Protein AF-A0A0Q9QYP2-F1 (afdb_monomer)

Structure (mmCIF, N/CA/C/O backbone):
data_AF-A0A0Q9QYP2-F1
#
_entry.id   AF-A0A0Q9QYP2-F1
#
loop_
_atom_site.group_PDB
_atom_site.id
_atom_site.type_symbol
_atom_site.label_atom_id
_atom_site.label_alt_id
_atom_site.label_comp_id
_atom_site.label_asym_id
_atom_site.label_entity_id
_atom_site.label_seq_id
_atom_site.pdbx_PDB_ins_code
_atom_site.Cartn_x
_atom_site.Cartn_y
_atom_site.Cartn_z
_atom_site.occupancy
_atom_site.B_iso_or_equiv
_atom_site.auth_seq_id
_atom_site.auth_comp_id
_atom_site.auth_asym_id
_atom_site.auth_atom_id
_atom_site.pdbx_PDB_model_num
ATOM 1 N N . MET A 1 1 ? -13.093 15.717 -3.864 1.00 36.16 1 MET A N 1
ATOM 2 C CA . MET A 1 1 ? -12.517 16.972 -4.392 1.00 36.16 1 MET A CA 1
ATOM 3 C C . MET A 1 1 ? -11.291 16.570 -5.200 1.00 36.16 1 MET A C 1
ATOM 5 O O . MET A 1 1 ? -10.307 16.132 -4.627 1.00 36.16 1 MET A O 1
ATOM 9 N N . SER A 1 2 ? -11.445 16.503 -6.523 1.00 30.03 2 SER A N 1
ATOM 10 C CA . SER A 1 2 ? -10.530 15.835 -7.457 1.00 30.03 2 SER A CA 1
ATOM 11 C C . SER A 1 2 ? -9.342 16.723 -7.829 1.00 30.03 2 SER A C 1
ATOM 13 O O . SER A 1 2 ? -9.551 17.777 -8.431 1.00 30.03 2 SER A O 1
ATOM 15 N N . VAL A 1 3 ? -8.111 16.292 -7.538 1.00 34.91 3 VAL A N 1
ATOM 16 C CA . VAL A 1 3 ? -6.897 16.997 -8.005 1.00 34.91 3 VAL A CA 1
ATOM 17 C C . VAL A 1 3 ? -5.955 16.117 -8.846 1.00 34.91 3 VAL A C 1
ATOM 19 O O . VAL A 1 3 ? -5.099 16.656 -9.537 1.00 34.91 3 VAL A O 1
ATOM 22 N N . PHE A 1 4 ? -6.184 14.805 -8.972 1.00 36.25 4 PHE A N 1
ATOM 23 C CA . PHE A 1 4 ? -5.368 13.922 -9.833 1.00 36.25 4 PHE A CA 1
ATOM 24 C C . PHE A 1 4 ? -6.081 13.464 -11.115 1.00 36.25 4 PHE A C 1
ATOM 26 O O . PHE A 1 4 ? -5.994 12.321 -11.539 1.00 36.25 4 PHE A O 1
ATOM 33 N N . GLY A 1 5 ? -6.793 14.392 -11.759 1.00 32.28 5 GLY A N 1
ATOM 34 C CA . GLY A 1 5 ? -7.418 14.201 -13.075 1.00 32.28 5 GLY A CA 1
ATOM 35 C C . GLY A 1 5 ? -6.655 14.861 -14.226 1.00 32.28 5 GLY A C 1
ATOM 36 O O . GLY A 1 5 ? -7.263 15.199 -15.238 1.00 32.28 5 GLY A O 1
ATOM 37 N N . LYS A 1 6 ? -5.351 15.125 -14.081 1.00 35.88 6 LYS A N 1
ATOM 38 C CA . LYS A 1 6 ? -4.541 15.645 -15.188 1.00 35.88 6 LYS A CA 1
ATOM 39 C C . LYS A 1 6 ? -3.859 14.482 -15.886 1.00 35.88 6 LYS A C 1
ATOM 41 O O . LYS A 1 6 ? -2.796 14.027 -15.482 1.00 35.88 6 LYS A O 1
ATOM 46 N N . THR A 1 7 ? -4.509 14.032 -16.955 1.00 35.91 7 THR A N 1
ATOM 47 C CA . THR A 1 7 ? -3.877 13.340 -18.077 1.00 35.91 7 THR A CA 1
ATOM 48 C C . THR A 1 7 ? -2.487 13.922 -18.310 1.00 35.91 7 THR A C 1
ATOM 50 O O . THR A 1 7 ? -2.358 15.136 -18.505 1.00 35.91 7 THR A O 1
ATOM 53 N N . VAL A 1 8 ? -1.469 13.061 -18.281 1.00 38.38 8 VAL A N 1
ATOM 54 C CA . VAL A 1 8 ? -0.124 13.370 -18.774 1.00 38.38 8 VAL A CA 1
ATOM 55 C C . VAL A 1 8 ? -0.296 14.152 -20.078 1.00 38.38 8 VAL A C 1
ATOM 57 O O . VAL A 1 8 ? -1.005 13.661 -20.962 1.00 38.38 8 VAL A O 1
ATOM 60 N N . PRO A 1 9 ? 0.247 15.377 -20.211 1.00 32.69 9 PRO A N 1
ATOM 61 C CA . PRO A 1 9 ? 0.155 16.079 -21.472 1.00 32.69 9 PRO A CA 1
ATOM 62 C C . PRO A 1 9 ? 0.854 15.193 -22.494 1.00 32.69 9 PRO A C 1
ATOM 64 O O . PRO A 1 9 ? 2.062 14.968 -22.411 1.00 32.69 9 PRO A O 1
ATOM 67 N N . ALA A 1 10 ? 0.078 14.652 -23.437 1.00 37.59 10 ALA A N 1
ATOM 68 C CA . ALA A 1 10 ? 0.636 14.150 -24.672 1.00 37.59 10 ALA A CA 1
ATOM 69 C C . ALA A 1 10 ? 1.571 15.255 -25.159 1.00 37.59 10 ALA A C 1
ATOM 71 O O . ALA A 1 10 ? 1.134 16.395 -25.341 1.00 37.59 10 ALA A O 1
ATOM 72 N N . LEU A 1 11 ? 2.862 14.945 -25.262 1.00 36.72 11 LEU A N 1
ATOM 73 C CA . LEU A 1 11 ? 3.850 15.812 -25.882 1.00 36.72 11 LEU A CA 1
ATOM 74 C C . LEU A 1 11 ? 3.430 15.962 -27.345 1.00 36.72 11 LEU A C 1
ATOM 76 O O . LEU A 1 11 ? 3.929 15.276 -28.233 1.00 36.72 11 LEU A O 1
ATOM 80 N N . VAL A 1 12 ? 2.461 16.842 -27.595 1.00 39.78 12 VAL A N 1
ATOM 81 C CA . VAL A 1 12 ? 2.143 17.351 -28.916 1.00 39.78 12 VAL A CA 1
ATOM 82 C C . VAL A 1 12 ? 3.315 18.249 -29.251 1.00 39.78 12 VAL A C 1
ATOM 84 O O . VAL A 1 12 ? 3.322 19.453 -28.994 1.00 39.78 12 VAL A O 1
ATOM 87 N N . VAL A 1 13 ? 4.364 17.617 -29.770 1.00 40.47 13 VAL A N 1
ATOM 88 C CA . VAL A 1 13 ? 5.432 18.297 -30.477 1.00 40.47 13 VAL A CA 1
ATOM 89 C C . VAL A 1 13 ? 4.746 18.978 -31.650 1.00 40.47 13 VAL A C 1
ATOM 91 O O . VAL A 1 13 ? 4.448 18.359 -32.670 1.00 40.47 13 VAL A O 1
ATOM 94 N N . ASN A 1 14 ? 4.430 20.259 -31.476 1.00 40.16 14 ASN A N 1
ATOM 95 C CA . ASN A 1 14 ? 3.993 21.133 -32.551 1.00 40.16 14 ASN A CA 1
ATOM 96 C C . ASN A 1 14 ? 5.185 21.320 -33.496 1.00 40.16 14 ASN A C 1
ATOM 98 O O . ASN A 1 14 ? 5.908 22.316 -33.452 1.00 40.16 14 ASN A O 1
ATOM 102 N N . ALA A 1 15 ? 5.425 20.319 -34.339 1.00 44.62 15 ALA A N 1
ATOM 103 C CA . ALA A 1 15 ? 6.359 20.413 -35.436 1.00 44.62 15 ALA A CA 1
ATOM 104 C C . ALA A 1 15 ? 5.742 21.371 -36.458 1.00 44.62 15 ALA A C 1
ATOM 106 O O . ALA A 1 15 ? 4.912 20.981 -37.282 1.00 44.62 15 ALA A O 1
ATOM 107 N N . LYS A 1 16 ? 6.118 22.656 -36.388 1.00 52.06 16 LYS A N 1
ATOM 108 C CA . LYS A 1 16 ? 5.897 23.589 -37.498 1.00 52.06 16 LYS A CA 1
ATOM 109 C C . LYS A 1 16 ? 6.372 22.883 -38.771 1.00 52.06 16 LYS A C 1
ATOM 111 O O . LYS A 1 16 ? 7.532 22.478 -38.835 1.00 52.06 16 LYS A O 1
ATOM 116 N N . LYS A 1 17 ? 5.484 22.695 -39.757 1.00 50.06 17 LYS A N 1
ATOM 117 C CA . LYS A 1 17 ? 5.857 22.148 -41.071 1.00 50.06 17 LYS A CA 1
ATOM 118 C C . LYS A 1 17 ? 6.952 23.045 -41.650 1.00 50.06 17 LYS A C 1
ATOM 120 O O . LYS A 1 17 ? 6.656 24.153 -42.090 1.00 50.06 17 LYS A O 1
ATOM 125 N N . LYS A 1 18 ? 8.204 22.581 -41.597 1.00 54.62 18 LYS A N 1
ATOM 126 C CA . LYS A 1 18 ? 9.358 23.275 -42.179 1.00 54.62 18 LYS A CA 1
ATOM 127 C C . LYS A 1 18 ? 9.096 23.527 -43.660 1.00 54.62 18 LYS A C 1
ATOM 129 O O . LYS A 1 18 ? 8.570 22.643 -44.343 1.00 54.62 18 LYS A O 1
ATOM 134 N N . SER A 1 19 ? 9.457 24.713 -44.144 1.00 67.81 19 SER A N 1
ATOM 135 C CA . SER A 1 19 ? 9.348 25.066 -45.563 1.00 67.81 19 SER A CA 1
ATOM 136 C C . SER A 1 19 ? 10.137 24.064 -46.411 1.00 67.81 19 SER A C 1
ATOM 138 O O . SER A 1 19 ? 11.187 23.584 -45.988 1.00 67.81 19 SER A O 1
ATOM 140 N N . ILE A 1 20 ? 9.667 23.753 -47.623 1.00 67.50 20 ILE A N 1
ATOM 141 C CA . ILE A 1 20 ? 10.354 22.828 -48.545 1.00 67.50 20 ILE A CA 1
ATOM 142 C C . ILE A 1 20 ? 11.819 23.263 -48.759 1.00 67.50 20 ILE A C 1
ATOM 144 O O . ILE A 1 20 ? 12.720 22.434 -48.825 1.00 67.50 20 ILE A O 1
ATOM 148 N N . TRP A 1 21 ? 12.076 24.573 -48.775 1.00 61.72 21 TRP A N 1
ATOM 149 C CA . TRP A 1 21 ? 13.423 25.139 -48.885 1.00 61.72 21 TRP A CA 1
ATOM 150 C C . TRP A 1 21 ? 14.297 24.917 -47.642 1.00 61.72 21 TRP A C 1
ATOM 152 O O . TRP A 1 21 ? 15.497 24.684 -47.780 1.00 61.72 21 TRP A O 1
ATOM 162 N N . GLU A 1 22 ? 13.712 24.930 -46.441 1.00 65.56 22 GLU A N 1
ATOM 163 C CA . GLU A 1 22 ? 14.429 24.609 -45.197 1.00 65.56 22 GLU A CA 1
ATOM 164 C C . GLU A 1 22 ? 14.815 23.125 -45.159 1.00 65.56 22 GLU A C 1
ATOM 166 O O . GLU A 1 22 ? 15.937 22.797 -44.782 1.00 65.56 22 GLU A O 1
ATOM 171 N N . GLN A 1 23 ? 13.936 22.240 -45.645 1.00 62.53 23 GLN A N 1
ATOM 172 C CA . GLN A 1 23 ? 14.217 20.803 -45.768 1.00 62.53 23 GLN A CA 1
ATOM 173 C C . GLN A 1 23 ? 15.355 20.525 -46.768 1.00 62.53 23 GLN A C 1
ATOM 175 O O . GLN A 1 23 ? 16.230 19.700 -46.507 1.00 62.53 23 GLN A O 1
ATOM 180 N N . TYR A 1 24 ? 15.417 21.256 -47.888 1.00 66.06 24 TYR A N 1
ATOM 181 C CA . TYR A 1 24 ? 16.525 21.127 -48.845 1.00 66.06 24 TYR A CA 1
ATOM 182 C C . TYR A 1 24 ? 17.879 21.557 -48.259 1.00 66.06 24 TYR A C 1
ATOM 184 O O . TYR A 1 24 ? 18.903 20.930 -48.541 1.00 66.06 24 TYR A O 1
ATOM 192 N N . TRP A 1 25 ? 17.904 22.595 -47.420 1.00 64.44 25 TRP A N 1
ATOM 193 C CA . TRP A 1 25 ? 19.129 23.068 -46.767 1.00 64.44 25 TRP A CA 1
ATOM 194 C C . TRP A 1 25 ? 19.640 22.134 -45.661 1.00 64.44 25 TRP A C 1
ATOM 196 O O . TRP A 1 25 ? 20.851 22.096 -45.414 1.00 64.44 25 TRP A O 1
ATOM 206 N N . GLU A 1 26 ? 18.766 21.332 -45.046 1.00 67.88 26 GLU A N 1
ATOM 207 C CA . GLU A 1 26 ? 19.171 20.258 -44.125 1.00 67.88 26 GLU A CA 1
ATOM 208 C C . GLU A 1 26 ? 19.962 19.154 -44.846 1.00 67.88 26 GLU A C 1
ATOM 210 O O . GLU A 1 26 ? 20.915 18.605 -44.291 1.00 67.88 26 GLU A O 1
ATOM 215 N N . HIS A 1 27 ? 19.671 18.913 -46.127 1.00 68.38 27 HIS A N 1
ATOM 216 C CA . HIS A 1 27 ? 20.335 17.902 -46.955 1.00 68.38 27 HIS A CA 1
ATOM 217 C C . HIS A 1 27 ? 21.427 18.461 -47.883 1.00 68.38 27 HIS A C 1
ATOM 219 O O . HIS A 1 27 ? 21.823 17.807 -48.849 1.00 68.38 27 HIS A O 1
ATOM 225 N N . LYS A 1 28 ? 21.986 19.642 -47.583 1.00 68.19 28 LYS A N 1
ATOM 226 C CA . LYS A 1 28 ? 23.045 20.297 -48.385 1.00 68.19 28 LYS A CA 1
ATOM 227 C C . LYS A 1 28 ? 24.245 19.401 -48.720 1.00 68.19 28 LYS A C 1
ATOM 229 O O . LYS A 1 28 ? 24.869 19.566 -49.763 1.00 68.19 28 LYS A O 1
ATOM 234 N N . TYR A 1 29 ? 24.553 18.428 -47.865 1.00 68.62 29 TYR A N 1
ATOM 235 C CA . TYR A 1 29 ? 25.655 17.487 -48.069 1.00 68.62 29 TYR A CA 1
ATOM 236 C C . TYR A 1 29 ? 25.406 16.505 -49.226 1.00 68.62 29 TYR A C 1
ATOM 238 O O . TYR A 1 29 ? 26.343 16.213 -49.964 1.00 68.62 29 TYR A O 1
ATOM 246 N N . LEU A 1 30 ? 24.157 16.070 -49.448 1.00 70.00 30 LEU A N 1
ATOM 247 C CA . LEU A 1 30 ? 23.787 15.223 -50.593 1.00 70.00 30 LEU A CA 1
ATOM 248 C C . LEU A 1 30 ? 23.999 15.966 -51.918 1.00 70.00 30 LEU A C 1
ATOM 250 O O . LEU A 1 30 ? 24.561 15.413 -52.860 1.00 70.00 30 LEU A O 1
ATOM 254 N N . PHE A 1 31 ? 23.632 17.248 -51.972 1.00 71.69 31 PHE A N 1
ATOM 255 C CA . PHE A 1 31 ? 23.851 18.082 -53.157 1.00 71.69 31 PHE A CA 1
ATOM 256 C C . PHE A 1 31 ? 25.334 18.357 -53.416 1.00 71.69 31 PHE A C 1
ATOM 258 O O . PHE A 1 31 ? 25.775 18.319 -54.563 1.00 71.69 31 PHE A O 1
ATOM 265 N N . ILE A 1 32 ? 26.126 18.566 -52.359 1.00 74.62 32 ILE A N 1
ATOM 266 C CA . ILE A 1 32 ? 27.585 18.701 -52.476 1.00 74.62 32 ILE A CA 1
ATOM 267 C C . ILE A 1 32 ? 28.220 17.396 -52.982 1.00 74.62 32 ILE A C 1
ATOM 269 O O . ILE A 1 32 ? 29.169 17.456 -53.756 1.00 74.62 32 ILE A O 1
ATOM 273 N N . MET A 1 33 ? 27.690 16.227 -52.607 1.00 69.88 33 MET A N 1
ATOM 274 C CA . MET A 1 33 ? 28.159 14.927 -53.107 1.00 69.88 33 MET A CA 1
ATOM 275 C C . MET A 1 33 ? 27.766 14.668 -54.574 1.00 69.88 33 MET A C 1
ATOM 277 O O . MET A 1 33 ? 28.494 13.994 -55.298 1.00 69.88 33 MET A O 1
ATOM 281 N N . LEU A 1 34 ? 26.639 15.221 -55.030 1.00 77.62 34 LEU A N 1
ATOM 282 C CA . LEU A 1 34 ? 26.169 15.118 -56.417 1.00 77.62 34 LEU A CA 1
ATOM 283 C C . LEU A 1 34 ? 26.973 16.014 -57.380 1.00 77.62 34 LEU A C 1
ATOM 285 O O . LEU A 1 34 ? 27.167 15.681 -58.551 1.00 77.62 34 LEU A O 1
ATOM 289 N N . LEU A 1 35 ? 27.445 17.161 -56.889 1.00 79.00 35 LEU A N 1
ATOM 290 C CA . LEU A 1 35 ? 28.068 18.217 -57.688 1.00 79.00 35 LEU A CA 1
ATOM 291 C C . LEU A 1 35 ? 29.283 17.752 -58.526 1.00 79.00 35 LEU A C 1
ATOM 293 O O . LEU A 1 35 ? 29.346 18.111 -59.703 1.00 79.00 35 LEU A O 1
ATOM 297 N N . PRO A 1 36 ? 30.207 16.909 -58.027 1.00 77.69 36 PRO A N 1
ATOM 298 C CA . PRO A 1 36 ? 31.313 16.389 -58.830 1.00 77.69 36 PRO A CA 1
ATOM 299 C C . PRO A 1 36 ? 30.875 15.479 -59.978 1.00 77.69 36 PRO A C 1
ATOM 301 O O . PRO A 1 36 ? 31.478 15.508 -61.050 1.00 77.69 36 PRO A O 1
ATOM 304 N N . VAL A 1 37 ? 29.816 14.688 -59.777 1.00 78.94 37 VAL A N 1
ATOM 305 C CA . VAL A 1 37 ? 29.256 13.821 -60.824 1.00 78.94 37 VAL A CA 1
ATOM 306 C C . VAL A 1 37 ? 28.635 14.680 -61.922 1.00 78.94 37 VAL A C 1
ATOM 308 O O . VAL A 1 37 ? 28.897 14.458 -63.103 1.00 78.94 37 VAL A O 1
ATOM 311 N N . LEU A 1 38 ? 27.878 15.711 -61.541 1.00 81.50 38 LEU A N 1
ATOM 312 C CA . LEU A 1 38 ? 27.322 16.673 -62.493 1.00 81.50 38 LEU A CA 1
ATOM 313 C C . LEU A 1 38 ? 28.417 17.400 -63.281 1.00 81.50 38 LEU A C 1
ATOM 315 O O . LEU A 1 38 ? 28.305 17.519 -64.499 1.00 81.50 38 LEU A O 1
ATOM 319 N N . LEU A 1 39 ? 29.493 17.833 -62.617 1.00 81.06 39 LEU A N 1
ATOM 320 C CA . LEU A 1 39 ? 30.634 18.470 -63.280 1.00 81.06 39 LEU A CA 1
ATOM 321 C C . LEU A 1 39 ? 31.337 17.525 -64.259 1.00 81.06 39 LEU A C 1
ATOM 323 O O . LEU A 1 39 ? 31.676 17.939 -65.366 1.00 81.06 39 LEU A O 1
ATOM 327 N N . TYR A 1 40 ? 31.515 16.254 -63.891 1.00 80.38 40 TYR A N 1
ATOM 328 C CA . TYR A 1 40 ? 32.083 15.253 -64.790 1.00 80.38 40 TYR A CA 1
ATOM 329 C C . TYR A 1 40 ? 31.236 15.091 -66.061 1.00 80.38 40 TYR A C 1
ATOM 331 O O . TYR A 1 40 ? 31.760 15.184 -67.171 1.00 80.38 40 TYR A O 1
ATOM 339 N N . TYR A 1 41 ? 29.919 14.915 -65.927 1.00 79.31 41 TYR A N 1
ATOM 340 C CA . TYR A 1 41 ? 29.037 14.808 -67.092 1.00 79.31 41 TYR A CA 1
ATOM 341 C C . TYR A 1 41 ? 29.027 16.092 -67.927 1.00 79.31 41 TYR A C 1
ATOM 343 O O . TYR A 1 41 ? 29.122 16.025 -69.154 1.00 79.31 41 TYR A O 1
ATOM 351 N N . ALA A 1 42 ? 28.971 17.262 -67.288 1.00 80.06 42 ALA A N 1
ATOM 352 C CA . ALA A 1 42 ? 28.985 18.545 -67.982 1.00 80.06 42 ALA A CA 1
ATOM 353 C C . ALA A 1 42 ? 30.254 18.727 -68.835 1.00 80.06 42 ALA A C 1
ATOM 355 O O . ALA A 1 42 ? 30.165 19.092 -70.005 1.00 80.06 42 ALA A O 1
ATOM 356 N N . ILE A 1 43 ? 31.431 18.418 -68.283 1.00 80.56 43 ILE A N 1
ATOM 357 C CA . ILE A 1 43 ? 32.714 18.623 -68.969 1.00 80.56 43 ILE A CA 1
ATOM 358 C C . ILE A 1 43 ? 32.968 17.537 -70.021 1.00 80.56 43 ILE A C 1
ATOM 360 O O . ILE A 1 43 ? 33.345 17.858 -71.145 1.00 80.56 43 ILE A O 1
ATOM 364 N N . PHE A 1 44 ? 32.761 16.261 -69.681 1.00 74.75 44 PHE A N 1
ATOM 365 C CA . PHE A 1 44 ? 33.206 15.139 -70.516 1.00 74.75 44 PHE A CA 1
ATOM 366 C C . PHE A 1 44 ? 32.135 14.570 -71.448 1.00 74.75 44 PHE A C 1
ATOM 368 O O . PHE A 1 44 ? 32.496 13.950 -72.440 1.00 74.75 44 PHE A O 1
ATOM 375 N N . HIS A 1 45 ? 30.844 14.758 -71.166 1.00 76.69 45 HIS A N 1
ATOM 376 C CA . HIS A 1 45 ? 29.769 14.272 -72.043 1.00 76.69 45 HIS A CA 1
ATOM 377 C C . HIS A 1 45 ? 29.111 15.417 -72.812 1.00 76.69 45 HIS A C 1
ATOM 379 O O . HIS A 1 45 ? 28.937 15.313 -74.023 1.00 76.69 45 HIS A O 1
ATOM 385 N N . TYR A 1 46 ? 28.796 16.529 -72.142 1.00 77.38 46 TYR A N 1
ATOM 386 C CA . TYR A 1 46 ? 28.170 17.685 -72.795 1.00 77.38 46 TYR A CA 1
ATOM 387 C C . TYR A 1 46 ? 29.178 18.611 -73.483 1.00 77.38 46 TYR A C 1
ATOM 389 O O . TYR A 1 46 ? 28.875 19.138 -74.550 1.00 77.38 46 TYR A O 1
ATOM 397 N N . GLY A 1 47 ? 30.396 18.750 -72.951 1.00 75.31 47 GLY A N 1
ATOM 398 C CA . GLY A 1 47 ? 31.475 19.498 -73.604 1.00 75.31 47 GLY A CA 1
ATOM 399 C C . GLY A 1 47 ? 31.762 19.017 -75.037 1.00 75.31 47 GLY A C 1
ATOM 400 O O . GLY A 1 47 ? 31.682 19.822 -75.965 1.00 75.31 47 GLY A O 1
ATOM 401 N N . PRO A 1 48 ? 32.018 17.714 -75.273 1.00 74.25 48 PRO A N 1
ATOM 402 C CA . PRO A 1 48 ? 32.259 17.188 -76.618 1.00 74.25 48 PRO A CA 1
ATOM 403 C C . PRO A 1 48 ? 31.072 17.311 -77.576 1.00 74.25 48 PRO A C 1
ATOM 405 O O . PRO A 1 48 ? 31.291 17.373 -78.786 1.00 74.25 48 PRO A O 1
ATOM 408 N N . MET A 1 49 ? 29.830 17.408 -77.076 1.00 71.69 49 MET A N 1
ATOM 409 C CA . MET A 1 49 ? 28.667 17.668 -77.937 1.00 71.69 49 MET A CA 1
ATOM 410 C C . MET A 1 49 ? 28.752 19.026 -78.644 1.00 71.69 49 MET A C 1
ATOM 412 O O . MET A 1 49 ? 28.151 19.187 -79.702 1.00 71.69 49 MET A O 1
ATOM 416 N N . TYR A 1 50 ? 29.560 19.971 -78.152 1.00 67.62 50 TYR A N 1
ATOM 417 C CA . TYR A 1 50 ? 29.880 21.192 -78.894 1.00 67.62 50 TYR A CA 1
ATOM 418 C C . TYR A 1 50 ? 30.513 20.891 -80.265 1.00 67.62 50 TYR A C 1
ATOM 420 O O . TYR A 1 50 ? 30.263 21.597 -81.236 1.00 67.62 50 TYR A O 1
ATOM 428 N N . GLY A 1 51 ? 31.279 19.802 -80.388 1.00 63.97 51 GLY A N 1
ATOM 429 C CA . GLY A 1 51 ? 31.885 19.373 -81.651 1.00 63.97 51 GLY A CA 1
ATOM 430 C C . GLY A 1 51 ? 30.871 18.945 -82.718 1.00 63.97 51 GLY A C 1
ATOM 431 O O . GLY A 1 51 ? 31.176 19.026 -83.905 1.00 63.97 51 GLY A O 1
ATOM 432 N N . VAL A 1 52 ? 29.645 18.571 -82.330 1.00 69.19 52 VAL A N 1
ATOM 433 C CA . VAL A 1 52 ? 28.556 18.252 -83.275 1.00 69.19 52 VAL A CA 1
ATOM 434 C C . VAL A 1 52 ? 28.195 19.470 -84.132 1.00 69.19 52 VAL A C 1
ATOM 436 O O . VAL A 1 52 ? 27.770 19.314 -85.274 1.00 69.19 52 VAL A O 1
ATOM 439 N N . LEU A 1 53 ? 28.449 20.688 -83.640 1.00 65.94 53 LEU A N 1
ATOM 440 C CA . LEU A 1 53 ? 28.241 21.926 -84.393 1.00 65.94 53 LEU A CA 1
ATOM 441 C C . LEU A 1 53 ? 29.095 22.000 -85.673 1.00 65.94 53 LEU A C 1
ATOM 443 O O . LEU A 1 53 ? 28.683 22.656 -86.625 1.00 65.94 53 LEU A O 1
ATOM 447 N N . ILE A 1 54 ? 30.235 21.295 -85.736 1.00 65.00 54 ILE A N 1
ATOM 448 C CA . ILE A 1 54 ? 31.104 21.247 -86.927 1.00 65.00 54 ILE A CA 1
ATOM 449 C C . ILE A 1 54 ? 30.358 20.651 -88.128 1.00 65.00 54 ILE A C 1
ATOM 451 O O . ILE A 1 54 ? 30.566 21.091 -89.253 1.00 65.00 54 ILE A O 1
ATOM 455 N N . ALA A 1 55 ? 29.433 19.713 -87.902 1.00 64.06 55 ALA A N 1
ATOM 456 C CA . ALA A 1 55 ? 28.613 19.129 -88.965 1.00 64.06 55 ALA A CA 1
ATOM 457 C C . ALA A 1 55 ? 27.621 20.127 -89.599 1.00 64.06 55 ALA A C 1
ATOM 459 O O . ALA A 1 55 ? 26.957 19.796 -90.571 1.00 64.06 55 ALA A O 1
ATOM 460 N N . PHE A 1 56 ? 27.496 21.343 -89.059 1.00 65.38 56 PHE A N 1
ATOM 461 C CA . PHE A 1 56 ? 26.609 22.391 -89.571 1.00 65.38 56 PHE A CA 1
ATOM 462 C C . PHE A 1 56 ? 27.376 23.633 -90.058 1.00 65.38 56 PHE A C 1
ATOM 464 O O . PHE A 1 56 ? 26.772 24.672 -90.350 1.00 65.38 56 PHE A O 1
ATOM 471 N N . GLN A 1 57 ? 28.705 23.530 -90.155 1.00 65.12 57 GLN A N 1
ATOM 472 C CA . GLN A 1 57 ? 29.613 24.595 -90.578 1.00 65.12 57 GLN A CA 1
ATOM 473 C C . GLN A 1 57 ? 30.474 24.152 -91.767 1.00 65.12 57 GLN A C 1
ATOM 475 O O . GLN A 1 57 ? 30.836 22.982 -91.887 1.00 65.12 57 GLN A O 1
ATOM 480 N N . ASP A 1 58 ? 30.838 25.101 -92.633 1.00 66.81 58 ASP A N 1
ATOM 481 C CA . ASP A 1 58 ? 31.792 24.879 -93.723 1.00 66.81 58 ASP A CA 1
ATOM 482 C C . ASP A 1 58 ? 33.204 24.991 -93.140 1.00 66.81 58 ASP A C 1
ATOM 484 O O . ASP A 1 58 ? 33.827 26.057 -93.136 1.00 66.81 58 ASP A O 1
ATOM 488 N N . TYR A 1 59 ? 33.633 23.910 -92.484 1.00 63.12 59 TYR A N 1
ATOM 489 C CA . TYR A 1 59 ? 34.807 23.913 -91.622 1.00 63.12 59 TYR A CA 1
ATOM 490 C C . TYR A 1 59 ? 36.093 24.128 -92.422 1.00 63.12 59 TYR A C 1
ATOM 492 O O . TYR A 1 59 ? 36.592 23.229 -93.100 1.00 63.12 59 TYR A O 1
ATOM 500 N N . LYS A 1 60 ? 36.686 25.314 -92.270 1.00 62.16 60 LYS A N 1
ATOM 501 C CA . LYS A 1 60 ? 38.010 25.629 -92.809 1.00 62.16 60 LYS A CA 1
ATOM 502 C C . LYS A 1 60 ? 39.049 25.466 -91.705 1.00 62.16 60 LYS A C 1
ATOM 504 O O . LYS A 1 60 ? 39.026 26.190 -90.710 1.00 62.16 60 LYS A O 1
ATOM 509 N N . LEU A 1 61 ? 40.006 24.557 -91.916 1.00 54.88 61 LEU A N 1
ATOM 510 C CA . LEU A 1 61 ? 41.065 24.200 -90.954 1.00 54.88 61 LEU A CA 1
ATOM 511 C C . LEU A 1 61 ? 41.807 25.409 -90.353 1.00 54.88 61 LEU A C 1
ATOM 513 O O . LEU A 1 61 ? 42.170 25.381 -89.182 1.00 54.88 61 LEU A O 1
ATOM 517 N N . LEU A 1 62 ? 42.012 26.476 -91.132 1.00 53.53 62 LEU A N 1
ATOM 518 C CA . LEU A 1 62 ? 42.739 27.677 -90.700 1.00 53.53 62 LEU A CA 1
ATOM 519 C C . LEU A 1 62 ? 41.915 28.632 -89.816 1.00 53.53 62 LEU A C 1
ATOM 521 O O . LEU A 1 62 ? 42.498 29.426 -89.085 1.00 53.53 62 LEU A O 1
ATOM 525 N N . LEU A 1 63 ? 40.580 28.573 -89.880 1.00 60.03 63 LEU A N 1
ATOM 526 C CA . LEU A 1 63 ? 39.668 29.501 -89.188 1.00 60.03 63 LEU A CA 1
ATOM 527 C C . LEU A 1 63 ? 39.110 28.930 -87.871 1.00 60.03 63 LEU A C 1
ATOM 529 O O . LEU A 1 63 ? 38.591 29.677 -87.042 1.00 60.03 63 LEU A O 1
ATOM 533 N N . GLY A 1 64 ? 39.236 27.618 -87.651 1.00 63.44 64 GLY A N 1
ATOM 534 C CA . GLY A 1 64 ? 38.733 26.942 -86.454 1.00 63.44 64 GLY A CA 1
ATOM 535 C C . GLY A 1 64 ? 37.200 26.850 -86.388 1.00 63.44 64 GLY A C 1
ATOM 536 O O . GLY A 1 64 ? 36.481 27.284 -87.287 1.00 63.44 64 GLY A O 1
ATOM 537 N N . VAL A 1 65 ? 36.687 26.254 -85.304 1.00 63.03 65 VAL A N 1
ATOM 538 C CA . VAL A 1 65 ? 35.245 25.962 -85.115 1.00 63.03 65 VAL A CA 1
ATOM 539 C C . VAL A 1 65 ? 34.418 27.220 -84.800 1.00 63.03 65 VAL A C 1
ATOM 541 O O . VAL A 1 65 ? 33.223 27.261 -85.057 1.00 63.03 65 VAL A O 1
ATOM 544 N N . SER A 1 66 ? 35.022 28.263 -84.225 1.00 58.47 66 SER A N 1
ATOM 545 C CA . SER A 1 66 ? 34.320 29.517 -83.906 1.00 58.47 66 SER A CA 1
ATOM 546 C C . SER A 1 66 ? 34.348 30.549 -85.041 1.00 58.47 66 SER A C 1
ATOM 548 O O . SER A 1 66 ? 33.541 31.473 -85.023 1.00 58.47 66 SER A O 1
ATOM 550 N N . GLY A 1 67 ? 35.264 30.411 -86.009 1.00 59.59 67 GLY A N 1
ATOM 551 C CA . GLY A 1 67 ? 35.446 31.348 -87.126 1.00 59.59 67 GLY A CA 1
ATOM 552 C C . GLY A 1 67 ? 34.922 30.856 -88.479 1.00 59.59 67 GLY A C 1
ATOM 553 O O . GLY A 1 67 ? 34.953 31.612 -89.448 1.00 59.59 67 GLY A O 1
ATOM 554 N N . SER A 1 68 ? 34.461 29.604 -88.571 1.00 68.94 68 SER A N 1
ATOM 555 C CA . SER A 1 68 ? 33.938 29.032 -89.817 1.00 68.94 68 SER A CA 1
ATOM 556 C C . SER A 1 68 ? 32.473 29.442 -90.050 1.00 68.94 68 SER A C 1
ATOM 558 O O . SER A 1 68 ? 31.674 29.415 -89.111 1.00 68.94 68 SER A O 1
ATOM 560 N N . PRO A 1 69 ? 32.088 29.834 -91.280 1.00 65.88 69 PRO A N 1
ATOM 561 C CA . PRO A 1 69 ? 30.732 30.280 -91.571 1.00 65.88 69 PRO A CA 1
ATOM 562 C C . PRO A 1 69 ? 29.717 29.141 -91.406 1.00 65.88 69 PRO A C 1
ATOM 564 O O . PRO A 1 69 ? 29.918 28.008 -91.851 1.00 65.88 69 PRO A O 1
ATOM 567 N N . TRP A 1 70 ? 28.604 29.465 -90.749 1.00 68.69 70 TRP A N 1
ATOM 568 C CA . TRP A 1 70 ? 27.519 28.530 -90.470 1.00 68.69 70 TRP A CA 1
ATOM 569 C C . TRP A 1 70 ? 26.672 28.283 -91.723 1.00 68.69 70 TRP A C 1
ATOM 571 O O . TRP A 1 70 ? 26.123 29.224 -92.293 1.00 68.69 70 TRP A O 1
ATOM 581 N N . VAL A 1 71 ? 26.525 27.021 -92.133 1.00 67.31 71 VAL A N 1
ATOM 582 C CA . VAL A 1 71 ? 25.791 26.626 -93.358 1.00 67.31 71 VAL A CA 1
ATOM 583 C C . VAL A 1 71 ? 24.449 25.944 -93.063 1.00 67.31 71 VAL A C 1
ATOM 585 O O . VAL A 1 71 ? 23.630 25.762 -93.968 1.00 67.31 71 VAL A O 1
ATOM 588 N N . GLY A 1 72 ? 24.162 25.635 -91.793 1.00 64.62 72 GLY A N 1
ATOM 589 C CA . GLY A 1 72 ? 22.888 25.061 -91.348 1.00 64.62 72 GLY A CA 1
ATOM 590 C C . GLY A 1 72 ? 22.620 23.655 -91.901 1.00 64.62 72 GLY A C 1
ATOM 591 O O . GLY A 1 72 ? 23.530 22.940 -92.301 1.00 64.62 72 GLY A O 1
ATOM 592 N N . LEU A 1 73 ? 21.347 23.245 -91.950 1.00 58.94 73 LEU A N 1
ATOM 593 C CA . LEU A 1 73 ? 20.903 21.921 -92.433 1.00 58.94 73 LEU A CA 1
ATOM 594 C C . LEU A 1 73 ? 21.006 21.731 -93.966 1.00 58.94 73 LEU A C 1
ATOM 596 O O . LEU A 1 73 ? 20.519 20.736 -94.495 1.00 58.94 73 LEU A O 1
ATOM 600 N N . ARG A 1 74 ? 21.621 22.666 -94.707 1.00 52.75 74 ARG A N 1
ATOM 601 C CA . ARG A 1 74 ? 21.779 22.590 -96.176 1.00 52.75 74 ARG A CA 1
ATOM 602 C C . ARG A 1 74 ? 22.955 21.720 -96.627 1.00 52.75 74 ARG A C 1
ATOM 604 O O . ARG A 1 74 ? 23.322 21.760 -97.800 1.00 52.75 74 ARG A O 1
ATOM 611 N N . GLN A 1 75 ? 23.542 20.921 -95.740 1.00 49.19 75 GLN A N 1
ATOM 612 C CA . GLN A 1 75 ? 24.574 19.975 -96.135 1.00 49.19 75 GLN A CA 1
ATOM 613 C C . GLN A 1 75 ? 23.914 18.737 -96.755 1.00 49.19 75 GLN A C 1
ATOM 615 O O . GLN A 1 75 ? 23.449 17.823 -96.077 1.00 49.19 75 GLN A O 1
ATOM 620 N N . LYS A 1 76 ? 23.844 18.740 -98.090 1.00 46.62 76 LYS A N 1
ATOM 621 C CA . LYS A 1 76 ? 23.610 17.547 -98.907 1.00 46.62 76 LYS A CA 1
ATOM 622 C C . LYS A 1 76 ? 24.609 16.482 -98.435 1.00 46.62 76 LYS A C 1
ATOM 624 O O . LYS A 1 76 ? 25.814 16.700 -98.532 1.00 46.62 76 LYS A O 1
ATOM 629 N N . LEU A 1 77 ? 24.106 15.378 -97.882 1.00 45.28 77 LEU A N 1
ATOM 630 C CA . LEU A 1 77 ? 24.905 14.222 -97.472 1.00 45.28 77 LEU A CA 1
ATOM 631 C C . LEU A 1 77 ? 25.875 13.858 -98.607 1.00 45.28 77 LEU A C 1
ATOM 633 O O . LEU A 1 77 ? 25.448 13.554 -99.720 1.00 45.28 77 LEU A O 1
ATOM 637 N N . LEU A 1 78 ? 27.175 13.972 -98.324 1.00 47.03 78 LEU A N 1
ATOM 638 C CA . LEU A 1 78 ? 28.285 13.793 -99.259 1.00 47.03 78 LEU A CA 1
ATOM 639 C C . LEU A 1 78 ? 28.300 12.373 -99.842 1.00 47.03 78 LEU A C 1
ATOM 641 O O . LEU A 1 78 ? 28.897 11.456 -99.281 1.00 47.03 78 LEU A O 1
ATOM 645 N N . GLY A 1 79 ? 27.683 12.225 -101.009 1.00 45.22 79 GLY A N 1
ATOM 646 C CA . GLY A 1 79 ? 27.911 11.147 -101.958 1.00 45.22 79 GLY A CA 1
ATOM 647 C C . GLY A 1 79 ? 28.237 11.746 -103.326 1.00 45.22 79 GLY A C 1
ATOM 648 O O . GLY A 1 79 ? 27.471 12.565 -103.822 1.00 45.22 79 GLY A O 1
ATOM 649 N N . ALA A 1 80 ? 29.356 11.296 -103.903 1.00 42.72 80 ALA A N 1
ATOM 650 C CA . ALA A 1 80 ? 29.807 11.502 -105.286 1.00 42.72 80 ALA A CA 1
ATOM 651 C C . ALA A 1 80 ? 30.290 12.917 -105.678 1.00 42.72 80 ALA A C 1
ATOM 653 O O . ALA A 1 80 ? 29.570 13.678 -106.311 1.00 42.72 80 ALA A O 1
ATOM 654 N N . ASP A 1 81 ? 31.528 13.241 -105.283 1.00 50.06 81 ASP A N 1
ATOM 655 C CA . ASP A 1 81 ? 32.684 13.558 -106.160 1.00 50.06 81 ASP A CA 1
ATOM 656 C C . ASP A 1 81 ? 33.685 14.417 -105.354 1.00 50.06 81 ASP A C 1
ATOM 658 O O . ASP A 1 81 ? 33.561 15.636 -105.242 1.00 50.06 81 ASP A O 1
ATOM 662 N N . LYS A 1 82 ? 34.607 13.768 -104.630 1.00 53.34 82 LYS A N 1
ATOM 663 C CA . LYS A 1 82 ? 35.466 14.451 -103.647 1.00 53.34 82 LYS A CA 1
ATOM 664 C C . LYS A 1 82 ? 36.670 15.097 -104.343 1.00 53.34 82 LYS A C 1
ATOM 666 O O . LYS A 1 82 ? 37.622 14.405 -104.689 1.00 53.34 82 LYS A O 1
ATOM 671 N N . GLN A 1 83 ? 36.643 16.424 -104.493 1.00 55.81 83 GLN A N 1
ATOM 672 C CA . GLN A 1 83 ? 37.786 17.229 -104.962 1.00 55.81 83 GLN A CA 1
ATOM 673 C C . GLN A 1 83 ? 38.895 17.399 -103.906 1.00 55.81 83 GLN A C 1
ATOM 675 O O . GLN A 1 83 ? 39.994 17.850 -104.229 1.00 55.81 83 GLN A O 1
ATOM 680 N N . GLU A 1 84 ? 38.633 16.974 -102.667 1.00 64.06 84 GLU A N 1
ATOM 681 C CA . GLU A 1 84 ? 39.596 16.949 -101.569 1.00 64.06 84 GLU A CA 1
ATOM 682 C C . GLU A 1 84 ? 39.523 15.621 -100.808 1.00 64.06 84 GLU A C 1
ATOM 684 O O . GLU A 1 84 ? 38.442 15.052 -100.617 1.00 64.06 84 GLU A O 1
ATOM 689 N N . GLY A 1 85 ? 40.665 15.114 -100.346 1.00 65.50 85 GLY A N 1
ATOM 690 C CA . GLY A 1 85 ? 40.710 13.845 -99.629 1.00 65.50 85 GLY A CA 1
ATOM 691 C C . GLY A 1 85 ? 41.937 13.667 -98.747 1.00 65.50 85 GLY A C 1
ATOM 692 O O . GLY A 1 85 ? 42.975 14.295 -98.936 1.00 65.50 85 GLY A O 1
ATOM 693 N N . LEU A 1 86 ? 41.792 12.769 -97.774 1.00 69.38 86 LEU A N 1
ATOM 694 C CA . LEU A 1 86 ? 42.834 12.352 -96.843 1.00 69.38 86 LEU A CA 1
ATOM 695 C C . LEU A 1 86 ? 43.148 10.878 -97.089 1.00 69.38 86 LEU A C 1
ATOM 697 O O . LEU A 1 86 ? 42.251 10.034 -97.055 1.00 69.38 86 LEU A O 1
ATOM 701 N N . LEU A 1 87 ? 44.415 10.573 -97.346 1.00 67.69 87 LEU A N 1
ATOM 702 C CA . LEU A 1 87 ? 44.921 9.218 -97.536 1.00 67.69 87 LEU A CA 1
ATOM 703 C C . LEU A 1 87 ? 46.030 8.942 -96.527 1.00 67.69 87 LEU A C 1
ATOM 705 O O . LEU A 1 87 ? 46.864 9.800 -96.247 1.00 67.69 87 LEU A O 1
ATOM 709 N N . TYR A 1 88 ? 46.061 7.723 -96.004 1.00 71.56 88 TYR A N 1
ATOM 710 C CA . TYR A 1 88 ? 47.166 7.247 -95.183 1.00 71.56 88 TYR A CA 1
ATOM 711 C C . TYR A 1 88 ? 48.156 6.523 -96.087 1.00 71.56 88 TYR A C 1
ATOM 713 O O . TYR A 1 88 ? 47.775 5.585 -96.786 1.00 71.56 88 TYR A O 1
ATOM 721 N N . ALA A 1 89 ? 49.419 6.939 -96.079 1.00 72.31 89 ALA A N 1
ATOM 722 C CA . ALA A 1 89 ? 50.471 6.207 -96.768 1.00 72.31 89 ALA A CA 1
ATOM 723 C C . ALA A 1 89 ? 51.787 6.268 -96.003 1.00 72.31 89 ALA A C 1
ATOM 725 O O . ALA A 1 89 ? 52.050 7.168 -95.206 1.00 72.31 89 ALA A O 1
ATOM 726 N N . THR A 1 90 ? 52.649 5.302 -96.277 1.00 74.50 90 THR A N 1
ATOM 727 C CA . THR A 1 90 ? 53.998 5.274 -95.726 1.00 74.50 90 THR A CA 1
ATOM 728 C C . THR A 1 90 ? 54.924 6.000 -96.690 1.00 74.50 90 THR A C 1
ATOM 730 O O . THR A 1 90 ? 55.223 5.499 -97.770 1.00 74.50 90 THR A O 1
ATOM 733 N N . VAL A 1 91 ? 55.379 7.191 -96.303 1.00 71.50 91 VAL A N 1
ATOM 734 C CA . VAL A 1 91 ? 56.335 7.987 -97.083 1.00 71.50 91 VAL A CA 1
ATOM 735 C C . VAL A 1 91 ? 57.661 7.970 -96.324 1.00 71.50 91 VAL A C 1
ATOM 737 O O . VAL A 1 91 ? 57.709 8.341 -95.154 1.00 71.50 91 VAL A O 1
ATOM 740 N N . ASN A 1 92 ? 58.733 7.482 -96.958 1.00 71.12 92 ASN A N 1
ATOM 741 C CA . ASN A 1 92 ? 60.073 7.354 -96.359 1.00 71.12 92 ASN A CA 1
ATOM 742 C C . ASN A 1 92 ? 60.101 6.582 -95.021 1.00 71.12 92 ASN A C 1
ATOM 744 O O . ASN A 1 92 ? 60.747 6.998 -94.061 1.00 71.12 92 ASN A O 1
ATOM 748 N N . GLY A 1 93 ? 59.357 5.473 -94.938 1.00 73.81 93 GLY A N 1
ATOM 749 C CA . GLY A 1 93 ? 59.310 4.611 -93.748 1.00 73.81 93 GLY A CA 1
ATOM 750 C C . GLY A 1 93 ? 58.508 5.168 -92.564 1.00 73.81 93 GLY A C 1
ATOM 751 O O . GLY A 1 93 ? 58.396 4.488 -91.549 1.00 73.81 93 GLY A O 1
ATOM 752 N N . LYS A 1 94 ? 57.918 6.368 -92.680 1.00 75.94 94 LYS A N 1
ATOM 753 C CA . LYS A 1 94 ? 57.056 6.966 -91.650 1.00 75.94 94 LYS A CA 1
ATOM 754 C C . LYS A 1 94 ? 55.606 7.016 -92.119 1.00 75.94 94 LYS A C 1
ATOM 756 O O . LYS A 1 94 ? 55.309 7.517 -93.208 1.00 75.94 94 LYS A O 1
ATOM 761 N N . SER A 1 95 ? 54.699 6.518 -91.281 1.00 77.94 95 SER A N 1
ATOM 762 C CA . SER A 1 95 ? 53.256 6.651 -91.489 1.00 77.94 95 SER A CA 1
ATOM 763 C C . SER A 1 95 ? 52.904 8.134 -91.580 1.00 77.94 95 SER A C 1
ATOM 765 O O . SER A 1 95 ? 53.143 8.900 -90.645 1.00 77.94 95 SER A O 1
ATOM 767 N N . SER A 1 96 ? 52.385 8.547 -92.731 1.00 79.25 96 SER A N 1
ATOM 768 C CA . SER A 1 96 ? 52.128 9.942 -93.071 1.00 79.25 96 SER A CA 1
ATOM 769 C C . SER A 1 96 ? 50.730 10.089 -93.659 1.00 79.25 96 SER A C 1
ATOM 771 O O . SER A 1 96 ? 50.186 9.184 -94.294 1.00 79.25 96 SER A O 1
ATOM 773 N N . ILE A 1 97 ? 50.136 11.245 -93.417 1.00 78.81 97 ILE A N 1
ATOM 774 C CA . ILE A 1 97 ? 48.830 11.624 -93.926 1.00 78.81 97 ILE A CA 1
ATOM 775 C C . ILE A 1 97 ? 49.055 12.511 -95.144 1.00 78.81 97 ILE A C 1
ATOM 777 O O . ILE A 1 97 ? 49.742 13.531 -95.074 1.00 78.81 97 ILE A O 1
ATOM 781 N N . LEU A 1 98 ? 48.484 12.090 -96.264 1.00 73.94 98 LEU A N 1
ATOM 782 C CA . LEU A 1 98 ? 48.459 12.808 -97.527 1.00 73.94 98 LEU A CA 1
ATOM 783 C C . LEU A 1 98 ? 47.114 13.516 -97.633 1.00 73.94 98 LEU A C 1
ATOM 785 O O . LEU A 1 98 ? 46.085 12.860 -97.793 1.00 73.94 98 LEU A O 1
ATOM 789 N N . SER A 1 99 ? 47.122 14.841 -97.543 1.00 74.00 99 SER A N 1
ATOM 790 C CA . SER A 1 99 ? 45.963 15.658 -97.896 1.00 74.00 99 SER A CA 1
ATOM 791 C C . SER A 1 99 ? 46.128 16.124 -99.333 1.00 74.00 99 SER A C 1
ATOM 793 O O . SER A 1 99 ? 47.172 16.687 -99.669 1.00 74.00 99 SER A O 1
ATOM 795 N N . TYR A 1 100 ? 45.135 15.878 -100.183 1.00 75.19 100 TYR A N 1
ATOM 796 C CA . TYR A 1 100 ? 45.113 16.420 -101.535 1.00 75.19 100 TYR A CA 1
ATOM 797 C C . TYR A 1 100 ? 43.889 17.305 -101.738 1.00 75.19 100 TYR A C 1
ATOM 799 O O . TYR A 1 100 ? 42.796 16.953 -101.304 1.00 75.19 100 TYR A O 1
ATOM 807 N N . SER A 1 101 ? 44.081 18.435 -102.413 1.00 69.06 101 SER A N 1
ATOM 808 C CA . SER A 1 101 ? 43.010 19.341 -102.836 1.00 69.06 101 SER A CA 1
ATOM 809 C C . SER A 1 101 ? 43.259 19.783 -104.278 1.00 69.06 101 SER A C 1
ATOM 811 O O . SER A 1 101 ? 44.401 20.057 -104.669 1.00 69.06 101 SER A O 1
ATOM 813 N N . LEU A 1 102 ? 42.206 19.769 -105.096 1.00 67.62 102 LEU A N 1
ATOM 814 C CA . LEU A 1 102 ? 42.237 20.240 -106.477 1.00 67.62 102 LEU A CA 1
ATOM 815 C C . LEU A 1 102 ? 41.886 21.732 -106.511 1.00 67.62 102 LEU A C 1
ATOM 817 O O . LEU A 1 102 ? 40.809 22.129 -106.084 1.00 67.62 102 LEU A O 1
ATOM 821 N N . SER A 1 103 ? 42.768 22.562 -107.061 1.00 66.56 103 SER A N 1
ATOM 822 C CA . SER A 1 103 ? 42.489 23.992 -107.214 1.00 66.56 103 SER A CA 1
ATOM 823 C C . SER A 1 103 ? 41.477 24.247 -108.332 1.00 66.56 103 SER A C 1
ATOM 825 O O . SER A 1 103 ? 41.696 23.861 -109.483 1.00 66.56 103 SER A O 1
ATOM 827 N N . GLU A 1 104 ? 40.390 24.944 -108.001 1.00 61.78 104 GLU A N 1
ATOM 828 C CA . GLU A 1 104 ? 39.297 25.267 -108.928 1.00 61.78 104 GLU A CA 1
ATOM 829 C C . GLU A 1 104 ? 39.731 26.181 -110.087 1.00 61.78 104 GLU A C 1
ATOM 831 O O . GLU A 1 104 ? 39.134 26.135 -111.158 1.00 61.78 104 GLU A O 1
ATOM 836 N N . MET A 1 105 ? 40.783 26.992 -109.907 1.00 59.72 105 MET A N 1
ATOM 837 C CA . MET A 1 105 ? 41.190 27.998 -110.901 1.00 59.72 105 MET A CA 1
ATOM 838 C C . MET A 1 105 ? 42.174 27.485 -111.958 1.00 59.72 105 MET A C 1
ATOM 840 O O . MET A 1 105 ? 42.225 28.023 -113.060 1.00 59.72 105 MET A O 1
ATOM 844 N N . ASN A 1 106 ? 42.998 26.489 -111.625 1.00 73.19 106 ASN A N 1
ATOM 845 C CA . ASN A 1 106 ? 44.071 26.009 -112.507 1.00 73.19 106 ASN A CA 1
ATOM 846 C C . ASN A 1 106 ? 44.168 24.478 -112.598 1.00 73.19 106 ASN A C 1
ATOM 848 O O . ASN A 1 106 ? 45.074 23.969 -113.253 1.00 73.19 106 ASN A O 1
ATOM 852 N N . HIS A 1 107 ? 43.260 23.743 -111.948 1.00 65.81 107 HIS A N 1
ATOM 853 C CA . HIS A 1 107 ? 43.202 22.277 -111.921 1.00 65.81 107 HIS A CA 1
ATOM 854 C C . HIS A 1 107 ? 44.455 21.575 -111.365 1.00 65.81 107 HIS A C 1
ATOM 856 O O . HIS A 1 107 ? 44.627 20.368 -111.554 1.00 65.81 107 HIS A O 1
ATOM 862 N N . TRP A 1 108 ? 45.341 22.287 -110.660 1.00 74.62 108 TRP A N 1
ATOM 863 C CA . TRP A 1 108 ? 46.500 21.670 -110.010 1.00 74.62 108 TRP A CA 1
ATOM 864 C C . TRP A 1 108 ? 46.072 20.915 -108.747 1.00 74.62 108 TRP A C 1
ATOM 866 O O . TRP A 1 108 ? 45.278 21.419 -107.953 1.00 74.62 108 TRP A O 1
ATOM 876 N N . ARG A 1 109 ? 46.617 19.706 -108.545 1.00 70.19 109 ARG A N 1
ATOM 877 C CA . ARG A 1 109 ? 46.460 18.940 -107.297 1.00 70.19 109 ARG A CA 1
ATOM 878 C C . ARG A 1 109 ? 47.568 19.323 -106.331 1.00 70.19 109 ARG A C 1
ATOM 880 O O . ARG A 1 109 ? 48.723 18.954 -106.536 1.00 70.19 109 ARG A O 1
ATOM 887 N N . TYR A 1 110 ? 47.211 20.025 -105.267 1.00 75.81 110 TYR A N 1
ATOM 888 C CA . TYR A 1 110 ? 48.123 20.291 -104.166 1.00 75.81 110 TYR A CA 1
ATOM 889 C C . TYR A 1 110 ? 48.105 19.094 -103.227 1.00 75.81 110 TYR A C 1
ATOM 891 O O . TYR A 1 110 ? 47.052 18.746 -102.703 1.00 75.81 110 TYR A O 1
ATOM 899 N N . VAL A 1 111 ? 49.261 18.457 -103.040 1.00 73.88 111 VAL A N 1
ATOM 900 C CA . VAL A 1 111 ? 49.433 17.330 -102.119 1.00 73.88 111 VAL A CA 1
ATOM 901 C C . VAL A 1 111 ? 50.319 17.786 -100.970 1.00 73.88 111 VAL A C 1
ATOM 903 O O . VAL A 1 111 ? 51.478 18.139 -101.176 1.00 73.88 111 VAL A O 1
ATOM 906 N N . SER A 1 112 ? 49.773 17.778 -99.760 1.00 75.00 112 SER A N 1
ATOM 907 C CA . SER A 1 112 ? 50.510 18.051 -98.531 1.00 75.00 112 SER A CA 1
ATOM 908 C C . SER A 1 112 ? 50.746 16.744 -97.786 1.00 75.00 112 SER A C 1
ATOM 910 O O . SER A 1 112 ? 49.807 15.980 -97.551 1.00 75.00 112 SER A O 1
ATOM 912 N N . VAL A 1 113 ? 52.005 16.477 -97.440 1.00 76.56 113 VAL A N 1
ATOM 913 C CA . VAL A 1 113 ? 52.418 15.276 -96.705 1.00 76.56 113 VAL A CA 1
ATOM 914 C C . VAL A 1 113 ? 52.796 15.684 -95.296 1.00 76.56 113 VAL A C 1
ATOM 916 O O . VAL A 1 113 ? 53.725 16.467 -95.102 1.00 76.56 113 VAL A O 1
ATOM 919 N N . MET A 1 114 ? 52.105 15.129 -94.309 1.00 75.81 114 MET A N 1
ATOM 920 C CA . MET A 1 114 ? 52.373 15.414 -92.907 1.00 75.81 114 MET A CA 1
ATOM 921 C C . MET A 1 114 ? 52.529 14.103 -92.129 1.00 75.81 114 MET A C 1
ATOM 923 O O . MET A 1 114 ? 51.661 13.237 -92.237 1.00 75.81 114 MET A O 1
ATOM 927 N N . PRO A 1 115 ? 53.604 13.909 -91.344 1.00 79.75 115 PRO A N 1
ATOM 928 C CA . PRO A 1 115 ? 53.746 12.721 -90.505 1.00 79.75 115 PRO A CA 1
ATOM 929 C C . PRO A 1 115 ? 52.563 12.575 -89.539 1.00 79.75 115 PRO A C 1
ATOM 931 O O . PRO A 1 115 ? 52.114 13.569 -88.965 1.00 79.75 115 PRO A O 1
ATOM 934 N N . VAL A 1 116 ? 52.092 11.342 -89.320 1.00 74.12 116 VAL A N 1
ATOM 935 C CA . VAL A 1 116 ? 50.965 11.044 -88.411 1.00 74.12 116 VAL A CA 1
ATOM 936 C C . VAL A 1 116 ? 51.230 11.599 -87.006 1.00 74.12 116 VAL A C 1
ATOM 938 O O . VAL A 1 116 ? 50.341 12.203 -86.411 1.00 74.12 116 VAL A O 1
ATOM 941 N N . ASP A 1 117 ? 52.464 11.500 -86.511 1.00 72.69 117 ASP A N 1
ATOM 942 C CA . ASP A 1 117 ? 52.843 12.000 -85.182 1.00 72.69 117 ASP A CA 1
ATOM 943 C C . ASP A 1 117 ? 52.806 13.531 -85.090 1.00 72.69 117 ASP A C 1
ATOM 945 O O . ASP A 1 117 ? 52.443 14.085 -84.057 1.00 72.69 117 ASP A O 1
ATOM 949 N N . ALA A 1 118 ? 53.138 14.235 -86.178 1.00 73.00 118 ALA A N 1
ATOM 950 C CA . ALA A 1 118 ? 53.020 15.691 -86.236 1.00 73.00 118 ALA A CA 1
ATOM 951 C C . ALA A 1 118 ? 51.548 16.121 -86.321 1.00 73.00 118 ALA A C 1
ATOM 953 O O . ALA A 1 118 ? 51.175 17.163 -85.785 1.00 73.00 118 ALA A O 1
ATOM 954 N N . PHE A 1 119 ? 50.711 15.319 -86.987 1.00 71.56 119 PHE A N 1
ATOM 955 C CA . PHE A 1 119 ? 49.283 15.588 -87.150 1.00 71.56 119 PHE A CA 1
ATOM 956 C C . PHE A 1 119 ? 48.504 15.350 -85.848 1.00 71.56 119 PHE A C 1
ATOM 958 O O . PHE A 1 119 ? 47.691 16.183 -85.456 1.00 71.56 119 PHE A O 1
ATOM 965 N N . PHE A 1 120 ? 48.798 14.258 -85.133 1.00 71.12 120 PHE A N 1
ATOM 966 C CA . PHE A 1 120 ? 48.139 13.888 -83.873 1.00 71.12 120 PHE A CA 1
ATOM 967 C C . PHE A 1 120 ? 48.920 14.265 -82.605 1.00 71.12 120 PHE A C 1
ATOM 969 O O . PHE A 1 120 ? 48.432 14.025 -81.500 1.00 71.12 120 PHE A O 1
ATOM 976 N N . GLY A 1 121 ? 50.100 14.881 -82.711 1.00 68.81 121 GLY A N 1
ATOM 977 C CA . GLY A 1 121 ? 50.916 15.264 -81.550 1.00 68.81 121 GLY A CA 1
ATOM 978 C C . GLY A 1 121 ? 50.153 16.144 -80.554 1.00 68.81 121 GLY A C 1
ATOM 979 O O . GLY A 1 121 ? 50.173 15.888 -79.351 1.00 68.81 121 GLY A O 1
ATOM 980 N N . LYS A 1 122 ? 49.348 17.092 -81.058 1.00 66.31 122 LYS A N 1
ATOM 981 C CA . LYS A 1 122 ? 48.452 17.917 -80.227 1.00 66.31 122 LYS A CA 1
ATOM 982 C C . LYS A 1 122 ? 47.303 17.128 -79.585 1.00 66.31 122 LYS A C 1
ATOM 984 O O . LYS A 1 122 ? 46.814 17.507 -78.526 1.00 66.31 122 LYS A O 1
ATOM 989 N N . THR A 1 123 ? 46.876 16.013 -80.177 1.00 74.50 123 THR A N 1
ATOM 990 C CA . THR A 1 123 ? 45.834 15.139 -79.611 1.00 74.50 123 THR A CA 1
ATOM 991 C C . THR A 1 123 ? 46.337 14.395 -78.373 1.00 74.50 123 THR A C 1
ATOM 993 O O . THR A 1 123 ? 45.579 14.192 -77.424 1.00 74.50 123 THR A O 1
ATOM 996 N N . ILE A 1 124 ? 47.623 14.030 -78.341 1.00 71.38 124 ILE A N 1
ATOM 997 C CA . ILE A 1 124 ? 48.242 13.369 -77.183 1.00 71.38 124 ILE A CA 1
ATOM 998 C C . ILE A 1 124 ? 48.331 14.329 -75.989 1.00 71.38 124 ILE A C 1
ATOM 1000 O O . ILE A 1 124 ? 48.029 13.925 -74.865 1.00 71.38 124 ILE A O 1
ATOM 1004 N N . GLU A 1 125 ? 48.673 15.599 -76.223 1.00 74.06 125 GLU A N 1
ATOM 1005 C CA . GLU A 1 125 ? 48.677 16.628 -75.173 1.00 74.06 125 GLU A CA 1
ATOM 1006 C C . GLU A 1 125 ? 47.282 16.812 -74.561 1.00 74.06 125 GLU A C 1
ATOM 1008 O O . GLU A 1 125 ? 47.142 16.779 -73.338 1.00 74.06 125 GLU A O 1
ATOM 1013 N N . ILE A 1 126 ? 46.236 16.907 -75.392 1.00 77.56 126 ILE A N 1
ATOM 1014 C CA . ILE A 1 126 ? 44.842 17.007 -74.926 1.00 77.56 126 ILE A CA 1
ATOM 1015 C C . ILE A 1 126 ? 44.459 15.784 -74.083 1.00 77.56 126 ILE A C 1
ATOM 1017 O O . ILE A 1 126 ? 43.881 15.935 -73.008 1.00 77.56 126 ILE A O 1
ATOM 1021 N N . ARG A 1 127 ? 44.815 14.569 -74.524 1.00 79.19 127 ARG A N 1
ATOM 1022 C CA . ARG A 1 127 ? 44.553 13.337 -73.761 1.00 79.19 127 ARG A CA 1
ATOM 1023 C C . ARG A 1 127 ? 45.208 13.376 -72.379 1.00 79.19 127 ARG A C 1
ATOM 1025 O O . ARG A 1 127 ? 44.561 13.026 -71.396 1.00 79.19 127 ARG A O 1
ATOM 1032 N N . ASN A 1 128 ? 46.467 13.798 -72.291 1.00 77.81 128 ASN A N 1
ATOM 1033 C CA . ASN A 1 128 ? 47.184 13.855 -71.016 1.00 77.81 128 ASN A CA 1
ATOM 1034 C C . ASN A 1 128 ? 46.578 14.907 -70.071 1.00 77.81 128 ASN A C 1
ATOM 1036 O O . ASN A 1 128 ? 46.416 14.627 -68.884 1.00 77.81 128 ASN A O 1
ATOM 1040 N N . TRP A 1 129 ? 46.159 16.066 -70.593 1.00 83.62 129 TRP A N 1
ATOM 1041 C CA . TRP A 1 129 ? 45.415 17.065 -69.818 1.00 83.62 129 TRP A CA 1
ATOM 1042 C C . TRP A 1 129 ? 44.066 16.533 -69.318 1.00 83.62 129 TRP A C 1
ATOM 1044 O O . TRP A 1 129 ? 43.725 16.748 -68.157 1.00 83.62 129 TRP A O 1
ATOM 1054 N N . LEU A 1 130 ? 43.324 15.780 -70.137 1.00 80.25 130 LEU A N 1
ATOM 1055 C CA . LEU A 1 130 ? 42.060 15.155 -69.722 1.00 80.25 130 LEU A CA 1
ATOM 1056 C C . LEU A 1 130 ? 42.264 14.139 -68.590 1.00 80.25 130 LEU A C 1
ATOM 1058 O O . LEU A 1 130 ? 41.509 14.152 -67.617 1.00 80.25 130 LEU A O 1
ATOM 1062 N N . ILE A 1 131 ? 43.297 13.294 -68.683 1.00 84.50 131 ILE A N 1
ATOM 1063 C CA . ILE A 1 131 ? 43.640 12.327 -67.628 1.00 84.50 131 ILE A CA 1
ATOM 1064 C C . ILE A 1 131 ? 44.041 13.059 -66.339 1.00 84.50 131 ILE A C 1
ATOM 1066 O O . ILE A 1 131 ? 43.590 12.680 -65.258 1.00 84.50 131 ILE A O 1
ATOM 1070 N N . ALA A 1 132 ? 44.834 14.131 -66.438 1.00 85.25 132 ALA A N 1
ATOM 1071 C CA . ALA A 1 132 ? 45.240 14.930 -65.283 1.00 85.25 132 ALA A CA 1
ATOM 1072 C C . ALA A 1 132 ? 44.039 15.590 -64.582 1.00 85.25 132 ALA A C 1
ATOM 1074 O O . ALA A 1 132 ? 43.921 15.515 -63.358 1.00 85.25 132 ALA A O 1
ATOM 1075 N N . ILE A 1 133 ? 43.108 16.171 -65.348 1.00 83.81 133 ILE A N 1
ATOM 1076 C CA . ILE A 1 133 ? 41.875 16.774 -64.817 1.00 83.81 133 ILE A CA 1
ATOM 1077 C C . ILE A 1 133 ? 40.993 15.712 -64.148 1.00 83.81 133 ILE A C 1
ATOM 1079 O O . ILE A 1 133 ? 40.489 15.934 -63.047 1.00 83.81 133 ILE A O 1
ATOM 1083 N N . ALA A 1 134 ? 40.834 14.541 -64.771 1.00 80.19 134 ALA A N 1
ATOM 1084 C CA . ALA A 1 134 ? 40.068 13.440 -64.191 1.00 80.19 134 ALA A CA 1
ATOM 1085 C C . ALA A 1 134 ? 40.683 12.947 -62.867 1.00 80.19 134 ALA A C 1
ATOM 1087 O O . ALA A 1 134 ? 39.963 12.751 -61.887 1.00 80.19 134 ALA A O 1
ATOM 1088 N N . GLY A 1 135 ? 42.013 12.812 -62.807 1.00 86.56 135 GLY A N 1
ATOM 1089 C CA . GLY A 1 135 ? 42.733 12.461 -61.581 1.00 86.56 135 GLY A CA 1
ATOM 1090 C C . GLY A 1 135 ? 42.563 13.505 -60.473 1.00 86.56 135 GLY A C 1
ATOM 1091 O O . GLY A 1 135 ? 42.307 13.150 -59.322 1.00 86.56 135 GLY A O 1
ATOM 1092 N N . MET A 1 136 ? 42.625 14.794 -60.820 1.00 87.44 136 MET A N 1
ATOM 1093 C CA . MET A 1 136 ? 42.406 15.894 -59.876 1.00 87.44 136 MET A CA 1
ATOM 1094 C C . MET A 1 136 ? 40.984 15.880 -59.301 1.00 87.44 136 MET A C 1
ATOM 1096 O O . MET A 1 136 ? 40.810 16.012 -58.090 1.00 87.44 136 MET A O 1
ATOM 1100 N N . LEU A 1 137 ? 39.969 15.666 -60.144 1.00 83.88 137 LEU A N 1
ATOM 1101 C CA . LEU A 1 137 ? 38.574 15.550 -59.706 1.00 83.88 137 LEU A CA 1
ATOM 1102 C C . LEU A 1 137 ? 38.378 14.375 -58.741 1.00 83.88 137 LEU A C 1
ATOM 1104 O O . LEU A 1 137 ? 37.727 14.529 -57.708 1.00 83.88 137 LEU A O 1
ATOM 1108 N N . LEU A 1 138 ? 38.976 13.218 -59.036 1.00 84.75 138 LEU A N 1
ATOM 1109 C CA . LEU A 1 138 ? 38.913 12.049 -58.157 1.00 84.75 138 LEU A CA 1
ATOM 1110 C C . LEU A 1 138 ? 39.562 12.338 -56.796 1.00 84.75 138 LEU A C 1
ATOM 1112 O O . LEU A 1 138 ? 38.987 12.018 -55.755 1.00 84.75 138 LEU A O 1
ATOM 1116 N N . PHE A 1 139 ? 40.723 12.991 -56.787 1.00 88.75 139 PHE A N 1
ATOM 1117 C CA . PHE A 1 139 ? 41.414 13.355 -55.553 1.00 88.75 139 PHE A CA 1
ATOM 1118 C C . PHE A 1 139 ? 40.591 14.313 -54.677 1.00 88.75 139 PHE A C 1
ATOM 1120 O O . PHE A 1 139 ? 40.448 14.087 -53.474 1.00 88.75 139 PHE A O 1
ATOM 1127 N N . VAL A 1 140 ? 39.988 15.344 -55.280 1.00 87.25 140 VAL A N 1
ATOM 1128 C CA . VAL A 1 140 ? 39.086 16.267 -54.572 1.00 87.25 140 VAL A CA 1
ATOM 1129 C C . VAL A 1 140 ? 37.885 15.515 -53.997 1.00 87.25 140 VAL A C 1
ATOM 1131 O O . VAL A 1 140 ? 37.521 15.744 -52.843 1.00 87.25 140 VAL A O 1
ATOM 1134 N N . ASN A 1 141 ? 37.318 14.564 -54.743 1.00 81.94 141 ASN A N 1
ATOM 1135 C CA . ASN A 1 141 ? 36.209 13.740 -54.259 1.00 81.94 141 ASN A CA 1
ATOM 1136 C C . ASN A 1 141 ? 36.586 12.920 -53.024 1.00 81.94 141 ASN A C 1
ATOM 1138 O O . ASN A 1 141 ? 35.827 12.896 -52.055 1.00 81.94 141 ASN A O 1
ATOM 1142 N N . LEU A 1 142 ? 37.765 12.295 -53.020 1.00 87.25 142 LEU A N 1
ATOM 1143 C CA . LEU A 1 142 ? 38.250 11.542 -51.861 1.00 87.25 142 LEU A CA 1
ATOM 1144 C C . LEU A 1 142 ? 38.473 12.445 -50.643 1.00 87.25 142 LEU A C 1
ATOM 1146 O O . LEU A 1 142 ? 38.092 12.075 -49.532 1.00 87.25 142 LEU A O 1
ATOM 1150 N N . LEU A 1 143 ? 39.032 13.643 -50.838 1.00 88.31 143 LEU A N 1
ATOM 1151 C CA . LEU A 1 143 ? 39.217 14.612 -49.755 1.00 88.31 143 LEU A CA 1
ATOM 1152 C C . LEU A 1 143 ? 37.887 15.072 -49.154 1.00 88.31 143 LEU A C 1
ATOM 1154 O O . LEU A 1 143 ? 37.748 15.109 -47.930 1.00 88.31 143 LEU A O 1
ATOM 1158 N N . VAL A 1 144 ? 36.903 15.391 -49.997 1.00 84.25 144 VAL A N 1
ATOM 1159 C CA . VAL A 1 144 ? 35.566 15.799 -49.550 1.00 84.25 144 VAL A CA 1
ATOM 1160 C C . VAL A 1 144 ? 34.878 14.656 -48.804 1.00 84.25 144 VAL A C 1
ATOM 1162 O O . VAL A 1 144 ? 34.360 14.877 -47.708 1.00 84.25 144 VAL A O 1
ATOM 1165 N N . ALA A 1 145 ? 34.924 13.431 -49.336 1.00 81.88 145 ALA A N 1
ATOM 1166 C CA . ALA A 1 145 ? 34.344 12.253 -48.693 1.00 81.88 145 ALA A CA 1
ATOM 1167 C C . ALA A 1 145 ? 34.987 11.968 -47.326 1.00 81.88 145 ALA A C 1
ATOM 1169 O O . ALA A 1 145 ? 34.286 11.741 -46.337 1.00 81.88 145 ALA A O 1
ATOM 1170 N N . TYR A 1 146 ? 36.316 12.043 -47.240 1.00 85.31 146 TYR A N 1
ATOM 1171 C CA . TYR A 1 146 ? 37.050 11.868 -45.990 1.00 85.31 146 TYR A CA 1
ATOM 1172 C C . TYR A 1 146 ? 36.701 12.944 -44.954 1.00 85.31 146 TYR A C 1
ATOM 1174 O O . TYR A 1 146 ? 36.419 12.632 -43.792 1.00 85.31 146 TYR A O 1
ATOM 1182 N N . TRP A 1 147 ? 36.675 14.212 -45.372 1.00 83.62 147 TRP A N 1
ATOM 1183 C CA . TRP A 1 147 ? 36.306 15.329 -44.506 1.00 83.62 147 TRP A CA 1
ATOM 1184 C C . TRP A 1 147 ? 34.865 15.200 -43.993 1.00 83.62 147 TRP A C 1
ATOM 1186 O O . TRP A 1 147 ? 34.625 15.364 -42.794 1.00 83.62 147 TRP A O 1
ATOM 1196 N N . MET A 1 148 ? 33.917 14.836 -44.865 1.00 75.69 148 MET A N 1
ATOM 1197 C CA . MET A 1 148 ? 32.522 14.606 -44.479 1.00 75.69 148 MET A CA 1
ATOM 1198 C C . MET A 1 148 ? 32.374 13.426 -43.520 1.00 75.69 148 MET A C 1
ATOM 1200 O O . MET A 1 148 ? 31.712 13.573 -42.498 1.00 75.69 148 MET A O 1
ATOM 1204 N N . THR A 1 149 ? 33.029 12.295 -43.790 1.00 80.94 149 THR A N 1
ATOM 1205 C CA . THR A 1 149 ? 32.976 11.102 -42.925 1.00 80.94 149 THR A CA 1
ATOM 1206 C C . THR A 1 149 ? 33.457 11.430 -41.512 1.00 80.94 149 THR A C 1
ATOM 1208 O O . THR A 1 149 ? 32.805 11.097 -40.523 1.00 80.94 149 THR A O 1
ATOM 1211 N N . ARG A 1 150 ? 34.565 12.172 -41.395 1.00 74.69 150 ARG A N 1
ATOM 1212 C CA . ARG A 1 150 ? 35.065 12.636 -40.093 1.00 74.69 150 ARG A CA 1
ATOM 1213 C C . ARG A 1 150 ? 34.121 13.612 -39.397 1.00 74.69 150 ARG A C 1
ATOM 1215 O O . ARG A 1 150 ? 34.054 13.609 -38.172 1.00 74.69 150 ARG A O 1
ATOM 1222 N N . ARG A 1 151 ? 33.419 14.465 -40.144 1.00 73.12 151 ARG A N 1
ATOM 1223 C CA . ARG A 1 151 ? 32.463 15.423 -39.576 1.00 73.12 151 ARG A CA 1
ATOM 1224 C C . ARG A 1 151 ? 31.162 14.750 -39.129 1.00 73.12 151 ARG A C 1
ATOM 1226 O O . ARG A 1 151 ? 30.651 15.120 -38.081 1.00 73.12 151 ARG A O 1
ATOM 1233 N N . ALA A 1 152 ? 30.661 13.779 -39.890 1.00 66.88 152 ALA A N 1
ATOM 1234 C CA . ALA A 1 152 ? 29.422 13.054 -39.609 1.00 66.88 152 ALA A CA 1
ATOM 1235 C C . ALA A 1 152 ? 29.562 12.056 -38.449 1.00 66.88 152 ALA A C 1
ATOM 1237 O O . ALA A 1 152 ? 28.636 11.908 -37.661 1.00 66.88 152 ALA A O 1
ATOM 1238 N N . ASN A 1 153 ? 30.733 11.428 -38.289 1.00 65.88 153 ASN A N 1
ATOM 1239 C CA . ASN A 1 153 ? 30.955 10.451 -37.217 1.00 65.88 153 ASN A CA 1
ATOM 1240 C C . ASN A 1 153 ? 31.292 11.081 -35.853 1.00 65.88 153 ASN A C 1
ATOM 1242 O O . ASN A 1 153 ? 31.215 10.399 -34.836 1.00 65.88 153 ASN A O 1
ATOM 1246 N N . LYS A 1 154 ? 31.656 12.371 -35.799 1.00 63.03 154 LYS A N 1
ATOM 1247 C CA . LYS A 1 154 ? 31.930 13.082 -34.535 1.00 63.03 154 LYS A CA 1
ATOM 1248 C C . LYS A 1 154 ? 30.710 13.246 -33.604 1.00 63.03 154 LYS A C 1
ATOM 1250 O O . LYS A 1 154 ? 30.885 12.960 -32.425 1.00 63.03 154 LYS A O 1
ATOM 1255 N N . PRO A 1 155 ? 29.519 13.686 -34.063 1.00 62.25 155 PRO A N 1
ATOM 1256 C CA . PRO A 1 155 ? 28.369 13.894 -33.171 1.00 62.25 155 PRO A CA 1
ATOM 1257 C C . PRO A 1 155 ? 27.773 12.599 -32.594 1.00 62.25 155 PRO A C 1
ATOM 1259 O O . PRO A 1 155 ? 27.201 12.623 -31.511 1.00 62.25 155 PRO A O 1
ATOM 1262 N N . ILE A 1 156 ? 27.956 11.454 -33.260 1.00 61.62 156 ILE A N 1
ATOM 1263 C CA . ILE A 1 156 ? 27.334 10.181 -32.855 1.00 61.62 156 ILE A CA 1
ATOM 1264 C C . ILE A 1 156 ? 27.902 9.666 -31.524 1.00 61.62 156 ILE A C 1
ATOM 1266 O O . ILE A 1 156 ? 27.155 9.178 -30.682 1.00 61.62 156 ILE A O 1
ATOM 1270 N N . GLY A 1 157 ? 29.217 9.780 -31.308 1.00 63.50 157 GLY A N 1
ATOM 1271 C CA . GLY A 1 157 ? 29.838 9.314 -30.063 1.00 63.50 157 GLY A CA 1
ATOM 1272 C C . GLY A 1 157 ? 29.347 10.094 -28.843 1.00 63.50 157 GLY A C 1
ATOM 1273 O O . GLY A 1 157 ? 28.946 9.501 -27.848 1.00 63.50 157 GLY A O 1
ATOM 1274 N N . THR A 1 158 ? 29.296 11.423 -28.958 1.00 68.50 158 THR A N 1
ATOM 1275 C CA . THR A 1 158 ? 28.851 12.305 -27.872 1.00 68.50 158 THR A CA 1
ATOM 1276 C C . THR A 1 158 ? 27.369 12.141 -27.554 1.00 68.50 158 THR A C 1
ATOM 1278 O O . THR A 1 158 ? 27.011 12.122 -26.383 1.00 68.50 158 THR A O 1
ATOM 1281 N N . GLU A 1 159 ? 26.514 11.962 -28.566 1.00 69.50 159 GLU A N 1
ATOM 1282 C CA . GLU A 1 159 ? 25.081 11.716 -28.356 1.00 69.50 159 GLU A CA 1
ATOM 1283 C C . GLU A 1 159 ? 24.824 10.353 -27.698 1.00 69.50 159 GLU A C 1
ATOM 1285 O O . GLU A 1 159 ? 23.967 10.245 -26.825 1.00 69.50 159 GLU A O 1
ATOM 1290 N N . ILE A 1 160 ? 25.582 9.310 -28.058 1.00 72.44 160 ILE A N 1
ATOM 1291 C CA . ILE A 1 160 ? 25.477 7.992 -27.410 1.00 72.44 160 ILE A CA 1
ATOM 1292 C C . ILE A 1 160 ? 25.901 8.071 -25.943 1.00 72.44 160 ILE A C 1
ATOM 1294 O O . ILE A 1 160 ? 25.247 7.472 -25.088 1.00 72.44 160 ILE A O 1
ATOM 1298 N N . ASP A 1 161 ? 26.979 8.788 -25.639 1.00 75.06 161 ASP A N 1
ATOM 1299 C CA . ASP A 1 161 ? 27.452 8.941 -24.264 1.00 75.06 161 ASP A CA 1
ATOM 1300 C C . ASP A 1 161 ? 26.489 9.797 -23.429 1.00 75.06 161 ASP A C 1
ATOM 1302 O O . ASP A 1 161 ? 26.204 9.457 -22.281 1.00 75.06 161 ASP A O 1
ATOM 1306 N N . GLU A 1 162 ? 25.899 10.840 -24.015 1.00 77.62 162 GLU A N 1
ATOM 1307 C CA . GLU A 1 162 ? 24.851 11.642 -23.379 1.00 77.62 162 GLU A CA 1
ATOM 1308 C C . GLU A 1 162 ? 23.565 10.833 -23.147 1.00 77.62 162 GLU A C 1
ATOM 1310 O O . GLU A 1 162 ? 22.972 10.902 -22.070 1.00 77.62 162 GLU A O 1
ATOM 1315 N N . LEU A 1 163 ? 23.147 10.0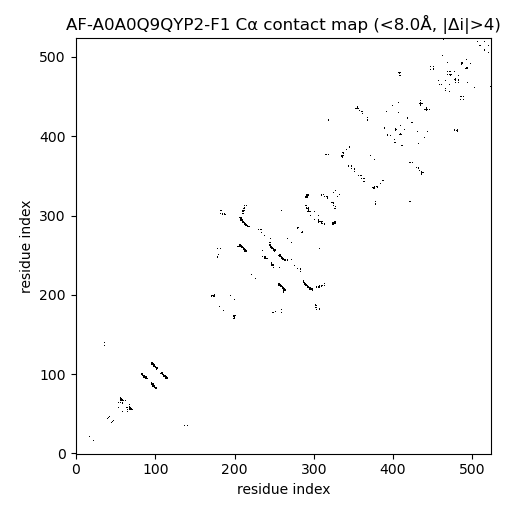08 -24.112 1.00 75.25 163 LEU A N 1
ATOM 1316 C CA . LEU A 1 163 ? 22.017 9.090 -23.954 1.00 75.25 163 LEU A CA 1
ATOM 1317 C C . LEU A 1 163 ? 22.285 8.055 -22.863 1.00 75.25 163 LEU A C 1
ATOM 1319 O O . LEU A 1 163 ? 21.407 7.822 -22.037 1.00 75.25 163 LEU A O 1
ATOM 1323 N N . LYS A 1 164 ? 23.488 7.472 -22.812 1.00 75.00 164 LYS A N 1
ATOM 1324 C CA . LYS A 1 164 ? 23.889 6.564 -21.729 1.00 75.00 164 LYS A CA 1
ATOM 1325 C C . LYS A 1 164 ? 23.842 7.269 -20.381 1.00 75.00 164 LYS A C 1
ATOM 1327 O O . LYS A 1 164 ? 23.234 6.737 -19.464 1.00 75.00 164 LYS A O 1
ATOM 1332 N N . LEU A 1 165 ? 24.408 8.469 -20.265 1.00 76.12 165 LEU A N 1
ATOM 1333 C CA . LEU A 1 165 ? 24.377 9.262 -19.032 1.00 76.12 165 LEU A CA 1
ATOM 1334 C C . LEU A 1 165 ? 22.948 9.599 -18.595 1.00 76.12 165 LEU A C 1
ATOM 1336 O O . LEU A 1 165 ? 22.613 9.461 -17.421 1.00 76.12 165 LEU A O 1
ATOM 1340 N N . ASN A 1 166 ? 22.088 10.005 -19.529 1.00 78.06 166 ASN A N 1
ATOM 1341 C CA . ASN A 1 166 ? 20.681 10.275 -19.246 1.00 78.06 166 ASN A CA 1
ATOM 1342 C C . ASN A 1 166 ? 19.928 9.003 -18.831 1.00 78.06 166 ASN A C 1
ATOM 1344 O O . ASN A 1 166 ? 19.072 9.063 -17.950 1.00 78.06 166 ASN A O 1
ATOM 1348 N N . LEU A 1 167 ? 20.251 7.858 -19.433 1.00 72.88 167 LEU A N 1
ATOM 1349 C CA . LEU A 1 167 ? 19.658 6.568 -19.094 1.00 72.88 167 LEU A CA 1
ATOM 1350 C C . LEU A 1 167 ? 20.118 6.110 -17.705 1.00 72.88 167 LEU A C 1
ATOM 1352 O O . LEU A 1 167 ? 19.261 5.779 -16.897 1.00 72.88 167 LEU A O 1
ATOM 1356 N N . GLU A 1 168 ? 21.415 6.201 -17.388 1.00 73.12 168 GLU A N 1
ATOM 1357 C CA . GLU A 1 168 ? 21.979 5.969 -16.046 1.00 73.12 168 GLU A CA 1
ATOM 1358 C C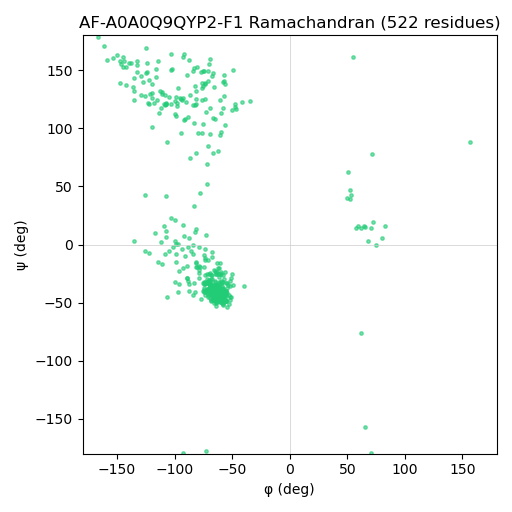 . GLU A 1 168 ? 21.318 6.862 -14.988 1.00 73.12 168 GLU A C 1
ATOM 1360 O O . GLU A 1 168 ? 20.848 6.364 -13.968 1.00 73.12 168 GLU A O 1
ATOM 1365 N N . ARG A 1 169 ? 21.196 8.171 -15.253 1.00 76.88 169 ARG A N 1
ATOM 1366 C CA . ARG A 1 169 ? 20.548 9.121 -14.332 1.00 76.88 169 ARG A CA 1
ATOM 1367 C C . ARG A 1 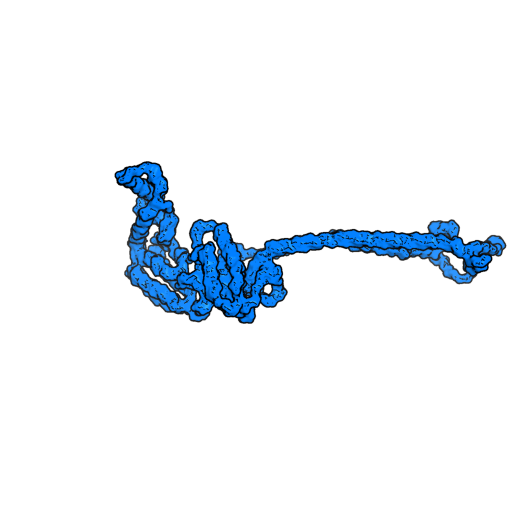169 ? 19.080 8.776 -14.077 1.00 76.88 169 ARG A C 1
ATOM 1369 O O . ARG A 1 169 ? 18.580 8.999 -12.979 1.00 76.88 169 ARG A O 1
ATOM 1376 N N . ASN A 1 170 ? 18.395 8.228 -15.077 1.00 80.38 170 ASN A N 1
ATOM 1377 C CA . ASN A 1 170 ? 16.980 7.878 -14.990 1.00 80.38 170 ASN A CA 1
ATOM 1378 C C . ASN A 1 170 ? 16.733 6.420 -14.567 1.00 80.38 170 ASN A C 1
ATOM 1380 O O . ASN A 1 170 ? 15.574 6.055 -14.371 1.00 80.38 170 ASN A O 1
ATOM 1384 N N . LYS A 1 171 ? 17.772 5.589 -14.387 1.00 78.62 171 LYS A N 1
ATOM 1385 C CA . LYS A 1 171 ? 17.619 4.186 -13.965 1.00 78.62 171 LYS A CA 1
ATOM 1386 C C . LYS A 1 171 ? 16.750 4.012 -12.716 1.00 78.62 171 LYS A C 1
ATOM 1388 O O . LYS A 1 171 ? 15.865 3.163 -12.779 1.00 78.62 171 LYS A O 1
ATOM 1393 N N . PRO A 1 172 ? 16.902 4.801 -11.630 1.00 79.88 172 PRO A N 1
ATOM 1394 C CA . PRO A 1 172 ? 16.059 4.644 -10.442 1.00 79.88 172 PRO A CA 1
ATOM 1395 C C . PRO A 1 172 ? 14.573 4.861 -10.744 1.00 79.88 172 PRO A C 1
ATOM 1397 O O . PRO A 1 172 ? 13.727 4.108 -10.277 1.00 79.88 172 PRO A O 1
ATOM 1400 N N . ILE A 1 173 ? 14.256 5.839 -11.597 1.00 81.44 173 ILE A N 1
ATOM 1401 C CA . ILE A 1 173 ? 12.880 6.146 -12.011 1.00 81.44 173 ILE A CA 1
ATOM 1402 C C . ILE A 1 173 ? 12.324 5.022 -12.890 1.00 81.44 173 ILE A C 1
ATOM 1404 O O . ILE A 1 173 ? 11.166 4.631 -12.745 1.00 81.44 173 ILE A O 1
ATOM 1408 N N . ILE A 1 174 ? 13.138 4.490 -13.804 1.00 82.50 174 ILE A N 1
ATOM 1409 C CA . ILE A 1 174 ? 12.745 3.378 -14.677 1.00 82.50 174 ILE A CA 1
ATOM 1410 C C . ILE A 1 174 ? 12.502 2.115 -13.841 1.00 82.50 174 ILE A C 1
ATOM 1412 O O . ILE A 1 174 ? 11.474 1.468 -14.017 1.00 82.50 174 ILE A O 1
ATOM 1416 N N . ARG A 1 175 ? 13.400 1.806 -12.897 1.00 84.38 175 ARG A N 1
ATOM 1417 C CA . ARG A 1 175 ? 13.278 0.699 -11.937 1.00 84.38 175 ARG A CA 1
ATOM 1418 C C . ARG A 1 175 ? 12.015 0.830 -11.093 1.00 84.38 175 ARG A C 1
ATOM 1420 O O . ARG A 1 175 ? 11.230 -0.109 -11.032 1.00 84.38 175 ARG A O 1
ATOM 1427 N N . HIS A 1 176 ? 11.792 2.000 -10.505 1.00 86.81 176 HIS A N 1
ATOM 1428 C CA . HIS A 1 176 ? 10.618 2.277 -9.687 1.00 86.81 176 HIS A CA 1
ATOM 1429 C C . HIS A 1 176 ? 9.313 2.052 -10.468 1.00 86.81 176 HIS A C 1
ATOM 1431 O O . HIS A 1 176 ? 8.454 1.279 -10.047 1.00 86.81 176 HIS A O 1
ATOM 1437 N N . ASN A 1 177 ? 9.196 2.647 -11.661 1.00 86.31 177 ASN A N 1
ATOM 1438 C CA . ASN A 1 177 ? 8.025 2.459 -12.521 1.00 86.31 177 ASN A CA 1
ATOM 1439 C C . ASN A 1 177 ? 7.855 1.006 -12.975 1.00 86.31 177 ASN A C 1
ATOM 1441 O O . ASN A 1 177 ? 6.730 0.542 -13.138 1.00 86.31 177 ASN A O 1
ATOM 1445 N N . TYR A 1 178 ? 8.955 0.291 -13.206 1.00 87.00 178 TYR A N 1
ATOM 1446 C CA . TYR A 1 178 ? 8.919 -1.113 -13.590 1.00 87.00 178 TYR A CA 1
ATOM 1447 C C . TYR A 1 178 ? 8.325 -1.985 -12.477 1.00 87.00 178 TYR A C 1
ATOM 1449 O O . TYR A 1 178 ? 7.368 -2.713 -12.732 1.00 87.00 178 TYR A O 1
ATOM 1457 N N . ILE A 1 179 ? 8.811 -1.843 -11.239 1.00 89.25 179 ILE A N 1
ATOM 1458 C CA . ILE A 1 179 ? 8.297 -2.590 -10.080 1.00 89.25 179 ILE A CA 1
ATOM 1459 C C . ILE A 1 179 ? 6.821 -2.250 -9.836 1.00 89.25 179 ILE A C 1
ATOM 1461 O O . ILE A 1 179 ? 6.006 -3.158 -9.711 1.00 89.25 179 ILE A O 1
ATOM 1465 N N . LEU A 1 180 ? 6.437 -0.967 -9.863 1.00 89.31 180 LEU A N 1
ATOM 1466 C CA . LEU A 1 180 ? 5.029 -0.577 -9.715 1.00 89.31 180 LEU A CA 1
ATOM 1467 C C . LEU A 1 180 ? 4.136 -1.166 -10.813 1.00 89.31 180 LEU A C 1
ATOM 1469 O O . LEU A 1 180 ? 3.003 -1.562 -10.548 1.00 89.31 180 LEU A O 1
ATOM 1473 N N . ARG A 1 181 ? 4.615 -1.241 -12.059 1.00 88.75 181 ARG A N 1
ATOM 1474 C CA . ARG A 1 181 ? 3.853 -1.848 -13.160 1.00 88.75 181 ARG A CA 1
ATOM 1475 C C . ARG A 1 181 ? 3.701 -3.362 -13.010 1.00 88.75 181 ARG A C 1
ATOM 1477 O O . ARG A 1 181 ? 2.642 -3.858 -13.382 1.00 88.75 181 ARG A O 1
ATOM 1484 N N . LEU A 1 182 ? 4.703 -4.051 -12.456 1.00 88.94 182 LEU A N 1
ATOM 1485 C CA . LEU A 1 182 ? 4.607 -5.471 -12.094 1.00 88.94 182 LEU A CA 1
ATOM 1486 C C . LEU A 1 182 ? 3.595 -5.684 -10.962 1.00 88.94 182 LEU A C 1
ATOM 1488 O O . LEU A 1 182 ? 2.675 -6.481 -11.109 1.00 88.94 182 LEU A O 1
ATOM 1492 N N . LEU A 1 183 ? 3.708 -4.913 -9.874 1.00 90.88 183 LEU A N 1
ATOM 1493 C CA . LEU A 1 183 ? 2.788 -4.983 -8.732 1.00 90.88 183 LEU A CA 1
ATOM 1494 C C . LEU A 1 183 ? 1.340 -4.670 -9.140 1.00 90.88 183 LEU A C 1
ATOM 1496 O O . LEU A 1 183 ? 0.408 -5.323 -8.692 1.00 90.88 183 LEU A O 1
ATOM 1500 N N . THR A 1 184 ? 1.125 -3.699 -10.030 1.00 89.62 184 THR A N 1
ATOM 1501 C CA . THR A 1 184 ? -0.226 -3.315 -10.484 1.00 89.62 184 THR A CA 1
ATOM 1502 C C . THR A 1 184 ? -0.777 -4.173 -11.626 1.00 89.62 184 THR A C 1
ATOM 1504 O O . THR A 1 184 ? -1.886 -3.910 -12.088 1.00 89.62 184 THR A O 1
ATOM 1507 N N . GLY A 1 185 ? -0.025 -5.163 -12.120 1.00 86.56 185 GLY A N 1
ATOM 1508 C CA . GLY A 1 185 ? -0.469 -6.055 -13.201 1.00 86.56 185 GLY A CA 1
ATOM 1509 C C . GLY A 1 185 ? -0.568 -5.380 -14.571 1.00 86.56 185 GLY A C 1
ATOM 1510 O O . GLY A 1 185 ? -1.143 -5.925 -15.507 1.00 86.56 185 GLY A O 1
ATOM 1511 N N . LYS A 1 186 ? 0.006 -4.179 -14.729 1.00 85.50 186 LYS A N 1
ATOM 1512 C CA . LYS A 1 186 ? 0.096 -3.482 -16.028 1.00 85.50 186 LYS A CA 1
ATOM 1513 C C . LYS A 1 186 ? 1.130 -4.124 -16.957 1.00 85.50 186 LYS A C 1
ATOM 1515 O O . LYS A 1 186 ? 1.246 -3.714 -18.112 1.00 85.50 186 LYS A O 1
ATOM 1520 N N . VAL A 1 187 ? 1.946 -5.024 -16.412 1.00 82.75 187 VAL A N 1
ATOM 1521 C CA . VAL A 1 187 ? 3.053 -5.729 -17.052 1.00 82.75 187 VAL A CA 1
ATOM 1522 C C . VAL A 1 187 ? 3.157 -7.119 -16.434 1.00 82.75 187 VAL A C 1
ATOM 1524 O O . VAL A 1 187 ? 3.087 -7.243 -15.214 1.00 82.75 187 VAL A O 1
ATOM 1527 N N . GLN A 1 188 ? 3.411 -8.127 -17.265 1.00 80.75 188 GLN A N 1
ATOM 1528 C CA . GLN A 1 188 ? 3.759 -9.479 -16.826 1.00 80.75 188 GLN A CA 1
ATOM 1529 C C . GLN A 1 188 ? 5.268 -9.715 -16.952 1.00 80.75 188 GLN A C 1
ATOM 1531 O O . GLN A 1 188 ? 5.911 -9.152 -17.836 1.00 80.75 188 GLN A O 1
ATOM 1536 N N . LEU A 1 189 ? 5.827 -10.584 -16.105 1.00 75.12 189 LEU A N 1
ATOM 1537 C CA . LEU A 1 189 ? 7.257 -10.941 -16.098 1.00 75.12 189 LEU A CA 1
ATOM 1538 C C . LEU A 1 189 ? 7.794 -11.368 -17.476 1.00 75.12 189 LEU A C 1
ATOM 1540 O O . LEU A 1 189 ? 8.929 -11.050 -17.820 1.00 75.12 189 LEU A O 1
ATOM 1544 N N . ASN A 1 190 ? 6.967 -12.051 -18.272 1.00 70.75 190 ASN A N 1
ATOM 1545 C CA . ASN A 1 190 ? 7.354 -12.624 -19.565 1.00 70.75 190 ASN A CA 1
ATOM 1546 C C . ASN A 1 190 ? 7.110 -11.691 -20.770 1.00 70.75 190 ASN A C 1
ATOM 1548 O O . ASN A 1 190 ? 7.249 -12.116 -21.919 1.00 70.75 190 ASN A O 1
ATOM 1552 N N . ASP A 1 191 ? 6.726 -10.432 -20.544 1.00 70.75 191 ASP A N 1
ATOM 1553 C CA . ASP A 1 191 ? 6.431 -9.491 -21.624 1.00 70.75 191 ASP A CA 1
ATOM 1554 C C . ASP A 1 191 ? 7.721 -9.020 -22.330 1.00 70.75 191 ASP A C 1
ATOM 1556 O O . ASP A 1 191 ? 8.564 -8.316 -21.775 1.00 70.75 191 ASP A O 1
ATOM 1560 N N . GLN A 1 192 ? 7.868 -9.389 -23.606 1.00 64.19 192 GLN A N 1
ATOM 1561 C CA . GLN A 1 192 ? 9.032 -9.048 -24.436 1.00 64.19 192 GLN A CA 1
ATOM 1562 C C . GLN A 1 192 ? 9.147 -7.548 -24.755 1.00 64.19 192 GLN A C 1
ATOM 1564 O O . GLN A 1 192 ? 10.172 -7.111 -25.278 1.00 64.19 192 GLN A O 1
ATOM 1569 N N . SER A 1 193 ? 8.115 -6.749 -24.469 1.00 60.38 193 SER A N 1
ATOM 1570 C CA . SER A 1 193 ? 8.136 -5.297 -24.681 1.00 60.38 193 SER A CA 1
ATOM 1571 C C . SER A 1 193 ? 8.900 -4.523 -23.596 1.00 60.38 193 SER A C 1
ATOM 1573 O O . SER A 1 193 ? 9.020 -3.295 -23.674 1.00 60.38 193 SER A O 1
ATOM 1575 N N . LEU A 1 194 ? 9.419 -5.219 -22.581 1.00 60.47 194 LEU A N 1
ATOM 1576 C CA . LEU A 1 194 ? 9.991 -4.602 -21.394 1.00 60.47 194 LEU A CA 1
ATOM 1577 C C . LEU A 1 194 ? 11.447 -4.158 -21.553 1.00 60.47 194 LEU A C 1
ATOM 1579 O O . LEU A 1 194 ? 12.218 -4.747 -22.315 1.00 60.47 194 LEU A O 1
ATOM 1583 N N . PRO A 1 195 ? 11.866 -3.122 -20.800 1.00 61.44 195 PRO A N 1
ATOM 1584 C CA . PRO A 1 195 ? 13.274 -2.789 -20.695 1.00 61.44 195 PRO A CA 1
ATOM 1585 C C . PRO A 1 195 ? 14.011 -3.990 -20.101 1.00 61.44 195 PRO A C 1
ATOM 1587 O O . PRO A 1 195 ? 13.669 -4.443 -19.010 1.00 61.44 195 PRO A O 1
ATOM 1590 N N . ASN A 1 196 ? 15.027 -4.483 -20.813 1.00 62.84 196 ASN A N 1
ATOM 1591 C CA . ASN A 1 196 ? 15.867 -5.577 -20.335 1.00 62.84 196 ASN A CA 1
ATOM 1592 C C . ASN A 1 196 ? 16.351 -5.314 -18.904 1.00 62.84 196 ASN A C 1
ATOM 1594 O O . ASN A 1 196 ? 16.646 -4.179 -18.534 1.00 62.84 196 ASN A O 1
ATOM 1598 N N . GLU A 1 197 ? 16.563 -6.392 -18.161 1.00 64.75 197 GLU A N 1
ATOM 1599 C CA . GLU A 1 197 ? 17.208 -6.446 -16.846 1.00 64.75 197 GLU A CA 1
ATOM 1600 C C . GLU A 1 197 ? 18.434 -5.519 -16.702 1.00 64.75 197 GLU A C 1
ATOM 1602 O O . GLU A 1 197 ? 18.637 -4.880 -15.674 1.00 64.75 197 GLU A O 1
ATOM 1607 N N . ARG A 1 198 ? 19.215 -5.349 -17.779 1.00 62.75 198 ARG A N 1
ATOM 1608 C CA . ARG A 1 198 ? 20.365 -4.424 -17.851 1.00 62.75 198 ARG A CA 1
ATOM 1609 C C . ARG A 1 198 ? 20.013 -2.947 -17.609 1.00 62.75 198 ARG A C 1
ATOM 1611 O O . ARG A 1 198 ? 20.896 -2.161 -17.274 1.00 62.75 198 ARG A O 1
ATOM 1618 N N . VAL A 1 199 ? 18.759 -2.558 -17.829 1.00 67.75 199 VAL A N 1
ATOM 1619 C CA . VAL A 1 199 ? 18.243 -1.191 -17.675 1.00 67.75 199 VAL A CA 1
ATOM 1620 C C . VAL A 1 199 ? 17.577 -1.002 -16.312 1.00 67.75 199 VAL A C 1
ATOM 1622 O O . VAL A 1 199 ? 17.778 0.037 -15.690 1.00 67.75 199 VAL A O 1
ATOM 1625 N N . THR A 1 200 ? 16.806 -1.985 -15.839 1.00 71.31 200 THR A N 1
ATOM 1626 C CA . THR A 1 200 ? 16.034 -1.890 -14.585 1.00 71.31 200 THR A CA 1
ATOM 1627 C C . THR A 1 200 ? 16.821 -2.352 -13.355 1.00 71.31 200 THR A C 1
ATOM 1629 O O . THR A 1 200 ? 16.570 -1.876 -12.248 1.00 71.31 200 THR A O 1
ATOM 1632 N N . GLY A 1 201 ? 17.767 -3.281 -13.525 1.00 73.00 201 GLY A N 1
ATOM 1633 C CA . GLY A 1 201 ? 18.468 -3.950 -12.426 1.00 73.00 201 GLY A CA 1
ATOM 1634 C C . GLY A 1 201 ? 17.557 -4.820 -11.550 1.00 73.00 201 GLY A C 1
ATOM 1635 O O . GLY A 1 201 ? 17.932 -5.134 -10.423 1.00 73.00 201 GLY A O 1
ATOM 1636 N N . VAL A 1 202 ? 16.349 -5.149 -12.021 1.00 80.81 202 VAL A N 1
ATOM 1637 C CA . VAL A 1 202 ? 15.379 -5.995 -11.312 1.00 80.81 202 VAL A CA 1
ATOM 1638 C C . VAL A 1 202 ? 15.465 -7.393 -11.899 1.00 80.81 202 VAL A C 1
ATOM 1640 O O . VAL A 1 202 ? 15.113 -7.593 -13.060 1.00 80.81 202 VAL A O 1
ATOM 1643 N N . GLN A 1 203 ? 15.955 -8.331 -11.095 1.00 80.75 203 GLN A N 1
ATOM 1644 C CA . GLN A 1 203 ? 16.210 -9.711 -11.492 1.00 80.75 203 GLN A CA 1
ATOM 1645 C C . GLN A 1 203 ? 15.357 -10.650 -10.623 1.00 80.75 203 GLN A C 1
ATOM 1647 O O . GLN A 1 203 ? 15.702 -10.892 -9.464 1.00 80.75 203 GLN A O 1
ATOM 1652 N N . ILE A 1 204 ? 14.245 -11.148 -11.166 1.00 83.31 204 ILE A N 1
ATOM 1653 C CA . ILE A 1 204 ? 13.334 -12.094 -10.499 1.00 83.31 204 ILE A CA 1
ATOM 1654 C C . ILE A 1 204 ? 13.544 -13.462 -11.166 1.00 83.31 204 ILE A C 1
ATOM 1656 O O . ILE A 1 204 ? 12.922 -13.753 -12.183 1.00 83.31 204 ILE A O 1
ATOM 1660 N N . ASP A 1 205 ? 14.499 -14.243 -10.660 1.00 84.00 205 ASP A N 1
ATOM 1661 C CA . ASP A 1 205 ? 14.973 -15.508 -11.252 1.00 84.00 205 ASP A CA 1
ATOM 1662 C C . ASP A 1 205 ? 14.930 -16.706 -10.283 1.00 84.00 205 ASP A C 1
ATOM 1664 O O . ASP A 1 205 ? 15.192 -17.835 -10.700 1.00 84.00 205 ASP A O 1
ATOM 1668 N N . LEU A 1 206 ? 14.591 -16.484 -9.009 1.00 86.75 206 LEU A N 1
ATOM 1669 C CA . LEU A 1 206 ? 14.434 -17.538 -8.002 1.00 86.75 206 LEU A CA 1
ATOM 1670 C C . LEU A 1 206 ? 13.028 -18.153 -8.082 1.00 86.75 206 LEU A C 1
ATOM 1672 O O . LEU A 1 206 ? 12.089 -17.444 -8.428 1.00 86.75 206 LEU A O 1
ATOM 1676 N N . PRO A 1 207 ? 12.834 -19.441 -7.761 1.00 88.38 207 PRO A N 1
ATOM 1677 C CA . PRO A 1 207 ? 11.602 -20.168 -8.081 1.00 88.38 207 PRO A CA 1
ATOM 1678 C C . PRO A 1 207 ? 10.329 -19.570 -7.468 1.00 88.38 207 PRO A C 1
ATOM 1680 O O . PRO A 1 207 ? 9.282 -19.613 -8.121 1.00 88.38 207 PRO A O 1
ATOM 1683 N N . TYR A 1 208 ? 10.418 -18.987 -6.268 1.00 91.19 208 TYR A N 1
ATOM 1684 C CA . TYR A 1 208 ? 9.269 -18.472 -5.526 1.00 91.19 208 TYR A CA 1
ATOM 1685 C C . TYR A 1 208 ? 9.326 -16.963 -5.325 1.00 91.19 208 TYR A C 1
ATOM 1687 O O . TYR A 1 208 ? 10.394 -16.348 -5.226 1.00 91.19 208 TYR A O 1
ATOM 1695 N N . TYR A 1 209 ? 8.153 -16.353 -5.225 1.00 92.38 209 TYR A N 1
ATOM 1696 C CA . TYR A 1 209 ? 8.017 -14.966 -4.828 1.00 92.38 209 TYR A CA 1
ATOM 1697 C C . TYR A 1 209 ? 6.823 -14.760 -3.895 1.00 92.38 209 TYR A C 1
ATOM 1699 O O . TYR A 1 209 ? 5.858 -15.522 -3.902 1.00 92.38 209 TYR A O 1
ATOM 1707 N N . CYS A 1 210 ? 6.884 -13.690 -3.110 1.00 93.38 210 CYS A N 1
ATOM 1708 C CA . CYS A 1 210 ? 5.735 -13.127 -2.414 1.00 93.38 210 CYS A CA 1
ATOM 1709 C C . CYS A 1 210 ? 5.783 -11.599 -2.506 1.00 93.38 210 CYS A C 1
ATOM 1711 O O . CYS A 1 210 ? 6.845 -10.995 -2.702 1.00 93.38 210 CYS A O 1
ATOM 1713 N N . CYS A 1 211 ? 4.628 -10.957 -2.381 1.00 95.06 211 CYS A N 1
ATOM 1714 C CA . CYS A 1 211 ? 4.549 -9.504 -2.310 1.00 95.06 211 CYS A CA 1
ATOM 1715 C C . CYS A 1 211 ? 4.305 -9.059 -0.878 1.00 95.06 211 CYS A C 1
ATOM 1717 O O . CYS A 1 211 ? 3.647 -9.751 -0.100 1.00 95.06 211 CYS A O 1
ATOM 1719 N N . PHE A 1 212 ? 4.800 -7.873 -0.549 1.00 95.06 212 PHE A N 1
ATOM 1720 C CA . PHE A 1 212 ? 4.581 -7.266 0.751 1.00 95.06 212 PHE A CA 1
ATOM 1721 C C . PHE A 1 212 ? 4.153 -5.810 0.617 1.00 95.06 212 PHE A C 1
ATOM 1723 O O . PHE A 1 212 ? 4.479 -5.139 -0.365 1.00 95.06 212 PHE A O 1
ATOM 1730 N N . VAL A 1 213 ? 3.442 -5.328 1.631 1.00 95.12 213 VAL A N 1
ATOM 1731 C CA . VAL A 1 213 ? 3.042 -3.930 1.787 1.00 95.12 213 VAL A CA 1
ATOM 1732 C C . VAL A 1 213 ? 3.292 -3.521 3.231 1.00 95.12 213 VAL A C 1
ATOM 1734 O O . VAL A 1 213 ? 2.784 -4.151 4.162 1.00 95.12 213 VAL A O 1
ATOM 1737 N N . VAL A 1 214 ? 4.074 -2.463 3.416 1.00 92.19 214 VAL A N 1
ATOM 1738 C CA . VAL A 1 214 ? 4.351 -1.838 4.708 1.00 92.19 214 VAL A CA 1
ATOM 1739 C C . VAL A 1 214 ? 3.622 -0.507 4.778 1.00 92.19 214 VAL A C 1
ATOM 1741 O O . VAL A 1 214 ? 3.869 0.402 3.983 1.00 92.19 214 VAL A O 1
ATOM 1744 N N . HIS A 1 215 ? 2.751 -0.381 5.770 1.00 90.56 215 HIS A N 1
ATOM 1745 C CA . HIS A 1 215 ? 2.123 0.875 6.138 1.00 90.56 215 HIS A CA 1
ATOM 1746 C C . HIS A 1 215 ? 2.869 1.496 7.312 1.00 90.56 215 HIS A C 1
ATOM 1748 O O . HIS A 1 215 ? 2.986 0.881 8.373 1.00 90.56 215 HIS A O 1
ATOM 1754 N N . LEU A 1 216 ? 3.366 2.716 7.124 1.00 86.62 216 LEU A N 1
ATOM 1755 C CA . LEU A 1 216 ? 3.983 3.491 8.193 1.00 86.62 216 LEU A CA 1
ATOM 1756 C C . LEU A 1 216 ? 2.887 4.163 9.017 1.00 86.62 216 LEU A C 1
ATOM 1758 O O . LEU A 1 216 ? 2.046 4.885 8.483 1.00 86.62 216 LEU A O 1
ATOM 1762 N N . LEU A 1 217 ? 2.894 3.925 10.326 1.00 79.81 217 LEU A N 1
ATOM 1763 C CA . LEU A 1 217 ? 1.952 4.562 11.232 1.00 79.81 217 LEU A CA 1
ATOM 1764 C C . LEU A 1 217 ? 2.347 6.034 11.424 1.00 79.81 217 LEU A C 1
ATOM 1766 O O . LEU A 1 217 ? 3.532 6.319 11.621 1.00 79.81 217 LEU A O 1
ATOM 1770 N N . PRO A 1 218 ? 1.375 6.967 11.431 1.00 71.00 218 PRO A N 1
ATOM 1771 C CA . PRO A 1 218 ? 1.654 8.377 11.665 1.00 71.00 218 PRO A CA 1
ATOM 1772 C C . PRO A 1 218 ? 2.367 8.569 13.007 1.00 71.00 218 PRO A C 1
ATOM 1774 O O . PRO A 1 218 ? 1.889 8.080 14.041 1.00 71.00 218 PRO A O 1
ATOM 1777 N N . GLN A 1 219 ? 3.494 9.281 12.970 1.00 69.50 219 GLN A N 1
ATOM 1778 C CA . GLN A 1 219 ? 4.236 9.723 14.147 1.00 69.50 219 GLN A CA 1
ATOM 1779 C C . GLN A 1 219 ? 4.042 11.232 14.299 1.00 69.50 219 GLN A C 1
ATOM 1781 O O . GLN A 1 219 ? 4.360 12.003 13.390 1.00 69.50 219 GLN A O 1
ATOM 1786 N N . ASP A 1 220 ? 3.491 11.648 15.436 1.00 63.06 220 ASP A N 1
ATOM 1787 C CA . ASP A 1 220 ? 3.251 13.058 15.719 1.00 63.06 220 ASP A CA 1
ATOM 1788 C C . ASP A 1 220 ? 4.586 13.813 15.876 1.00 63.06 220 ASP A C 1
ATOM 1790 O O . ASP A 1 220 ? 5.571 13.276 16.385 1.00 63.06 220 ASP A O 1
ATOM 1794 N N . ASN A 1 221 ? 4.627 15.072 15.425 1.00 65.81 221 ASN A N 1
ATOM 1795 C CA . ASN A 1 221 ? 5.790 15.974 15.495 1.00 65.81 221 ASN A CA 1
ATOM 1796 C C . ASN A 1 221 ? 7.047 15.599 14.682 1.00 65.81 221 ASN A C 1
ATOM 1798 O O . ASN A 1 221 ? 8.095 16.217 14.885 1.00 65.81 221 ASN A O 1
ATOM 1802 N N . ILE A 1 222 ? 6.974 14.673 13.721 1.00 72.88 222 ILE A N 1
ATOM 1803 C CA . ILE A 1 222 ? 8.110 14.413 12.822 1.00 72.88 222 ILE A CA 1
ATOM 1804 C C . ILE A 1 222 ? 7.994 15.257 11.542 1.00 72.88 222 ILE A C 1
ATOM 1806 O O . ILE A 1 222 ? 6.971 15.186 10.859 1.00 72.88 222 ILE A O 1
ATOM 1810 N N . PRO A 1 223 ? 9.026 16.048 11.178 1.00 81.19 223 PRO A N 1
ATOM 1811 C CA . PRO A 1 223 ? 9.059 16.757 9.903 1.00 81.19 223 PRO A CA 1
ATOM 1812 C C . PRO A 1 223 ? 8.945 15.792 8.721 1.00 81.19 223 PRO A C 1
ATOM 1814 O O . PRO A 1 223 ? 9.580 14.735 8.709 1.00 81.19 223 PRO A O 1
ATOM 1817 N N . TYR A 1 224 ? 8.188 16.185 7.697 1.00 78.50 224 TYR A N 1
ATOM 1818 C CA . TYR A 1 224 ? 7.969 15.377 6.495 1.00 78.50 224 TYR A CA 1
ATOM 1819 C C . TYR A 1 224 ? 9.288 14.945 5.834 1.00 78.50 224 TYR A C 1
ATOM 1821 O O . TYR A 1 224 ? 9.421 13.809 5.383 1.00 78.50 224 TYR A O 1
ATOM 1829 N N . GLU A 1 225 ? 10.302 15.813 5.834 1.00 82.44 225 GLU A N 1
ATOM 1830 C CA . GLU A 1 225 ? 11.620 15.516 5.270 1.00 82.44 225 GLU A CA 1
ATOM 1831 C C . GLU A 1 225 ? 12.306 14.339 5.975 1.00 82.44 225 GLU A C 1
ATOM 1833 O O . GLU A 1 225 ? 12.977 13.532 5.330 1.00 82.44 225 GLU A O 1
ATOM 1838 N N . LEU A 1 226 ? 12.125 14.216 7.292 1.00 81.12 226 LEU A N 1
ATOM 1839 C CA . LEU A 1 226 ? 12.729 13.146 8.080 1.00 81.12 226 LEU A CA 1
ATOM 1840 C C . LEU A 1 226 ? 12.017 11.813 7.827 1.00 81.12 226 LEU A C 1
ATOM 1842 O O . LEU A 1 226 ? 12.689 10.793 7.678 1.00 81.12 226 LEU A O 1
ATOM 1846 N N . VAL A 1 227 ? 10.690 11.840 7.665 1.00 80.19 227 VAL A N 1
ATOM 1847 C CA . VAL A 1 227 ? 9.899 10.672 7.240 1.00 80.19 227 VAL A CA 1
ATOM 1848 C C . VAL A 1 227 ? 10.350 10.192 5.858 1.00 80.19 227 VAL A C 1
ATOM 1850 O O . VAL A 1 227 ? 10.607 9.005 5.669 1.00 80.19 227 VAL A O 1
ATOM 1853 N N . MET A 1 228 ? 10.536 11.104 4.898 1.00 81.62 228 MET A N 1
ATOM 1854 C CA . MET A 1 228 ? 11.026 10.747 3.560 1.00 81.62 228 MET A CA 1
ATOM 1855 C C . MET A 1 228 ? 12.432 10.133 3.593 1.00 81.62 228 MET A C 1
ATOM 1857 O O . MET A 1 228 ? 12.701 9.174 2.869 1.00 81.62 228 MET A O 1
ATOM 1861 N N . MET A 1 229 ? 13.327 10.633 4.454 1.00 82.00 229 MET A N 1
ATOM 1862 C CA . MET A 1 229 ? 14.643 10.012 4.644 1.00 82.00 229 MET A CA 1
ATOM 1863 C C . MET A 1 229 ? 14.548 8.615 5.268 1.00 82.00 229 MET A C 1
ATOM 1865 O O . MET A 1 229 ? 15.285 7.724 4.850 1.00 82.00 229 MET A O 1
ATOM 1869 N N . GLN A 1 230 ? 13.643 8.396 6.226 1.00 82.50 230 GLN A N 1
ATOM 1870 C CA . GLN A 1 230 ? 13.407 7.069 6.808 1.00 82.50 230 GLN A CA 1
ATOM 1871 C C . GLN A 1 230 ? 12.901 6.077 5.759 1.00 82.50 230 GLN A C 1
ATOM 1873 O O . GLN A 1 230 ? 13.433 4.973 5.666 1.00 82.50 230 GLN A O 1
ATOM 1878 N N . VAL A 1 231 ? 11.936 6.487 4.929 1.00 84.62 231 VAL A N 1
ATOM 1879 C CA . VAL A 1 231 ? 11.426 5.679 3.809 1.00 84.62 231 VAL A CA 1
ATOM 1880 C C . VAL A 1 231 ? 12.563 5.304 2.859 1.00 84.62 231 VAL A C 1
ATOM 1882 O O . VAL A 1 231 ? 12.739 4.129 2.542 1.00 84.62 231 VAL A O 1
ATOM 1885 N N . TYR A 1 232 ? 13.370 6.284 2.442 1.00 84.75 232 TYR A N 1
ATOM 1886 C CA . TYR A 1 232 ? 14.495 6.055 1.536 1.00 84.75 232 TYR A CA 1
ATOM 1887 C C . TYR A 1 232 ? 15.528 5.082 2.125 1.00 84.75 232 TYR A C 1
ATOM 1889 O O . TYR A 1 232 ? 15.917 4.114 1.468 1.00 84.75 232 TYR A O 1
ATOM 1897 N N . ASN A 1 233 ? 15.935 5.301 3.378 1.00 85.25 233 ASN A N 1
ATOM 1898 C CA . ASN A 1 233 ? 16.902 4.447 4.066 1.00 85.25 233 ASN A CA 1
ATOM 1899 C C . ASN A 1 233 ? 16.373 3.026 4.250 1.00 85.25 233 ASN A C 1
ATOM 1901 O O . ASN A 1 233 ? 17.131 2.072 4.097 1.00 85.25 233 ASN A O 1
ATOM 1905 N N . LEU A 1 234 ? 15.081 2.876 4.551 1.00 86.50 234 LEU A N 1
ATOM 1906 C CA . LEU A 1 234 ? 14.460 1.570 4.703 1.00 86.50 234 LEU A CA 1
ATOM 1907 C C . LEU A 1 234 ? 14.419 0.808 3.379 1.00 86.50 234 LEU A C 1
ATOM 1909 O O . LEU A 1 234 ? 14.820 -0.351 3.348 1.00 86.50 234 LEU A O 1
ATOM 1913 N N . VAL A 1 235 ? 13.984 1.450 2.290 1.00 86.81 235 VAL A N 1
ATOM 1914 C CA . VAL A 1 235 ? 14.000 0.843 0.950 1.00 86.81 235 VAL A CA 1
ATOM 1915 C C . VAL A 1 235 ? 15.414 0.370 0.616 1.00 86.81 235 VAL A C 1
ATOM 1917 O O . VAL A 1 235 ? 15.606 -0.788 0.261 1.00 86.81 235 VAL A O 1
ATOM 1920 N N . GLN A 1 236 ? 16.421 1.220 0.828 1.00 85.75 236 GLN A N 1
ATOM 1921 C CA . GLN A 1 236 ? 17.812 0.859 0.568 1.00 85.75 236 GLN A CA 1
ATOM 1922 C C . GLN A 1 236 ? 18.313 -0.283 1.473 1.00 85.75 236 GLN A C 1
ATOM 1924 O O . GLN A 1 236 ? 19.044 -1.157 1.011 1.00 85.75 236 GLN A O 1
ATOM 1929 N N . ALA A 1 237 ? 17.941 -0.295 2.755 1.00 85.31 237 ALA A N 1
ATOM 1930 C CA . ALA A 1 237 ? 18.337 -1.341 3.696 1.00 85.31 237 ALA A CA 1
ATOM 1931 C C . ALA A 1 237 ? 17.705 -2.696 3.354 1.00 85.31 237 ALA A C 1
ATOM 1933 O O . ALA A 1 237 ? 18.397 -3.711 3.391 1.00 85.31 237 ALA A O 1
ATOM 1934 N N . LEU A 1 238 ? 16.422 -2.702 2.978 1.00 84.25 238 LEU A N 1
ATOM 1935 C CA . LEU A 1 238 ? 15.711 -3.906 2.555 1.00 84.25 238 LEU A CA 1
ATOM 1936 C C . LEU A 1 238 ? 16.284 -4.471 1.249 1.00 84.25 238 LEU A C 1
ATOM 1938 O O . LEU A 1 238 ? 16.468 -5.677 1.148 1.00 84.25 238 LEU A O 1
ATOM 1942 N N . GLU A 1 239 ? 16.613 -3.624 0.267 1.00 84.12 239 GLU A N 1
ATOM 1943 C CA . GLU A 1 239 ? 17.202 -4.078 -1.004 1.00 84.12 239 GLU A CA 1
ATOM 1944 C C . GLU A 1 239 ? 18.651 -4.584 -0.859 1.00 84.12 239 GLU A C 1
ATOM 1946 O O . GLU A 1 239 ? 19.104 -5.400 -1.663 1.00 84.12 239 GLU A O 1
ATOM 1951 N N . ASN A 1 240 ? 19.391 -4.120 0.155 1.00 84.38 240 ASN A N 1
ATOM 1952 C CA . ASN A 1 240 ? 20.759 -4.576 0.416 1.00 84.38 240 ASN A CA 1
ATOM 1953 C C . ASN A 1 240 ? 20.820 -5.956 1.103 1.00 84.38 240 ASN A C 1
ATOM 1955 O O . ASN A 1 240 ? 21.870 -6.606 1.043 1.00 84.38 240 ASN A O 1
ATOM 1959 N N . ASP A 1 241 ? 19.736 -6.419 1.739 1.00 77.06 241 ASP A N 1
ATOM 1960 C CA . ASP A 1 241 ? 19.671 -7.766 2.321 1.00 77.06 241 ASP A CA 1
ATOM 1961 C C . ASP A 1 241 ? 19.462 -8.816 1.219 1.00 77.06 241 ASP A C 1
ATOM 1963 O O . ASP A 1 241 ? 18.352 -9.079 0.756 1.00 77.06 241 ASP A O 1
ATOM 1967 N N . THR A 1 242 ? 20.572 -9.403 0.772 1.00 69.44 242 THR A N 1
ATOM 1968 C CA . THR A 1 242 ? 20.620 -10.338 -0.367 1.00 69.44 242 THR A CA 1
ATOM 1969 C C . THR A 1 242 ? 20.849 -11.792 0.050 1.00 69.44 242 THR A C 1
ATOM 1971 O O . THR A 1 242 ? 21.131 -12.652 -0.787 1.00 69.44 242 THR A O 1
ATOM 1974 N N . ILE A 1 243 ? 20.752 -12.105 1.347 1.00 71.56 243 ILE A N 1
ATOM 1975 C CA . ILE A 1 243 ? 21.023 -13.459 1.842 1.00 71.56 243 ILE A CA 1
ATOM 1976 C C . ILE A 1 243 ? 19.839 -14.376 1.500 1.00 71.56 243 ILE A C 1
ATOM 1978 O O . ILE A 1 243 ? 18.800 -14.345 2.158 1.00 71.56 243 ILE A O 1
ATOM 1982 N N . ASN A 1 244 ? 20.021 -15.214 0.474 1.00 76.00 244 ASN A N 1
ATOM 1983 C CA . ASN A 1 244 ? 19.062 -16.207 -0.042 1.00 76.00 244 ASN A CA 1
ATOM 1984 C C . ASN A 1 244 ? 17.698 -15.646 -0.499 1.00 76.00 244 ASN A C 1
ATOM 1986 O O . ASN A 1 244 ? 16.750 -16.398 -0.727 1.00 76.00 244 ASN A O 1
ATOM 1990 N N . CYS A 1 245 ? 17.599 -14.331 -0.668 1.00 86.06 245 CYS A N 1
ATOM 1991 C CA . CYS A 1 245 ? 16.454 -13.659 -1.261 1.00 86.06 245 CYS A CA 1
ATOM 1992 C C . CYS A 1 245 ? 16.906 -12.406 -2.014 1.00 86.06 245 CYS A C 1
ATOM 1994 O O . CYS A 1 245 ? 17.967 -11.845 -1.743 1.00 86.06 245 CYS A O 1
ATOM 1996 N N . ARG A 1 246 ? 16.081 -11.953 -2.953 1.00 88.44 246 ARG A N 1
ATOM 1997 C CA . ARG A 1 246 ? 16.183 -10.650 -3.607 1.00 88.44 246 ARG A CA 1
ATOM 1998 C C . ARG A 1 246 ? 14.931 -9.862 -3.279 1.00 88.44 246 ARG A C 1
ATOM 2000 O O . ARG A 1 246 ? 13.825 -10.314 -3.572 1.00 88.44 246 ARG A O 1
ATOM 2007 N N . LEU A 1 247 ? 15.114 -8.703 -2.667 1.00 89.50 247 LEU A N 1
ATOM 2008 C CA . LEU A 1 247 ? 14.023 -7.837 -2.258 1.00 89.50 247 LEU A CA 1
ATOM 2009 C C . LEU A 1 247 ? 14.028 -6.581 -3.125 1.00 89.50 247 LEU A C 1
ATOM 2011 O O . LEU A 1 247 ? 15.065 -5.955 -3.335 1.00 89.50 247 LEU A O 1
ATOM 2015 N N . PHE A 1 248 ? 12.858 -6.239 -3.650 1.00 90.25 248 PHE A N 1
ATOM 2016 C CA . PHE A 1 248 ? 12.627 -5.044 -4.450 1.00 90.25 248 PHE A CA 1
ATOM 2017 C C . PHE A 1 248 ? 11.524 -4.235 -3.786 1.00 90.25 248 PHE A C 1
ATOM 2019 O O . PHE A 1 248 ? 10.426 -4.757 -3.607 1.00 90.25 248 PHE A O 1
ATOM 2026 N N . ALA A 1 249 ? 11.796 -2.982 -3.426 1.00 90.69 249 ALA A N 1
ATOM 2027 C CA . ALA A 1 249 ? 10.849 -2.143 -2.697 1.00 90.69 249 ALA A CA 1
ATOM 2028 C C . ALA A 1 249 ? 10.643 -0.800 -3.403 1.00 90.69 249 ALA A C 1
ATOM 2030 O O . ALA A 1 249 ? 11.580 -0.184 -3.909 1.00 90.69 249 ALA A O 1
ATOM 2031 N N . VAL A 1 250 ? 9.400 -0.336 -3.431 1.00 90.75 250 VAL A N 1
ATOM 2032 C CA . VAL A 1 250 ? 8.994 0.950 -3.997 1.00 90.75 250 VAL A CA 1
ATOM 2033 C C . VAL A 1 250 ? 7.901 1.571 -3.146 1.00 90.75 250 VAL A C 1
ATOM 2035 O O . VAL A 1 250 ? 7.125 0.871 -2.508 1.00 90.75 250 VAL A O 1
ATOM 2038 N N . GLN A 1 251 ? 7.814 2.895 -3.152 1.00 89.75 251 GLN A N 1
ATOM 2039 C CA . GLN A 1 251 ? 6.661 3.574 -2.575 1.00 89.75 251 GLN A CA 1
ATOM 2040 C C . GLN A 1 251 ? 5.501 3.573 -3.580 1.00 89.75 251 GLN A C 1
ATOM 2042 O O . GLN A 1 251 ? 5.719 3.885 -4.752 1.00 89.75 251 GLN A O 1
ATOM 2047 N N . ASP A 1 252 ? 4.298 3.199 -3.150 1.00 86.38 252 ASP A N 1
ATOM 2048 C CA . ASP A 1 252 ? 3.099 3.229 -3.990 1.00 86.38 252 ASP A CA 1
ATOM 2049 C C . ASP A 1 252 ? 2.304 4.542 -3.864 1.00 86.38 252 ASP A C 1
ATOM 2051 O O . ASP A 1 252 ? 2.706 5.478 -3.172 1.00 86.38 252 ASP A O 1
ATOM 2055 N N . GLU A 1 253 ? 1.190 4.637 -4.599 1.00 84.12 253 GLU A N 1
ATOM 2056 C CA . GLU A 1 253 ? 0.337 5.835 -4.642 1.00 84.12 253 GLU A CA 1
ATOM 2057 C C . GLU A 1 253 ? -0.340 6.151 -3.294 1.00 84.12 253 GLU A C 1
ATOM 2059 O O . GLU A 1 253 ? -0.698 7.304 -3.063 1.00 84.12 253 GLU A O 1
ATOM 2064 N N . ASP A 1 254 ? -0.490 5.158 -2.408 1.00 84.75 254 ASP A N 1
ATOM 2065 C CA . ASP A 1 254 ? -1.094 5.301 -1.077 1.00 84.75 254 ASP A CA 1
ATOM 2066 C C . ASP A 1 254 ? -0.030 5.583 0.009 1.00 84.75 254 ASP A C 1
ATOM 2068 O O . ASP A 1 254 ? -0.290 5.419 1.201 1.00 84.75 254 ASP A O 1
ATOM 2072 N N . GLU A 1 255 ? 1.178 5.989 -0.401 1.00 85.62 255 GLU A N 1
ATOM 2073 C CA . GLU A 1 255 ? 2.353 6.226 0.450 1.00 85.62 255 GLU A CA 1
ATOM 2074 C C . GLU A 1 255 ? 2.864 4.978 1.199 1.00 85.62 255 GLU A C 1
ATOM 2076 O O . GLU A 1 255 ? 3.716 5.097 2.084 1.00 85.62 255 GLU A O 1
ATOM 2081 N N . HIS A 1 256 ? 2.423 3.773 0.823 1.00 91.19 256 HIS A N 1
ATOM 2082 C CA . HIS A 1 256 ? 2.937 2.528 1.394 1.00 91.19 256 HIS A CA 1
ATOM 2083 C C . HIS A 1 256 ? 4.258 2.116 0.750 1.00 91.19 256 HIS A C 1
ATOM 2085 O O . HIS A 1 256 ? 4.511 2.399 -0.421 1.00 91.19 256 HIS A O 1
ATOM 2091 N N . ILE A 1 257 ? 5.089 1.386 1.496 1.00 92.06 257 ILE A N 1
ATOM 2092 C CA . ILE A 1 257 ? 6.282 0.739 0.943 1.00 92.06 257 ILE A CA 1
ATOM 2093 C C . ILE A 1 257 ? 5.887 -0.669 0.519 1.00 92.06 257 ILE A C 1
ATOM 2095 O O . ILE A 1 257 ? 5.669 -1.551 1.346 1.00 92.06 257 ILE A O 1
ATOM 2099 N N . SER A 1 258 ? 5.801 -0.862 -0.784 1.00 94.31 258 SER A N 1
ATOM 2100 C CA . SER A 1 258 ? 5.301 -2.067 -1.424 1.00 94.31 258 SER A CA 1
ATOM 2101 C C . SER A 1 258 ? 6.410 -2.726 -2.229 1.00 94.31 258 SER A C 1
ATOM 2103 O O . SER A 1 258 ? 7.254 -2.053 -2.824 1.00 94.31 258 SER A O 1
ATOM 2105 N N . GLY A 1 259 ? 6.441 -4.051 -2.263 1.00 93.31 259 GLY A N 1
ATOM 2106 C CA . GLY A 1 259 ? 7.566 -4.731 -2.880 1.00 93.31 259 GLY A CA 1
ATOM 2107 C C . GLY A 1 259 ? 7.367 -6.206 -3.149 1.00 93.31 259 GLY A C 1
ATOM 2108 O O . GLY A 1 259 ? 6.325 -6.791 -2.860 1.00 93.31 259 GLY A O 1
ATOM 2109 N N . ILE A 1 260 ? 8.404 -6.786 -3.740 1.00 92.88 260 ILE A N 1
ATOM 2110 C CA . ILE A 1 260 ? 8.483 -8.191 -4.121 1.00 92.88 260 ILE A CA 1
ATOM 2111 C C . ILE A 1 260 ? 9.680 -8.789 -3.395 1.00 92.88 260 ILE A C 1
ATOM 2113 O O . ILE A 1 260 ? 10.786 -8.249 -3.469 1.00 92.88 260 ILE A O 1
ATOM 2117 N N . VAL A 1 261 ? 9.463 -9.914 -2.729 1.00 92.69 261 VAL A N 1
ATOM 2118 C CA . VAL A 1 261 ? 10.527 -10.792 -2.258 1.00 92.69 261 VAL A CA 1
ATOM 2119 C C . VAL A 1 261 ? 10.581 -11.980 -3.202 1.00 9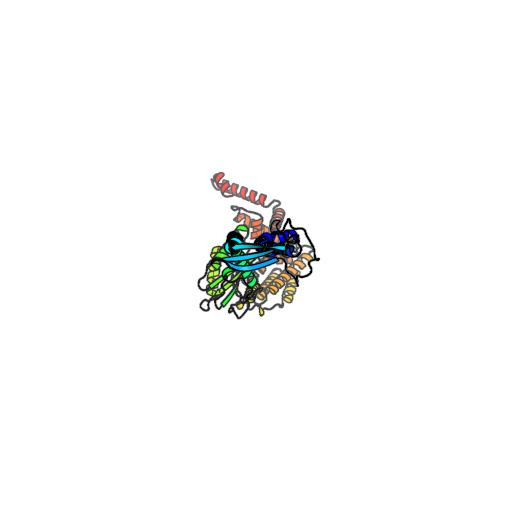2.69 261 VAL A C 1
ATOM 2121 O O . VAL A 1 261 ? 9.600 -12.699 -3.346 1.00 92.69 261 VAL A O 1
ATOM 2124 N N . ASN A 1 262 ? 11.723 -12.200 -3.836 1.00 91.62 262 ASN A N 1
ATOM 2125 C CA . ASN A 1 262 ? 12.001 -13.382 -4.639 1.00 91.62 262 ASN A CA 1
ATOM 2126 C C . ASN A 1 262 ? 13.008 -14.253 -3.882 1.00 91.62 262 ASN A C 1
ATOM 2128 O O . ASN A 1 262 ? 14.017 -13.736 -3.405 1.00 91.62 262 ASN A O 1
ATOM 2132 N N . PHE A 1 263 ? 12.732 -15.542 -3.703 1.00 91.31 263 PHE A N 1
ATOM 2133 C CA . PHE A 1 263 ? 13.526 -16.418 -2.838 1.00 91.31 263 PHE A CA 1
ATOM 2134 C C . PHE A 1 263 ? 13.525 -17.873 -3.323 1.00 91.31 263 PHE A C 1
ATOM 2136 O O . PHE A 1 263 ? 12.731 -18.274 -4.175 1.00 91.31 263 PHE A O 1
ATOM 2143 N N . ASP A 1 264 ? 14.480 -18.645 -2.807 1.00 87.75 264 ASP A N 1
ATOM 2144 C CA . ASP A 1 264 ? 14.693 -20.052 -3.154 1.00 87.75 264 ASP A CA 1
ATOM 2145 C C . ASP A 1 264 ? 13.949 -21.013 -2.206 1.00 87.75 264 ASP A C 1
ATOM 2147 O O . ASP A 1 264 ? 13.616 -20.640 -1.080 1.00 87.75 264 ASP A O 1
ATOM 2151 N N . GLU A 1 265 ? 13.740 -22.270 -2.619 1.00 79.31 265 GLU A N 1
ATOM 2152 C CA . GLU A 1 265 ? 12.981 -23.281 -1.853 1.00 79.31 265 GLU A CA 1
ATOM 2153 C C . GLU A 1 265 ? 13.583 -23.566 -0.466 1.00 79.31 265 GLU A C 1
ATOM 2155 O O . GLU A 1 265 ? 12.902 -24.000 0.462 1.00 79.31 265 GLU A O 1
ATOM 2160 N N . THR A 1 266 ? 14.888 -23.336 -0.324 1.00 71.81 266 THR A N 1
ATOM 2161 C CA . THR A 1 266 ? 15.649 -23.578 0.906 1.00 71.81 266 THR A CA 1
ATOM 2162 C C . THR A 1 266 ? 15.374 -22.554 2.010 1.00 71.81 266 THR A C 1
ATOM 2164 O O . THR A 1 266 ? 15.752 -22.778 3.162 1.00 71.81 266 THR A O 1
ATOM 2167 N N . THR A 1 267 ? 14.725 -21.432 1.684 1.00 76.44 267 THR A N 1
ATOM 2168 C CA . THR A 1 267 ? 14.495 -20.321 2.613 1.00 76.44 267 THR A CA 1
ATOM 2169 C C . THR A 1 267 ? 13.031 -20.262 3.024 1.00 76.44 267 THR A C 1
ATOM 2171 O O . THR A 1 267 ? 12.150 -20.092 2.189 1.00 76.44 267 THR A O 1
ATOM 2174 N N . SER A 1 268 ? 12.755 -20.357 4.328 1.00 82.75 268 SER A N 1
ATOM 2175 C CA . SER A 1 268 ? 11.392 -20.179 4.830 1.00 82.75 268 SER A CA 1
ATOM 2176 C C . SER A 1 268 ? 10.979 -18.708 4.788 1.00 82.7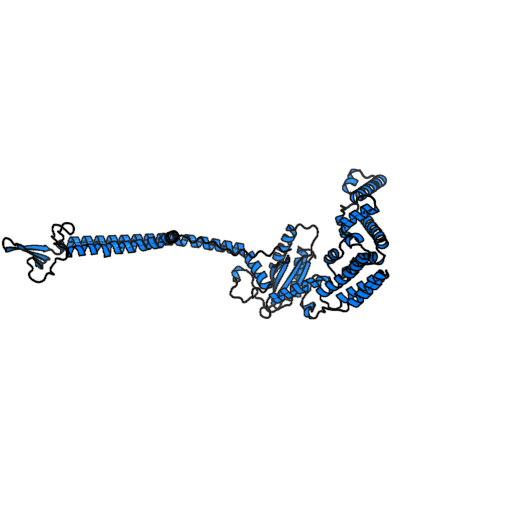5 268 SER A C 1
ATOM 2178 O O . SER A 1 268 ? 11.752 -17.822 5.168 1.00 82.75 268 SER A O 1
ATOM 2180 N N . LEU A 1 269 ? 9.730 -18.451 4.388 1.00 84.56 269 LEU A N 1
ATOM 2181 C CA . LEU A 1 269 ? 9.141 -17.111 4.404 1.00 84.56 269 LEU A CA 1
ATOM 2182 C C . LEU A 1 269 ? 9.278 -16.463 5.791 1.00 84.56 269 LEU A C 1
ATOM 2184 O O . LEU A 1 269 ? 9.707 -15.320 5.895 1.00 84.56 269 LEU A O 1
ATOM 2188 N N . ASP A 1 270 ? 9.027 -17.217 6.863 1.00 86.62 270 ASP A N 1
ATOM 2189 C CA . ASP A 1 270 ? 9.149 -16.723 8.241 1.00 86.62 270 ASP A CA 1
ATOM 2190 C C . ASP A 1 270 ? 10.560 -16.223 8.583 1.00 86.62 270 ASP A C 1
ATOM 2192 O O . ASP A 1 270 ? 10.707 -15.230 9.297 1.00 86.62 270 ASP A O 1
ATOM 2196 N N . ALA A 1 271 ? 11.610 -16.859 8.049 1.00 86.81 271 ALA A N 1
ATOM 2197 C CA . ALA A 1 271 ? 12.982 -16.406 8.262 1.00 86.81 271 ALA A CA 1
ATOM 2198 C C . ALA A 1 271 ? 13.274 -15.090 7.528 1.00 86.81 271 ALA A C 1
ATOM 2200 O O . ALA A 1 271 ? 14.046 -14.274 8.030 1.00 86.81 271 ALA A O 1
ATOM 2201 N N . ILE A 1 272 ? 12.676 -14.875 6.352 1.00 87.12 272 ILE A N 1
ATOM 2202 C CA . ILE A 1 272 ? 12.771 -13.602 5.622 1.00 87.12 272 ILE A CA 1
ATOM 2203 C C . ILE A 1 272 ? 12.024 -12.517 6.396 1.00 87.12 272 ILE A C 1
ATOM 2205 O O . ILE A 1 272 ? 12.588 -11.457 6.658 1.00 87.12 272 ILE A O 1
ATOM 2209 N N . LEU A 1 273 ? 10.791 -12.798 6.826 1.00 88.62 273 LEU A N 1
ATOM 2210 C CA . LEU A 1 273 ? 9.976 -11.846 7.578 1.00 88.62 273 LEU A CA 1
ATOM 2211 C C . LEU A 1 273 ? 10.655 -11.427 8.883 1.00 88.62 273 LEU A C 1
ATOM 2213 O O . LEU A 1 273 ? 10.705 -10.236 9.166 1.00 88.62 273 LEU A O 1
ATOM 2217 N N . ALA A 1 274 ? 11.264 -12.360 9.621 1.00 88.12 274 ALA A N 1
ATOM 2218 C CA . ALA A 1 274 ? 12.019 -12.048 10.836 1.00 88.12 274 ALA A CA 1
ATOM 2219 C C . ALA A 1 274 ? 13.226 -11.120 10.583 1.00 88.12 274 ALA A C 1
ATOM 2221 O O . ALA A 1 274 ? 13.554 -10.265 11.412 1.00 88.12 274 ALA A O 1
ATOM 2222 N N . ARG A 1 275 ? 13.900 -11.254 9.431 1.00 86.81 275 ARG A N 1
ATOM 2223 C CA . ARG A 1 275 ? 14.974 -10.325 9.040 1.00 86.81 275 ARG A CA 1
ATOM 2224 C C . ARG A 1 275 ? 14.417 -8.963 8.658 1.00 86.81 275 ARG A C 1
ATOM 2226 O O . ARG A 1 275 ? 14.923 -7.953 9.141 1.00 86.81 275 ARG A O 1
ATOM 2233 N N . MET A 1 276 ? 13.351 -8.933 7.859 1.00 88.25 276 MET A N 1
ATOM 2234 C CA . MET A 1 276 ? 12.682 -7.691 7.473 1.00 88.25 276 MET A CA 1
ATOM 2235 C C . MET A 1 276 ? 12.200 -6.914 8.700 1.00 88.25 276 MET A C 1
ATOM 2237 O O . MET A 1 276 ? 12.435 -5.711 8.773 1.00 88.25 276 MET A O 1
ATOM 2241 N N . THR A 1 277 ? 11.598 -7.581 9.691 1.00 87.75 277 THR A N 1
ATOM 2242 C CA . THR A 1 277 ? 11.204 -6.928 10.947 1.00 87.75 277 THR A CA 1
ATOM 2243 C C . THR A 1 277 ? 12.397 -6.423 11.731 1.00 87.75 277 THR A C 1
ATOM 2245 O O . THR A 1 277 ? 12.358 -5.296 12.196 1.00 87.75 277 THR A O 1
ATOM 2248 N N . THR A 1 278 ? 13.500 -7.172 11.795 1.00 87.62 278 THR A N 1
ATOM 2249 C CA . THR A 1 278 ? 14.728 -6.686 12.448 1.00 87.62 278 THR A CA 1
ATOM 2250 C C . THR A 1 278 ? 15.245 -5.399 11.789 1.00 87.62 278 THR A C 1
ATOM 2252 O O . THR A 1 278 ? 15.572 -4.434 12.479 1.00 87.62 278 THR A O 1
ATOM 2255 N N . ILE A 1 279 ? 15.279 -5.344 10.453 1.00 86.50 279 ILE A N 1
ATOM 2256 C CA . ILE A 1 279 ? 15.686 -4.144 9.705 1.00 86.50 279 ILE A CA 1
ATOM 2257 C C . ILE A 1 279 ? 14.709 -2.991 9.971 1.00 86.50 279 ILE A C 1
ATOM 2259 O O . ILE A 1 279 ? 15.142 -1.882 10.282 1.00 86.50 279 ILE A O 1
ATOM 2263 N N . MET A 1 280 ? 13.402 -3.240 9.904 1.00 85.75 280 MET A N 1
ATOM 2264 C CA . MET A 1 280 ? 12.388 -2.211 10.143 1.00 85.75 280 MET A CA 1
ATOM 2265 C C . MET A 1 280 ? 12.419 -1.688 11.579 1.00 85.75 280 MET A C 1
ATOM 2267 O O . MET A 1 280 ? 12.413 -0.476 11.773 1.00 85.75 280 MET A O 1
ATOM 2271 N N . ASP A 1 281 ? 12.538 -2.559 12.577 1.00 85.62 281 ASP A N 1
ATOM 2272 C CA . ASP A 1 281 ? 12.574 -2.176 13.989 1.00 85.62 281 ASP A CA 1
ATOM 2273 C C . ASP A 1 281 ? 13.788 -1.286 14.291 1.00 85.62 281 ASP A C 1
ATOM 2275 O O . ASP A 1 281 ? 13.665 -0.303 15.021 1.00 85.62 281 ASP A O 1
ATOM 2279 N N . THR A 1 282 ? 14.944 -1.564 13.671 1.00 83.62 282 THR A N 1
ATOM 2280 C CA . THR A 1 282 ? 16.146 -0.722 13.827 1.00 83.62 282 THR A CA 1
ATOM 2281 C C . THR A 1 282 ? 16.023 0.663 13.189 1.00 83.62 282 THR A C 1
ATOM 2283 O O . THR A 1 282 ? 16.655 1.602 13.671 1.00 83.62 282 THR A O 1
ATOM 2286 N N . GLN A 1 283 ? 15.235 0.806 12.119 1.00 79.19 283 GLN A N 1
ATOM 2287 C CA . GLN A 1 283 ? 15.151 2.044 11.331 1.00 79.19 283 GLN A CA 1
ATOM 2288 C C . GLN A 1 283 ? 13.929 2.906 11.675 1.00 79.19 283 GLN A C 1
ATOM 2290 O O . GLN A 1 283 ? 13.995 4.132 11.582 1.00 79.19 283 GLN A O 1
ATOM 2295 N N . LEU A 1 284 ? 12.808 2.286 12.050 1.00 72.50 284 LEU A N 1
ATOM 2296 C CA . LEU A 1 284 ? 11.511 2.955 12.163 1.00 72.50 284 LEU A CA 1
ATOM 2297 C C . LEU A 1 284 ? 11.001 3.103 13.601 1.00 72.50 284 LEU A C 1
ATOM 2299 O O . LEU A 1 284 ? 10.074 3.892 13.814 1.00 72.50 284 LEU A O 1
ATOM 2303 N N . ASN A 1 285 ? 11.554 2.353 14.573 1.00 68.00 285 ASN A N 1
ATOM 2304 C CA . ASN A 1 285 ? 10.826 1.967 15.795 1.00 68.00 285 ASN A CA 1
ATOM 2305 C C . ASN A 1 285 ? 9.490 1.256 15.425 1.00 68.00 285 ASN A C 1
ATOM 2307 O O . ASN A 1 285 ? 9.041 1.353 14.285 1.00 68.00 285 ASN A O 1
ATOM 2311 N N . PRO A 1 286 ? 8.829 0.488 16.309 1.00 63.06 286 PRO A N 1
ATOM 2312 C CA . PRO A 1 286 ? 7.637 -0.305 15.958 1.00 63.06 286 PRO A CA 1
ATOM 2313 C C . PRO A 1 286 ? 6.386 0.568 15.710 1.00 63.06 286 PRO A C 1
ATOM 2315 O O . PRO A 1 286 ? 5.423 0.571 16.471 1.00 63.06 286 PRO A O 1
ATOM 2318 N N . SER A 1 287 ? 6.415 1.317 14.611 1.00 80.06 287 SER A N 1
ATOM 2319 C CA . SER A 1 287 ? 5.401 2.243 14.115 1.00 80.06 287 SER A CA 1
ATOM 2320 C C . SER A 1 287 ? 5.046 1.876 12.674 1.00 80.06 287 SER A C 1
ATOM 2322 O O . SER A 1 287 ? 4.958 2.738 11.803 1.00 80.06 287 SER A O 1
ATOM 2324 N N . TYR A 1 288 ? 4.898 0.585 12.394 1.00 87.56 288 TYR A N 1
ATOM 2325 C CA . TYR A 1 288 ? 4.524 0.094 11.075 1.00 87.56 288 TYR A CA 1
ATOM 2326 C C . TYR A 1 288 ? 3.625 -1.137 11.173 1.00 87.56 288 TYR A C 1
ATOM 2328 O O . TYR A 1 288 ? 3.572 -1.826 12.192 1.00 87.56 288 TYR A O 1
ATOM 2336 N N . THR A 1 289 ? 2.933 -1.413 10.077 1.00 90.19 289 THR A N 1
ATOM 2337 C CA . THR A 1 289 ? 2.217 -2.661 9.838 1.00 90.19 289 THR A CA 1
ATOM 2338 C C . THR A 1 289 ? 2.757 -3.268 8.555 1.00 90.19 289 THR A C 1
ATOM 2340 O O . THR A 1 289 ? 2.694 -2.636 7.503 1.00 90.19 289 THR A O 1
ATOM 2343 N N . LEU A 1 290 ? 3.287 -4.483 8.637 1.00 93.00 290 LEU A N 1
ATOM 2344 C CA . LEU A 1 290 ? 3.718 -5.279 7.496 1.00 93.00 290 LEU A CA 1
ATOM 2345 C C . LEU A 1 290 ? 2.601 -6.252 7.122 1.00 93.00 290 LEU A C 1
ATOM 2347 O O . LEU A 1 290 ? 2.036 -6.934 7.969 1.00 93.00 290 LEU A O 1
ATOM 2351 N N . SER A 1 291 ? 2.308 -6.355 5.837 1.00 94.62 291 SER A N 1
ATOM 2352 C CA . SER A 1 291 ? 1.383 -7.341 5.291 1.00 94.62 291 SER A CA 1
ATOM 2353 C C . SER A 1 291 ? 2.027 -8.073 4.126 1.00 94.62 291 SER A C 1
ATOM 2355 O O . SER A 1 291 ? 2.833 -7.491 3.402 1.00 94.62 291 SER A O 1
ATOM 2357 N N . VAL A 1 292 ? 1.713 -9.357 3.981 1.00 95.06 292 VAL A N 1
ATOM 2358 C CA . VAL A 1 292 ? 2.359 -10.264 3.028 1.00 95.06 292 VAL A CA 1
ATOM 2359 C C . VAL A 1 292 ? 1.286 -11.092 2.331 1.00 95.06 292 VAL A C 1
ATOM 2361 O O . VAL A 1 292 ? 0.391 -11.623 2.994 1.00 95.06 292 VAL A O 1
ATOM 2364 N N . GLY A 1 293 ? 1.370 -11.169 1.004 1.00 93.62 293 GLY A N 1
ATOM 2365 C CA . GLY A 1 293 ? 0.520 -12.026 0.175 1.00 93.62 293 GLY A CA 1
ATOM 2366 C C . GLY A 1 293 ? 0.888 -13.506 0.301 1.00 93.62 293 GLY A C 1
ATOM 2367 O O . GLY A 1 293 ? 1.786 -13.869 1.065 1.00 93.62 293 GLY A O 1
ATOM 2368 N N . GLU A 1 294 ? 0.200 -14.364 -0.446 1.00 92.19 294 GLU A N 1
ATOM 2369 C CA . GLU A 1 294 ? 0.564 -15.777 -0.536 1.00 92.19 294 GLU A CA 1
ATOM 2370 C C . GLU A 1 294 ? 1.885 -15.965 -1.304 1.00 92.19 294 GLU A C 1
ATOM 2372 O O . GLU A 1 294 ? 2.352 -15.084 -2.036 1.00 92.19 294 GLU A O 1
ATOM 2377 N N . THR A 1 295 ? 2.527 -17.113 -1.090 1.00 91.88 295 THR A N 1
ATOM 2378 C CA . THR A 1 295 ? 3.729 -17.490 -1.839 1.00 91.88 295 THR A CA 1
ATOM 2379 C C . THR A 1 295 ? 3.349 -18.193 -3.135 1.00 91.88 295 THR A C 1
ATOM 2381 O O . THR A 1 295 ? 2.619 -19.180 -3.119 1.00 91.88 295 THR A O 1
ATOM 2384 N N . TYR A 1 296 ? 3.912 -17.726 -4.246 1.00 91.50 296 TYR A N 1
ATOM 2385 C CA . TYR A 1 296 ? 3.666 -18.265 -5.581 1.00 91.50 296 TYR A CA 1
ATOM 2386 C C . TYR A 1 296 ? 4.969 -18.672 -6.261 1.00 91.50 296 TYR A C 1
ATOM 2388 O O . TYR A 1 296 ? 6.001 -18.021 -6.077 1.00 91.50 296 TYR A O 1
ATOM 2396 N N . ALA A 1 297 ? 4.934 -19.708 -7.102 1.00 89.62 297 ALA A N 1
ATOM 2397 C CA . ALA A 1 297 ? 6.015 -19.918 -8.059 1.00 89.62 297 ALA A CA 1
ATOM 2398 C C . ALA A 1 297 ? 5.925 -18.892 -9.210 1.00 89.62 297 ALA A C 1
ATOM 2400 O O . ALA A 1 297 ? 4.830 -18.486 -9.602 1.00 89.62 297 ALA A O 1
ATOM 2401 N N . ILE A 1 298 ? 7.063 -18.503 -9.806 1.00 82.50 298 ILE A N 1
ATOM 2402 C CA . ILE A 1 298 ? 7.164 -17.452 -10.854 1.00 82.50 298 ILE A CA 1
ATOM 2403 C C . ILE A 1 298 ? 6.168 -17.610 -12.028 1.00 82.50 298 ILE A C 1
ATOM 2405 O O . ILE A 1 298 ? 5.819 -16.618 -12.663 1.00 82.50 298 ILE A O 1
ATOM 2409 N N . ASN A 1 299 ? 5.701 -18.828 -12.321 1.00 80.94 299 ASN A N 1
ATOM 2410 C CA . ASN A 1 299 ? 4.798 -19.118 -13.444 1.00 80.94 299 ASN A CA 1
ATOM 2411 C C . ASN A 1 299 ? 3.378 -19.542 -13.030 1.00 80.94 299 ASN A C 1
ATOM 2413 O O . ASN A 1 299 ? 2.581 -19.892 -13.898 1.00 80.94 299 ASN A O 1
ATOM 2417 N N . GLU A 1 300 ? 3.067 -19.571 -11.734 1.00 80.94 300 GLU A N 1
ATOM 2418 C CA . GLU A 1 300 ? 1.758 -20.027 -11.246 1.00 80.94 300 GLU A CA 1
ATOM 2419 C C . GLU A 1 300 ? 0.719 -18.908 -11.189 1.00 80.94 300 GLU A C 1
ATOM 2421 O O . GLU A 1 300 ? -0.456 -19.157 -11.452 1.00 80.94 300 GLU A O 1
ATOM 2426 N N . SER A 1 301 ? 1.145 -17.683 -10.879 1.00 82.38 301 SER A N 1
ATOM 2427 C CA . SER A 1 301 ? 0.268 -16.517 -10.753 1.00 82.38 301 SER A CA 1
ATOM 2428 C C . SER A 1 301 ? 0.983 -15.246 -11.195 1.00 82.38 301 SER A C 1
ATOM 2430 O O . SER A 1 301 ? 2.214 -15.164 -11.116 1.00 82.38 301 SER A O 1
ATOM 2432 N N . ASP A 1 302 ? 0.220 -14.236 -11.613 1.00 86.81 302 ASP A N 1
ATOM 2433 C CA . ASP A 1 302 ? 0.765 -12.905 -11.867 1.00 86.81 302 ASP A CA 1
ATOM 2434 C C . ASP A 1 302 ? 1.144 -12.231 -10.536 1.00 86.81 302 ASP A C 1
ATOM 2436 O O . ASP A 1 302 ? 0.401 -12.301 -9.557 1.00 86.81 302 ASP A O 1
ATOM 2440 N N . ILE A 1 303 ? 2.273 -11.507 -10.511 1.00 90.00 303 ILE A N 1
ATOM 2441 C CA . ILE A 1 303 ? 2.756 -10.768 -9.321 1.00 90.00 303 ILE A CA 1
ATOM 2442 C C . ILE A 1 303 ? 1.664 -9.861 -8.732 1.00 90.00 303 ILE A C 1
ATOM 2444 O O . ILE A 1 303 ? 1.601 -9.641 -7.522 1.00 90.00 303 ILE A O 1
ATOM 2448 N N . SER A 1 304 ? 0.781 -9.341 -9.584 1.00 92.69 304 SER A N 1
ATOM 2449 C CA . SER A 1 304 ? -0.329 -8.496 -9.162 1.00 92.69 304 SER A CA 1
ATOM 2450 C C . SER A 1 304 ? -1.322 -9.174 -8.232 1.00 92.69 304 SER A C 1
ATOM 2452 O O . SER A 1 304 ? -1.945 -8.482 -7.428 1.00 92.69 304 SER A O 1
ATOM 2454 N N . ASP A 1 305 ? -1.481 -10.496 -8.317 1.00 92.19 305 ASP A N 1
ATOM 2455 C CA . ASP A 1 305 ? -2.343 -11.235 -7.399 1.00 92.19 305 ASP A CA 1
ATOM 2456 C C . ASP A 1 305 ? -1.739 -11.237 -5.993 1.00 92.19 305 ASP A C 1
ATOM 2458 O O . ASP A 1 305 ? -2.407 -10.809 -5.053 1.00 92.19 305 ASP A O 1
ATOM 2462 N N . GLY A 1 306 ? -0.445 -11.554 -5.863 1.00 92.62 306 GLY A N 1
ATOM 2463 C CA . GLY A 1 306 ? 0.266 -11.463 -4.584 1.00 92.62 306 GLY A CA 1
ATOM 2464 C C . GLY A 1 306 ? 0.258 -10.043 -3.999 1.00 92.62 306 GLY A C 1
ATOM 2465 O O . GLY A 1 306 ? 0.089 -9.863 -2.791 1.00 92.62 306 GLY A O 1
ATOM 2466 N N . TYR A 1 307 ? 0.394 -9.007 -4.837 1.00 94.62 307 TYR A N 1
ATOM 2467 C CA . TYR A 1 307 ? 0.296 -7.613 -4.382 1.00 94.62 307 TYR A CA 1
ATOM 2468 C C . TYR A 1 307 ? -1.116 -7.253 -3.902 1.00 94.62 307 TYR A C 1
ATOM 2470 O O . TYR A 1 307 ? -1.268 -6.616 -2.856 1.00 94.62 307 TYR A O 1
ATOM 2478 N N . ARG A 1 308 ? -2.155 -7.679 -4.634 1.00 94.19 308 ARG A N 1
ATOM 2479 C CA . ARG A 1 308 ? -3.556 -7.492 -4.233 1.00 94.19 308 ARG A CA 1
ATOM 2480 C C . ARG A 1 308 ? -3.821 -8.144 -2.877 1.00 94.19 308 ARG A C 1
ATOM 2482 O O . ARG A 1 308 ? -4.389 -7.496 -2.006 1.00 94.19 308 ARG A O 1
ATOM 2489 N N . GLU A 1 309 ? -3.364 -9.374 -2.680 1.00 94.69 309 GLU A N 1
ATOM 2490 C CA . GLU A 1 309 ? -3.507 -10.119 -1.425 1.00 94.69 309 GLU A CA 1
ATOM 2491 C C . GLU A 1 309 ? -2.825 -9.429 -0.244 1.00 94.69 309 GLU A C 1
ATOM 2493 O O . GLU A 1 309 ? -3.445 -9.241 0.804 1.00 94.69 309 GLU A O 1
ATOM 2498 N N . ALA A 1 310 ? -1.576 -8.983 -0.415 1.00 94.75 310 ALA A N 1
ATOM 2499 C CA . ALA A 1 310 ? -0.874 -8.222 0.616 1.00 94.75 310 ALA A CA 1
ATOM 2500 C C . ALA A 1 310 ? -1.668 -6.959 1.004 1.00 94.75 310 ALA A C 1
ATOM 2502 O O . ALA A 1 310 ? -1.897 -6.689 2.184 1.00 94.75 310 ALA A O 1
ATOM 2503 N N . LYS A 1 311 ? -2.190 -6.231 0.008 1.00 94.06 311 LYS A N 1
ATOM 2504 C CA . LYS A 1 311 ? -3.014 -5.035 0.225 1.00 94.06 311 LYS A CA 1
ATOM 2505 C C . LYS A 1 311 ? -4.358 -5.343 0.898 1.00 94.06 311 LYS A C 1
ATOM 2507 O O . LYS A 1 311 ? -4.824 -4.548 1.710 1.00 94.06 311 LYS A O 1
ATOM 2512 N N . GLU A 1 312 ? -4.974 -6.485 0.600 1.00 93.25 312 GLU A N 1
ATOM 2513 C CA . GLU A 1 312 ? -6.202 -6.957 1.255 1.00 93.25 312 GLU A CA 1
ATOM 2514 C C . GLU A 1 312 ? -5.974 -7.395 2.708 1.00 93.25 312 GLU A C 1
ATOM 2516 O O . GLU A 1 312 ? -6.872 -7.246 3.541 1.00 93.25 312 GLU A O 1
ATOM 2521 N N . ALA A 1 313 ? -4.783 -7.907 3.031 1.00 93.75 313 ALA A N 1
ATOM 2522 C CA . ALA A 1 313 ? -4.403 -8.299 4.385 1.00 93.75 313 ALA A CA 1
ATOM 2523 C C . ALA A 1 313 ? -4.127 -7.089 5.294 1.00 93.75 313 ALA A C 1
ATOM 2525 O O . ALA A 1 313 ? -4.424 -7.138 6.488 1.00 93.75 313 ALA A O 1
ATOM 2526 N N . LEU A 1 314 ? -3.620 -5.981 4.746 1.00 92.56 314 LEU A N 1
ATOM 2527 C CA . LEU A 1 314 ? -3.210 -4.801 5.517 1.00 92.56 314 LEU A CA 1
ATOM 2528 C C . LEU A 1 314 ? -4.284 -4.257 6.493 1.00 92.56 314 LEU A C 1
ATOM 2530 O O . LEU A 1 314 ? -3.966 -4.044 7.666 1.00 92.56 314 LEU A O 1
ATOM 2534 N N . PRO A 1 315 ? -5.565 -4.066 6.105 1.00 91.94 315 PRO A N 1
ATOM 2535 C CA . PRO A 1 315 ? -6.588 -3.539 7.009 1.00 91.94 315 PRO A CA 1
ATOM 2536 C C . PRO A 1 315 ? -6.894 -4.437 8.216 1.00 91.94 315 PRO A C 1
ATOM 2538 O O . PRO A 1 315 ? -7.520 -3.966 9.169 1.00 91.94 315 PRO A O 1
ATOM 2541 N N . TYR A 1 316 ? -6.485 -5.712 8.202 1.00 91.94 316 TYR A N 1
ATOM 2542 C CA . TYR A 1 316 ? -6.725 -6.648 9.306 1.00 91.94 316 TYR A CA 1
ATOM 2543 C C . TYR A 1 316 ? -5.893 -6.344 10.555 1.00 91.94 316 TYR A C 1
ATOM 2545 O O . TYR A 1 316 ? -6.281 -6.778 11.640 1.00 91.94 316 TYR A O 1
ATOM 2553 N N . ALA A 1 317 ? -4.879 -5.481 10.457 1.00 90.12 317 ALA A N 1
ATOM 2554 C CA . ALA A 1 317 ? -4.204 -4.908 11.623 1.00 90.12 317 ALA A CA 1
ATOM 2555 C C . ALA A 1 317 ? -5.141 -4.085 12.534 1.00 90.12 317 ALA A C 1
ATOM 2557 O O . ALA A 1 317 ? -4.841 -3.827 13.695 1.00 90.12 317 ALA A O 1
ATOM 2558 N N . PHE A 1 318 ? -6.329 -3.702 12.050 1.00 89.81 318 PHE A N 1
ATOM 2559 C CA . PHE A 1 318 ? -7.365 -3.122 12.907 1.00 89.81 318 PHE A CA 1
ATOM 2560 C C . PHE A 1 318 ? -7.976 -4.145 13.886 1.00 89.81 318 PHE A C 1
ATOM 2562 O O . PHE A 1 318 ? -8.389 -3.780 14.989 1.00 89.81 318 PHE A O 1
ATOM 2569 N N . LEU A 1 319 ? -8.074 -5.417 13.482 1.00 89.25 319 LEU A N 1
ATOM 2570 C CA . LEU A 1 319 ? -8.661 -6.511 14.270 1.00 89.25 319 LEU A CA 1
ATOM 2571 C C . LEU A 1 319 ? -7.632 -7.170 15.191 1.00 89.25 319 LEU A C 1
ATOM 2573 O O . LEU A 1 319 ? -7.955 -7.512 16.335 1.00 89.25 319 LEU A O 1
ATOM 2577 N N . TYR A 1 320 ? -6.415 -7.340 14.678 1.00 86.19 320 TYR A N 1
ATOM 2578 C CA . TYR A 1 320 ? -5.326 -8.044 15.339 1.00 86.19 320 TYR A CA 1
ATOM 2579 C C . TYR A 1 320 ? -4.206 -7.061 15.691 1.00 86.19 320 TYR A C 1
ATOM 2581 O O . TYR A 1 320 ? -3.819 -6.270 14.840 1.00 86.19 320 TYR A O 1
ATOM 2589 N N . PRO A 1 321 ? -3.686 -7.087 16.929 1.00 73.00 321 PRO A N 1
ATOM 2590 C CA . PRO A 1 321 ? -2.632 -6.174 17.368 1.00 73.00 321 PRO A CA 1
ATOM 2591 C C . PRO A 1 321 ? -1.247 -6.503 16.785 1.00 73.00 321 PRO A C 1
ATOM 2593 O O . PRO A 1 321 ? -0.296 -5.779 17.072 1.00 73.00 321 PRO A O 1
ATOM 2596 N N . ASP A 1 322 ? -1.119 -7.589 16.020 1.00 78.19 322 ASP A N 1
ATOM 2597 C CA . ASP A 1 322 ? 0.154 -8.034 15.464 1.00 78.19 322 ASP A CA 1
ATOM 2598 C C . ASP A 1 322 ? 0.695 -7.035 14.432 1.00 78.19 322 ASP A C 1
ATOM 2600 O O . ASP A 1 322 ? -0.048 -6.373 13.707 1.00 78.19 322 ASP A O 1
ATOM 2604 N N . THR A 1 323 ? 2.018 -6.929 14.347 1.00 78.12 323 THR A N 1
ATOM 2605 C CA . THR A 1 323 ? 2.683 -6.060 13.366 1.00 78.12 323 THR A CA 1
ATOM 2606 C C . THR A 1 323 ? 2.731 -6.679 11.972 1.00 78.12 323 THR A C 1
ATOM 2608 O O . THR A 1 323 ? 2.929 -5.948 11.004 1.00 78.12 323 THR A O 1
ATOM 2611 N N . ILE A 1 324 ? 2.543 -7.999 11.856 1.00 89.81 324 ILE A N 1
ATOM 2612 C CA . ILE A 1 324 ? 2.650 -8.755 10.605 1.00 89.81 324 ILE A CA 1
ATOM 2613 C C . ILE A 1 324 ? 1.312 -9.426 10.282 1.00 89.81 324 ILE A C 1
ATOM 2615 O O . ILE A 1 324 ? 0.787 -10.187 11.088 1.00 89.81 324 ILE A O 1
ATOM 2619 N N . MET A 1 325 ? 0.797 -9.189 9.077 1.00 92.62 325 MET A N 1
ATOM 2620 C CA . MET A 1 325 ? -0.429 -9.792 8.552 1.00 92.62 325 MET A CA 1
ATOM 2621 C C . MET A 1 325 ? -0.093 -10.707 7.372 1.00 92.62 325 MET A C 1
ATOM 2623 O O . MET A 1 325 ? 0.310 -10.221 6.316 1.00 92.62 325 MET A O 1
ATOM 2627 N N . LYS A 1 326 ? -0.276 -12.022 7.513 1.00 93.19 326 LYS A N 1
ATOM 2628 C CA . LYS A 1 326 ? -0.090 -12.969 6.401 1.00 93.19 326 LYS A CA 1
ATOM 2629 C C . LYS A 1 326 ? -1.430 -13.331 5.776 1.00 93.19 326 LYS A C 1
ATOM 2631 O O . LYS A 1 326 ? -2.337 -13.778 6.476 1.00 93.19 326 LYS A O 1
ATOM 2636 N N . TYR A 1 327 ? -1.551 -13.174 4.461 1.00 91.88 327 TYR A N 1
ATOM 2637 C CA . TYR A 1 327 ? -2.802 -13.424 3.744 1.00 91.88 327 TYR A CA 1
ATOM 2638 C C . TYR A 1 327 ? -3.326 -14.857 3.943 1.00 91.88 327 TYR A C 1
ATOM 2640 O O . TYR A 1 327 ? -4.492 -15.034 4.311 1.00 91.88 327 TYR A O 1
ATOM 2648 N N . GLY A 1 328 ? -2.456 -15.865 3.802 1.00 86.62 328 GLY A N 1
ATOM 2649 C CA . GLY A 1 328 ? -2.817 -17.281 3.952 1.00 86.62 328 GLY A CA 1
ATOM 2650 C C . GLY A 1 328 ? -3.372 -17.648 5.336 1.00 86.62 328 GLY A C 1
ATOM 2651 O O . GLY A 1 328 ? -4.275 -18.475 5.451 1.00 86.62 328 GLY A O 1
ATOM 2652 N N . GLU A 1 329 ? -2.923 -16.971 6.398 1.00 88.69 329 GLU A N 1
ATOM 2653 C CA . GLU A 1 329 ? -3.398 -17.207 7.771 1.00 88.69 329 GLU A CA 1
ATOM 2654 C C . GLU A 1 329 ? -4.764 -16.545 8.040 1.00 88.69 329 GLU A C 1
ATOM 2656 O O . GLU A 1 329 ? -5.536 -16.997 8.888 1.00 88.69 329 GLU A O 1
ATOM 2661 N N . LEU A 1 330 ? -5.109 -15.488 7.297 1.00 87.38 330 LEU A N 1
ATOM 2662 C CA . LEU A 1 330 ? -6.323 -14.704 7.532 1.00 87.38 330 LEU A CA 1
ATOM 2663 C C . LEU A 1 330 ? -7.589 -15.329 6.931 1.00 87.38 330 LEU A C 1
ATOM 2665 O O . LEU A 1 330 ? -8.686 -14.965 7.371 1.00 87.38 330 LEU A O 1
ATOM 2669 N N . SER A 1 331 ? -7.462 -16.243 5.958 1.00 85.62 331 SER A N 1
ATOM 2670 C CA . SER A 1 331 ? -8.585 -16.908 5.266 1.00 85.62 331 SER A CA 1
ATOM 2671 C C . SER A 1 331 ? -9.655 -15.929 4.749 1.00 85.62 331 SER A C 1
ATOM 2673 O O . SER A 1 331 ? -10.856 -16.187 4.853 1.00 85.62 331 SER A O 1
ATOM 2675 N N . ILE A 1 332 ? -9.220 -14.785 4.207 1.00 85.44 332 ILE A N 1
ATOM 2676 C CA . ILE A 1 332 ? -10.077 -13.645 3.829 1.00 85.44 332 ILE A CA 1
ATOM 2677 C C . ILE A 1 332 ? -11.272 -14.036 2.938 1.00 85.44 332 ILE A C 1
ATOM 2679 O O . ILE A 1 332 ? -12.385 -13.626 3.275 1.00 85.44 332 ILE A O 1
ATOM 2683 N N . PRO A 1 333 ? -11.117 -14.866 1.885 1.00 83.69 333 PRO A N 1
ATOM 2684 C CA . PRO A 1 333 ? -12.224 -15.206 0.982 1.00 83.69 333 PRO A CA 1
ATOM 2685 C C . PRO A 1 333 ? -13.410 -15.920 1.648 1.00 83.69 333 PRO A C 1
ATOM 2687 O O . PRO A 1 333 ? -14.511 -15.923 1.108 1.00 83.69 333 PRO A O 1
ATOM 2690 N N . HIS A 1 334 ? -13.200 -16.532 2.817 1.00 85.00 334 HIS A N 1
ATOM 2691 C CA . HIS A 1 334 ? -14.220 -17.299 3.539 1.00 85.00 334 HIS A CA 1
ATOM 2692 C C . HIS A 1 334 ? -14.864 -16.508 4.687 1.00 85.00 334 HIS A C 1
ATOM 2694 O O . HIS A 1 334 ? -15.672 -17.052 5.445 1.00 85.00 334 HIS A O 1
ATOM 2700 N N . ARG A 1 335 ? -14.493 -15.233 4.856 1.00 88.19 335 ARG A N 1
ATOM 2701 C CA . ARG A 1 335 ? -14.982 -14.402 5.956 1.00 88.19 335 ARG A CA 1
ATOM 2702 C C . ARG A 1 335 ? -16.399 -13.900 5.707 1.00 88.19 335 ARG A C 1
ATOM 2704 O O . ARG A 1 335 ? -16.823 -13.655 4.583 1.00 88.19 335 ARG A O 1
ATOM 2711 N N . LYS A 1 336 ? -17.142 -13.724 6.797 1.00 88.38 336 LYS A N 1
ATOM 2712 C CA . LYS A 1 336 ? -18.538 -13.280 6.761 1.00 88.38 336 LYS A CA 1
ATOM 2713 C C . LYS A 1 336 ? -18.627 -11.780 6.482 1.00 88.38 336 LYS A C 1
ATOM 2715 O O . LYS A 1 336 ? -17.967 -10.977 7.141 1.00 88.38 336 LYS A O 1
ATOM 2720 N N . GLU A 1 337 ? -19.524 -11.409 5.577 1.00 88.38 337 GLU A N 1
ATOM 2721 C CA . GLU A 1 337 ? -19.865 -10.011 5.265 1.00 88.38 337 GLU A CA 1
ATOM 2722 C C . GLU A 1 337 ? -21.174 -9.548 5.917 1.00 88.38 337 GLU A C 1
ATOM 2724 O O . GLU A 1 337 ? -21.581 -8.399 5.775 1.00 88.38 337 GLU A O 1
ATOM 2729 N N . SER A 1 338 ? -21.861 -10.444 6.625 1.00 85.94 338 SER A N 1
ATOM 2730 C CA . SER A 1 338 ? -23.090 -10.137 7.350 1.00 85.94 338 SER A CA 1
ATOM 2731 C C . SER A 1 338 ? -23.173 -10.938 8.645 1.00 85.94 338 SER A C 1
ATOM 2733 O O . SER A 1 338 ? -22.608 -12.027 8.768 1.00 85.94 338 SER A O 1
ATOM 2735 N N . GLY A 1 339 ? -23.883 -10.388 9.627 1.00 81.56 339 GLY A N 1
ATOM 2736 C CA . GLY A 1 339 ? -24.049 -10.983 10.948 1.00 81.56 339 GLY A CA 1
ATOM 2737 C C . GLY A 1 339 ? -25.254 -10.396 11.687 1.00 81.56 339 GLY A C 1
ATOM 2738 O O . GLY A 1 339 ? -25.844 -9.414 11.226 1.00 81.56 339 GLY A O 1
ATOM 2739 N N . PRO A 1 340 ? -25.644 -10.974 12.835 1.00 77.94 340 PRO A N 1
ATOM 2740 C CA . PRO A 1 340 ? -26.852 -10.603 13.573 1.00 77.94 340 PRO A CA 1
ATOM 2741 C C . PRO A 1 340 ? -26.689 -9.303 14.384 1.00 77.94 340 PRO A C 1
ATOM 2743 O O . PRO A 1 340 ? -27.125 -9.218 15.530 1.00 77.94 340 PRO A O 1
ATOM 2746 N N . ILE A 1 341 ? -26.091 -8.266 13.793 1.00 86.56 341 ILE A N 1
ATOM 2747 C CA . ILE A 1 341 ? -25.811 -7.002 14.478 1.00 86.56 341 ILE A CA 1
ATOM 2748 C C . ILE A 1 341 ? -27.075 -6.226 14.845 1.00 86.56 341 ILE A C 1
ATOM 2750 O O . ILE A 1 341 ? -27.114 -5.552 15.869 1.00 86.56 341 ILE A O 1
ATOM 2754 N N . LEU A 1 342 ? -28.141 -6.376 14.054 1.00 83.94 342 LEU A N 1
ATOM 2755 C CA . LEU A 1 342 ? -29.387 -5.636 14.244 1.00 83.94 342 LEU A CA 1
ATOM 2756 C C . LEU A 1 342 ? -29.994 -5.857 15.636 1.00 83.94 342 LEU A C 1
ATOM 2758 O O . LEU A 1 342 ? -30.482 -4.908 16.237 1.00 83.94 342 LEU A O 1
ATOM 2762 N N . LYS A 1 343 ? -29.919 -7.084 16.172 1.00 86.50 343 LYS A N 1
ATOM 2763 C CA . LYS A 1 343 ? -30.422 -7.390 17.522 1.00 86.50 343 LYS A CA 1
ATOM 2764 C C . LYS A 1 343 ? -29.628 -6.652 18.598 1.00 86.50 343 LYS A C 1
ATOM 2766 O O . LYS A 1 343 ? -30.218 -6.112 19.525 1.00 86.50 343 LYS A O 1
ATOM 2771 N N . CYS A 1 344 ? -28.307 -6.610 18.443 1.00 88.00 344 CYS A N 1
ATOM 2772 C CA . CYS A 1 344 ? -27.413 -5.898 19.349 1.00 88.00 344 CYS A CA 1
ATOM 2773 C C . CYS A 1 344 ? -27.667 -4.381 19.297 1.00 88.00 344 CYS A C 1
ATOM 2775 O O . CYS A 1 344 ? -27.787 -3.741 20.336 1.00 88.00 344 CYS A O 1
ATOM 2777 N N . LEU A 1 345 ? -27.856 -3.820 18.097 1.00 90.12 345 LEU A N 1
ATOM 2778 C CA . LEU A 1 345 ? -28.187 -2.402 17.915 1.00 90.12 345 LEU A CA 1
ATOM 2779 C C . LEU A 1 345 ? -29.552 -2.033 18.513 1.00 90.12 345 LEU A C 1
ATOM 2781 O O . LEU A 1 345 ? -29.668 -0.997 19.154 1.00 90.12 345 LEU A O 1
ATOM 2785 N N . GLN A 1 346 ? -30.570 -2.882 18.343 1.00 89.56 346 GLN A N 1
ATOM 2786 C CA . GLN A 1 346 ? -31.896 -2.685 18.944 1.00 89.56 346 GLN A CA 1
ATOM 2787 C C . GLN A 1 346 ? -31.831 -2.717 20.473 1.00 89.56 346 GLN A C 1
ATOM 2789 O O . GLN A 1 346 ? -32.356 -1.826 21.133 1.00 89.56 346 GLN A O 1
ATOM 2794 N N . GLN A 1 347 ? -31.131 -3.708 21.030 1.00 91.19 347 GLN A N 1
ATOM 2795 C CA . GLN A 1 347 ? -30.909 -3.807 22.470 1.00 91.19 347 GLN A CA 1
ATOM 2796 C C . GLN A 1 347 ? -30.175 -2.564 22.999 1.00 91.19 347 GLN A C 1
ATOM 2798 O O . GLN A 1 347 ? -30.592 -1.984 23.997 1.00 91.19 347 GLN A O 1
ATOM 2803 N N . MET A 1 348 ? -29.137 -2.111 22.293 1.00 90.81 348 MET A N 1
ATOM 2804 C CA . MET A 1 348 ? -28.409 -0.884 22.614 1.00 90.81 348 MET A CA 1
ATOM 2805 C C . MET A 1 348 ? -29.316 0.359 22.574 1.00 90.81 348 MET A C 1
ATOM 2807 O O . MET A 1 348 ? -29.212 1.215 23.449 1.00 90.81 348 MET A O 1
ATOM 2811 N N . GLU A 1 349 ? -30.198 0.485 21.577 1.00 88.62 349 GLU A N 1
ATOM 2812 C CA . GLU A 1 349 ? -31.152 1.598 21.473 1.00 88.62 349 GLU A CA 1
ATOM 2813 C C . GLU A 1 349 ? -32.126 1.639 22.662 1.00 88.62 349 GLU A C 1
ATOM 2815 O O . GLU A 1 349 ? -32.361 2.716 23.218 1.00 88.62 349 GLU A O 1
ATOM 2820 N N . ASP A 1 350 ? -32.659 0.486 23.077 1.00 86.44 350 ASP A N 1
ATOM 2821 C CA . ASP A 1 350 ? -33.539 0.376 24.245 1.00 86.44 350 ASP A CA 1
ATOM 2822 C C . ASP A 1 350 ? -32.786 0.680 25.555 1.00 86.44 350 ASP A C 1
ATOM 2824 O O . ASP A 1 350 ? -33.247 1.492 26.359 1.00 86.44 350 ASP A O 1
ATOM 2828 N N . GLU A 1 351 ? -31.587 0.120 25.745 1.00 87.81 351 GLU A N 1
ATOM 2829 C CA . GLU A 1 351 ? -30.746 0.356 26.931 1.00 87.81 351 GLU A CA 1
ATOM 2830 C C . GLU A 1 351 ? -30.342 1.833 27.073 1.00 87.81 351 GLU A C 1
ATOM 2832 O O . GLU A 1 351 ? -30.387 2.395 28.172 1.00 87.81 351 GLU A O 1
ATOM 2837 N N . LEU A 1 352 ? -30.009 2.493 25.960 1.00 85.19 352 LEU A N 1
ATOM 2838 C CA . LEU A 1 352 ? -29.730 3.929 25.920 1.00 85.19 352 LEU A CA 1
ATOM 2839 C C . LEU A 1 352 ? -30.983 4.775 26.161 1.00 85.19 352 LEU A C 1
ATOM 2841 O O . LEU A 1 352 ? -30.884 5.853 26.754 1.00 85.19 352 LEU A O 1
ATOM 2845 N N . ARG A 1 353 ? -32.161 4.325 25.705 1.00 82.00 353 ARG A N 1
ATOM 2846 C CA . ARG A 1 353 ? -33.426 5.021 25.973 1.00 82.00 353 ARG A CA 1
ATOM 2847 C C . ARG A 1 353 ? -33.730 5.047 27.464 1.00 82.00 353 ARG A C 1
ATOM 2849 O O . ARG A 1 353 ? -34.151 6.096 27.955 1.00 82.00 353 ARG A O 1
ATOM 2856 N N . ASP A 1 354 ? -33.485 3.927 28.132 1.00 81.88 354 ASP A N 1
ATOM 2857 C CA . ASP A 1 354 ? -33.828 3.700 29.533 1.00 81.88 354 ASP A CA 1
ATOM 2858 C C . ASP A 1 354 ? -32.711 4.160 30.501 1.00 81.88 354 ASP A C 1
ATOM 2860 O O . ASP A 1 354 ? -32.885 4.136 31.719 1.00 81.88 354 ASP A O 1
ATOM 2864 N N . GLY A 1 355 ? -31.581 4.651 29.971 1.00 78.62 355 GLY A N 1
ATOM 2865 C CA . GLY A 1 355 ? -30.484 5.252 30.740 1.00 78.62 355 GLY A CA 1
ATOM 2866 C C . GLY A 1 355 ? -29.492 4.248 31.341 1.00 78.62 355 GLY A C 1
ATOM 2867 O O . GLY A 1 355 ? -28.702 4.602 32.218 1.00 78.62 355 GLY A O 1
ATOM 2868 N N . PHE A 1 356 ? -29.494 2.996 30.879 1.00 85.19 356 PHE A N 1
ATOM 2869 C CA . PHE A 1 356 ? -28.644 1.924 31.401 1.00 85.19 356 PHE A CA 1
ATOM 2870 C C . PHE A 1 356 ? -27.259 1.900 30.733 1.00 85.19 356 PHE A C 1
ATOM 2872 O O . PHE A 1 356 ? -26.938 1.019 29.932 1.00 85.19 356 PHE A O 1
ATOM 2879 N N . ALA A 1 357 ? -26.405 2.861 31.101 1.00 85.56 357 ALA A N 1
ATOM 2880 C CA . ALA A 1 357 ? -25.057 3.016 30.539 1.00 85.56 357 ALA A CA 1
ATOM 2881 C C . ALA A 1 357 ? -24.165 1.767 30.698 1.00 85.56 357 ALA A C 1
ATOM 2883 O O . ALA A 1 357 ? -23.492 1.361 29.752 1.00 85.56 357 ALA A O 1
ATOM 2884 N N . GLU A 1 358 ? -24.158 1.136 31.878 1.00 87.94 358 GLU A N 1
ATOM 2885 C CA . GLU A 1 358 ? -23.326 -0.054 32.133 1.00 87.94 358 GLU A CA 1
ATOM 2886 C C . GLU A 1 358 ? -23.771 -1.268 31.311 1.00 87.94 358 GLU A C 1
ATOM 2888 O O . GLU A 1 358 ? -22.934 -2.019 30.810 1.00 87.94 358 GLU A O 1
ATOM 2893 N N . GLN A 1 359 ? -25.085 -1.453 31.156 1.00 88.69 359 GLN A N 1
ATOM 2894 C CA . GLN A 1 359 ? -25.653 -2.524 30.339 1.00 88.69 359 GLN A CA 1
ATOM 2895 C C . GLN A 1 359 ? -25.274 -2.317 28.867 1.00 88.69 359 GLN A C 1
ATOM 2897 O O . GLN A 1 359 ? -24.724 -3.221 28.242 1.00 88.69 359 GLN A O 1
ATOM 2902 N N . THR A 1 360 ? -25.426 -1.079 28.385 1.00 90.94 360 THR A N 1
ATOM 2903 C CA . THR A 1 360 ? -25.033 -0.667 27.032 1.00 90.94 360 THR A CA 1
ATOM 2904 C C . THR A 1 360 ? -23.563 -0.977 26.752 1.00 90.94 360 THR A C 1
ATOM 2906 O O . THR A 1 360 ? -23.211 -1.493 25.692 1.00 90.94 360 THR A O 1
ATOM 2909 N N . LEU A 1 361 ? -22.681 -0.696 27.716 1.00 91.25 361 LEU A N 1
ATOM 2910 C CA . LEU A 1 361 ? -21.256 -0.979 27.577 1.00 91.25 361 LEU A CA 1
ATOM 2911 C C . LEU A 1 361 ? -20.950 -2.474 27.491 1.00 91.25 361 LEU A C 1
ATOM 2913 O O . LEU A 1 361 ? -20.123 -2.868 26.670 1.00 91.25 361 LEU A O 1
ATOM 2917 N N . LYS A 1 362 ? -21.641 -3.311 28.274 1.00 93.50 362 LYS A N 1
ATOM 2918 C CA . LYS A 1 362 ? -21.525 -4.775 28.166 1.00 93.50 362 LYS A CA 1
ATOM 2919 C C . LYS A 1 362 ? -21.996 -5.276 26.802 1.00 93.50 362 LYS A C 1
ATOM 2921 O O . LYS A 1 362 ? -21.328 -6.123 26.215 1.00 93.50 362 LYS A O 1
ATOM 2926 N N . THR A 1 363 ? -23.094 -4.729 26.283 1.00 92.56 363 THR A N 1
ATOM 2927 C CA . THR A 1 363 ? -23.623 -5.045 24.948 1.00 92.56 363 THR A CA 1
ATOM 2928 C C . THR A 1 363 ? -22.604 -4.701 23.852 1.00 92.56 363 THR A C 1
ATOM 2930 O O . THR A 1 363 ? -22.311 -5.535 22.994 1.00 92.56 363 THR A O 1
ATOM 2933 N N . ILE A 1 364 ? -21.977 -3.519 23.919 1.00 93.38 364 ILE A N 1
ATOM 2934 C CA . ILE A 1 364 ? -20.914 -3.111 22.983 1.00 93.38 364 ILE A CA 1
ATOM 2935 C C . ILE A 1 364 ? -19.673 -3.999 23.114 1.00 93.38 364 ILE A C 1
ATOM 2937 O O . ILE A 1 364 ? -19.066 -4.357 22.106 1.00 93.38 364 ILE A O 1
ATOM 2941 N N . GLN A 1 365 ? -19.275 -4.355 24.335 1.00 94.25 365 GLN A N 1
ATOM 2942 C CA . GLN A 1 365 ? -18.118 -5.218 24.554 1.00 94.25 365 GLN A CA 1
ATOM 2943 C C . GLN A 1 365 ? -18.350 -6.616 23.967 1.00 94.25 365 GLN A C 1
ATOM 2945 O O . GLN A 1 365 ? -17.501 -7.101 23.225 1.00 94.25 365 GLN A O 1
ATOM 2950 N N . GLY A 1 366 ? -19.534 -7.195 24.188 1.00 92.19 366 GLY A N 1
ATOM 2951 C CA . GLY A 1 366 ? -19.938 -8.453 23.558 1.00 92.19 366 GLY A CA 1
ATOM 2952 C C . GLY A 1 366 ? -19.941 -8.372 22.030 1.00 92.19 366 GLY A C 1
ATOM 2953 O O . GLY A 1 366 ? -19.420 -9.265 21.371 1.00 92.19 366 GLY A O 1
ATOM 2954 N N . LEU A 1 367 ? -20.427 -7.264 21.454 1.00 92.75 367 LEU A N 1
ATOM 2955 C CA . LEU A 1 367 ? -20.353 -7.032 20.008 1.00 92.75 367 LEU A CA 1
ATOM 2956 C C . LEU A 1 367 ? -18.905 -7.005 19.505 1.00 92.75 367 LEU A C 1
ATOM 2958 O O . LEU A 1 367 ? -18.602 -7.602 18.477 1.00 92.75 367 LEU A O 1
ATOM 2962 N N . VAL A 1 368 ? -18.009 -6.302 20.200 1.00 92.88 368 VAL A N 1
ATOM 2963 C CA . VAL A 1 368 ? -16.591 -6.234 19.824 1.00 92.88 368 VAL A CA 1
ATOM 2964 C C . VAL A 1 368 ? -15.937 -7.613 19.898 1.00 92.88 368 VAL A C 1
ATOM 2966 O O . VAL A 1 368 ? -15.209 -7.981 18.975 1.00 92.88 368 VAL A O 1
ATOM 2969 N N . ASP A 1 369 ? -16.223 -8.395 20.936 1.00 92.19 369 ASP A N 1
ATOM 2970 C CA . ASP A 1 369 ? -15.703 -9.756 21.078 1.00 92.19 369 ASP A CA 1
ATOM 2971 C C . ASP A 1 369 ? -16.229 -10.682 19.968 1.00 92.19 369 ASP A C 1
ATOM 2973 O O . ASP A 1 369 ? -15.452 -11.426 19.359 1.00 92.19 369 ASP A O 1
ATOM 2977 N N . ASP A 1 370 ? -17.512 -10.574 19.619 1.00 91.25 370 ASP A N 1
ATOM 2978 C CA . ASP A 1 370 ? -18.118 -11.301 18.501 1.00 91.25 370 ASP A CA 1
ATOM 2979 C C . ASP A 1 370 ? -17.502 -10.900 17.155 1.00 91.25 370 ASP A C 1
ATOM 2981 O O . ASP A 1 370 ? -17.213 -11.761 16.322 1.00 91.25 370 ASP A O 1
ATOM 2985 N N . LEU A 1 371 ? -17.263 -9.605 16.922 1.00 91.62 371 LEU A N 1
ATOM 2986 C CA . LEU A 1 371 ? -16.648 -9.111 15.686 1.00 91.62 371 LEU A CA 1
ATOM 2987 C C . LEU A 1 371 ? -15.197 -9.583 15.538 1.00 91.62 371 LEU A C 1
ATOM 2989 O O . LEU A 1 371 ? -14.768 -9.912 14.430 1.00 91.62 371 LEU A O 1
ATOM 2993 N N . ARG A 1 372 ? -14.446 -9.650 16.643 1.00 90.00 372 ARG A N 1
ATOM 2994 C CA . ARG A 1 372 ? -13.056 -10.132 16.650 1.00 90.00 372 ARG A CA 1
ATOM 2995 C C . ARG A 1 372 ? -12.964 -11.638 16.410 1.00 90.00 372 ARG A C 1
ATOM 2997 O O . ARG A 1 372 ? -12.107 -12.076 15.645 1.00 90.00 372 ARG A O 1
ATOM 3004 N N . ASN A 1 373 ? -13.854 -12.417 17.022 1.00 88.50 373 ASN A N 1
ATOM 3005 C CA . ASN A 1 373 ? -13.798 -13.882 16.985 1.00 88.50 373 ASN A CA 1
ATOM 3006 C C . ASN A 1 373 ? -14.631 -14.505 15.851 1.00 88.50 373 ASN A C 1
ATOM 3008 O O . ASN A 1 373 ? -14.392 -15.643 15.453 1.00 88.50 373 ASN A O 1
ATOM 3012 N N . GLY A 1 374 ? -15.602 -13.778 15.298 1.00 86.38 374 GLY A N 1
ATOM 3013 C CA . GLY A 1 374 ? -16.608 -14.312 14.376 1.00 86.38 374 GLY A CA 1
ATOM 3014 C C . GLY A 1 374 ? -16.189 -14.453 12.909 1.00 86.38 374 GLY A C 1
ATOM 3015 O O . GLY A 1 374 ? -17.060 -14.715 12.076 1.00 86.38 374 GLY A O 1
ATOM 3016 N N . GLN A 1 375 ? -14.894 -14.300 12.597 1.00 89.25 375 GLN A N 1
ATOM 3017 C CA . GLN A 1 375 ? -14.323 -14.372 11.240 1.00 89.25 375 GLN A CA 1
ATOM 3018 C C . GLN A 1 375 ? -15.039 -13.455 10.233 1.00 89.25 375 GLN A C 1
ATOM 3020 O O . GLN A 1 375 ? -15.384 -13.858 9.123 1.00 89.25 375 GLN A O 1
ATOM 3025 N N . TYR A 1 376 ? -15.279 -12.208 10.627 1.00 91.69 376 TYR A N 1
ATOM 3026 C CA . TYR A 1 376 ? -15.860 -11.193 9.751 1.00 91.69 376 TYR A CA 1
ATOM 3027 C C . TYR A 1 376 ? -14.789 -10.458 8.939 1.00 91.69 376 TYR A C 1
ATOM 3029 O O . TYR A 1 376 ? -13.607 -10.438 9.312 1.00 91.69 376 TYR A O 1
ATOM 3037 N N . THR A 1 377 ? -15.205 -9.842 7.831 1.00 92.94 377 THR A N 1
ATOM 3038 C CA . THR A 1 377 ? -14.351 -8.926 7.065 1.00 92.94 377 THR A CA 1
ATOM 3039 C C . THR A 1 377 ? -14.133 -7.616 7.828 1.00 92.94 377 THR A C 1
ATOM 3041 O O . THR A 1 377 ? -15.010 -7.145 8.555 1.00 92.94 377 THR A O 1
ATOM 3044 N N . VAL A 1 378 ? -12.973 -6.972 7.641 1.00 92.62 378 VAL A N 1
ATOM 3045 C CA . VAL A 1 378 ? -12.680 -5.660 8.264 1.00 92.62 378 VAL A CA 1
ATOM 3046 C C . VAL A 1 378 ? -13.717 -4.611 7.866 1.00 92.62 378 VAL A C 1
ATOM 3048 O O . VAL A 1 378 ? -14.114 -3.795 8.697 1.00 92.62 378 VAL A O 1
ATOM 3051 N N . ALA A 1 379 ? -14.168 -4.634 6.608 1.00 92.06 379 ALA A N 1
ATOM 3052 C CA . ALA A 1 379 ? -15.193 -3.726 6.105 1.00 92.06 379 ALA A CA 1
ATOM 3053 C C . ALA A 1 379 ? -16.507 -3.876 6.886 1.00 92.06 379 ALA A C 1
ATOM 3055 O O . ALA A 1 379 ? -17.058 -2.873 7.344 1.00 92.06 379 ALA A O 1
ATOM 3056 N N . PHE A 1 380 ? -16.956 -5.116 7.118 1.00 93.19 380 PHE A N 1
ATOM 3057 C CA . PHE A 1 380 ? -18.133 -5.382 7.940 1.00 93.19 380 PHE A CA 1
ATOM 3058 C C . PHE A 1 380 ? -17.928 -4.917 9.384 1.00 93.19 380 PHE A C 1
ATOM 3060 O O . PHE A 1 380 ? -18.780 -4.211 9.913 1.00 93.19 380 PHE A O 1
ATOM 3067 N N . CYS A 1 381 ? -16.784 -5.221 10.008 1.00 93.00 381 CYS A N 1
ATOM 3068 C C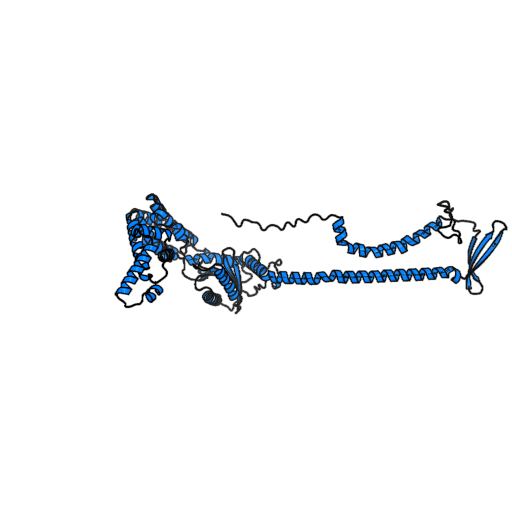A . CYS A 1 381 ? -16.493 -4.773 11.373 1.00 93.00 381 CYS A CA 1
ATOM 3069 C C . CYS A 1 381 ? -16.495 -3.242 11.496 1.00 93.00 381 CYS A C 1
ATOM 3071 O O . CYS A 1 381 ? -17.071 -2.696 12.433 1.00 93.00 381 CYS A O 1
ATOM 3073 N N . LYS A 1 382 ? -15.899 -2.520 10.540 1.00 92.94 382 LYS A N 1
ATOM 3074 C CA . LYS A 1 382 ? -15.932 -1.050 10.524 1.00 92.94 382 LYS A CA 1
ATOM 3075 C C . LYS A 1 382 ? -17.348 -0.513 10.309 1.00 92.94 382 LYS A C 1
ATOM 3077 O O . LYS A 1 382 ? -17.723 0.445 10.984 1.00 92.94 382 LYS A O 1
ATOM 3082 N N . SER A 1 383 ? -18.139 -1.127 9.426 1.00 93.00 383 SER A N 1
ATOM 3083 C CA . SER A 1 383 ? -19.552 -0.769 9.231 1.00 93.00 383 SER A CA 1
ATOM 3084 C C . SER A 1 383 ? -20.354 -0.973 10.515 1.00 93.00 383 SER A C 1
ATOM 3086 O O . SER A 1 383 ? -21.031 -0.059 10.964 1.00 93.00 383 SER A O 1
ATOM 3088 N N . ALA A 1 384 ? -20.181 -2.121 11.166 1.00 93.56 384 ALA A N 1
ATOM 3089 C CA . ALA A 1 384 ? -20.822 -2.472 12.424 1.00 93.56 384 ALA A CA 1
ATOM 3090 C C . ALA A 1 384 ? -20.570 -1.444 13.538 1.00 93.56 384 ALA A C 1
ATOM 3092 O O . ALA A 1 384 ? -21.498 -0.978 14.197 1.00 93.56 384 ALA A O 1
ATOM 3093 N N . LEU A 1 385 ? -19.313 -1.042 13.734 1.00 94.00 385 LEU A N 1
ATOM 3094 C CA . LEU A 1 385 ? -18.961 -0.006 14.711 1.00 94.00 385 LEU A CA 1
ATOM 3095 C C . LEU A 1 385 ? -19.456 1.385 14.283 1.00 94.00 385 LEU A C 1
ATOM 3097 O O . LEU A 1 385 ? -19.813 2.207 15.127 1.00 94.00 385 LEU A O 1
ATOM 3101 N N . THR A 1 386 ? -19.527 1.648 12.976 1.00 94.25 386 THR A N 1
ATOM 3102 C CA . THR A 1 386 ? -20.138 2.875 12.443 1.00 94.25 386 THR A CA 1
ATOM 3103 C C . THR A 1 386 ? -21.639 2.918 12.739 1.00 94.25 386 THR A C 1
ATOM 3105 O O . THR A 1 386 ? -22.165 3.986 13.056 1.00 94.25 386 THR A O 1
ATOM 3108 N N . ASP A 1 387 ? -22.328 1.777 12.719 1.00 93.94 387 ASP A N 1
ATOM 3109 C CA . ASP A 1 387 ? -23.738 1.684 13.098 1.00 93.94 387 ASP A CA 1
ATOM 3110 C C . ASP A 1 387 ? -23.935 1.980 14.592 1.00 93.94 387 ASP A C 1
ATOM 3112 O O . ASP A 1 387 ? -24.823 2.756 14.947 1.00 93.94 387 ASP A O 1
ATOM 3116 N N . VAL A 1 388 ? -23.050 1.479 15.465 1.00 93.75 388 VAL A N 1
ATOM 3117 C CA . VAL A 1 388 ? -23.021 1.826 16.904 1.00 93.75 388 VAL A CA 1
ATOM 3118 C C . VAL A 1 388 ? -22.876 3.341 17.102 1.00 93.75 388 VAL A C 1
ATOM 3120 O O . VAL A 1 388 ? -23.627 3.957 17.861 1.00 93.75 388 VAL A O 1
ATOM 3123 N N . ILE A 1 389 ? -21.949 3.977 16.381 1.00 93.62 389 ILE A N 1
ATOM 3124 C CA . ILE A 1 389 ? -21.771 5.439 16.419 1.00 93.62 389 ILE A CA 1
ATOM 3125 C C . ILE A 1 389 ? -23.014 6.158 15.895 1.00 93.62 389 ILE A C 1
ATOM 3127 O O . ILE A 1 389 ? -23.420 7.185 16.441 1.00 93.62 389 ILE A O 1
ATOM 3131 N N . THR A 1 390 ? -23.648 5.612 14.860 1.00 93.19 390 THR A N 1
ATOM 3132 C CA . THR A 1 390 ? -24.876 6.161 14.282 1.00 93.19 390 THR A CA 1
ATOM 3133 C C . THR A 1 390 ? -26.025 6.123 15.288 1.00 93.19 390 THR A C 1
ATOM 3135 O O . THR A 1 390 ? -26.766 7.102 15.384 1.00 93.19 390 THR A O 1
ATOM 3138 N N . VAL A 1 391 ? -26.153 5.056 16.083 1.00 91.81 391 VAL A N 1
ATOM 3139 C CA . VAL A 1 391 ? -27.126 4.962 17.185 1.00 91.81 391 VAL A CA 1
ATOM 3140 C C . VAL A 1 391 ? -26.880 6.053 18.230 1.00 91.81 391 VAL A C 1
ATOM 3142 O O . VAL A 1 391 ? -27.798 6.807 18.565 1.00 91.81 391 VAL A O 1
ATOM 3145 N N . LEU A 1 392 ? -25.634 6.210 18.690 1.00 90.19 392 LEU A N 1
ATOM 3146 C CA . LEU A 1 392 ? -25.272 7.259 19.652 1.00 90.19 392 LEU A CA 1
ATOM 3147 C C . LEU A 1 392 ? -25.587 8.652 19.105 1.00 90.19 392 LEU A C 1
ATOM 3149 O O . LEU A 1 392 ? -26.212 9.467 19.780 1.00 90.19 392 LEU A O 1
ATOM 3153 N N . ARG A 1 393 ? -25.226 8.908 17.846 1.00 89.06 393 ARG A N 1
ATOM 3154 C CA . ARG A 1 393 ? -25.503 10.173 17.170 1.00 89.06 393 ARG A CA 1
ATOM 3155 C C . ARG A 1 393 ? -27.004 10.434 17.067 1.00 89.06 393 ARG A C 1
ATOM 3157 O O . ARG A 1 393 ? -27.439 11.528 17.411 1.00 89.06 393 ARG A O 1
ATOM 3164 N N . LYS A 1 394 ? -27.812 9.454 16.649 1.00 88.25 394 LYS A N 1
ATOM 3165 C CA . LYS A 1 394 ? -29.279 9.590 16.610 1.00 88.25 394 LYS A CA 1
ATOM 3166 C C . LYS A 1 394 ? -29.842 9.977 17.976 1.00 88.25 394 LYS A C 1
ATOM 3168 O O . LYS A 1 394 ? -30.709 10.844 18.041 1.00 88.25 394 LYS A O 1
ATOM 3173 N N . ARG A 1 395 ? -29.324 9.391 19.060 1.00 85.75 395 ARG A N 1
ATOM 3174 C CA . ARG A 1 395 ? -29.747 9.736 20.422 1.00 85.75 395 ARG A CA 1
ATOM 3175 C C . ARG A 1 395 ? -29.355 11.162 20.813 1.00 85.75 395 ARG A C 1
ATOM 3177 O O . ARG A 1 395 ? -30.188 11.872 21.363 1.00 85.75 395 ARG A O 1
ATOM 3184 N N . ILE A 1 396 ? -28.143 11.601 20.479 1.00 82.88 396 ILE A N 1
ATOM 3185 C CA . ILE A 1 396 ? -27.688 12.987 20.700 1.00 82.88 396 ILE A CA 1
ATOM 3186 C C . ILE A 1 396 ? -28.597 13.980 19.953 1.00 82.88 396 ILE A C 1
ATOM 3188 O O . ILE A 1 396 ? -29.106 14.930 20.550 1.00 82.88 396 ILE A O 1
ATOM 3192 N N . HIS A 1 397 ? -28.899 13.700 18.680 1.00 83.69 397 HIS A N 1
ATOM 3193 C CA . HIS A 1 397 ? -29.804 14.521 17.862 1.00 83.69 397 HIS A CA 1
ATOM 3194 C C . HIS A 1 397 ? -31.247 14.517 18.378 1.00 83.69 397 HIS A C 1
ATOM 3196 O O . HIS A 1 397 ? -31.930 15.533 18.276 1.00 83.69 397 HIS A O 1
ATOM 3202 N N . ALA A 1 398 ? -31.718 13.422 18.983 1.00 79.69 398 ALA A N 1
ATOM 3203 C CA . ALA A 1 398 ? -33.039 13.371 19.615 1.00 79.69 398 ALA A CA 1
ATOM 3204 C C . ALA A 1 398 ? -33.170 14.339 20.810 1.00 79.69 398 ALA A C 1
ATOM 3206 O O . ALA A 1 398 ? -34.276 14.771 21.127 1.00 79.69 398 ALA A O 1
ATOM 3207 N N . HIS A 1 399 ? -32.053 14.727 21.434 1.00 71.50 399 HIS A N 1
ATOM 3208 C CA . HIS A 1 399 ? -31.998 15.783 22.451 1.00 71.50 399 HIS A CA 1
ATOM 3209 C C . HIS A 1 399 ? -31.807 17.194 21.860 1.00 71.50 399 HIS A C 1
ATOM 3211 O O . HIS A 1 399 ? -31.655 18.156 22.611 1.00 71.50 399 HIS A O 1
ATOM 3217 N N . GLY A 1 400 ? -31.827 17.335 20.530 1.00 68.88 400 GLY A N 1
ATOM 3218 C CA . GLY A 1 400 ? -31.680 18.613 19.832 1.00 68.88 400 GLY A CA 1
ATOM 3219 C C . GLY A 1 400 ? -30.264 19.192 19.869 1.00 68.88 400 GLY A C 1
ATOM 3220 O O . GLY A 1 400 ? -30.112 20.392 19.665 1.00 68.88 400 GLY A O 1
ATOM 3221 N N . GLN A 1 401 ? -29.251 18.369 20.151 1.00 71.25 401 GLN A N 1
ATOM 3222 C CA . GLN A 1 401 ? -27.841 18.767 20.190 1.00 71.25 401 GLN A CA 1
ATOM 3223 C C . GLN A 1 401 ? -27.050 18.068 19.085 1.00 71.25 401 GLN A C 1
ATOM 3225 O O . GLN A 1 401 ? -27.437 17.002 18.602 1.00 71.25 401 GLN A O 1
ATOM 3230 N N . THR A 1 402 ? -25.909 18.639 18.706 1.00 75.81 402 THR A N 1
ATOM 3231 C CA . THR A 1 402 ? -24.901 17.946 17.890 1.00 75.81 402 THR A CA 1
ATOM 3232 C C . THR A 1 402 ? -23.855 17.241 18.758 1.00 75.81 402 THR A C 1
ATOM 3234 O O . THR A 1 402 ? -23.711 17.517 19.952 1.00 75.81 402 THR A O 1
ATOM 3237 N N . SER A 1 403 ? -23.091 16.323 18.159 1.00 73.50 403 SER A N 1
ATOM 3238 C CA . SER A 1 403 ? -21.941 15.684 18.814 1.00 73.50 403 SER A CA 1
ATOM 3239 C C . SER A 1 403 ? -20.922 16.710 19.306 1.00 73.50 403 SER A C 1
ATOM 3241 O O . SER A 1 403 ? -20.447 16.610 20.433 1.00 73.50 403 SER A O 1
ATOM 3243 N N . GLU A 1 404 ? -20.637 17.739 18.511 1.00 74.00 404 GLU A N 1
ATOM 3244 C CA . GLU A 1 404 ? -19.685 18.790 18.854 1.00 74.00 404 GLU A CA 1
ATOM 3245 C C . GLU A 1 404 ? -20.183 19.673 20.002 1.00 74.00 404 GLU A C 1
ATOM 3247 O O . GLU A 1 404 ? -19.390 20.114 20.832 1.00 74.00 404 GLU A O 1
ATOM 3252 N N . GLU A 1 405 ? -21.490 19.919 20.088 1.00 66.50 405 GLU A N 1
ATOM 3253 C CA . GLU A 1 405 ? -22.095 20.687 21.181 1.00 66.50 405 GLU A CA 1
ATOM 3254 C C . GLU A 1 405 ? -22.116 19.905 22.499 1.00 66.50 405 GLU A C 1
ATOM 3256 O O . GLU A 1 405 ? -21.882 20.474 23.575 1.00 66.50 405 GLU A O 1
ATOM 3261 N N . MET A 1 406 ? -22.393 18.604 22.422 1.00 68.94 406 MET A N 1
ATOM 3262 C CA . MET A 1 406 ? -22.530 17.737 23.590 1.00 68.94 406 MET A CA 1
ATOM 3263 C C . MET A 1 406 ? -21.175 17.245 24.115 1.00 68.94 406 MET A C 1
ATOM 3265 O O . MET A 1 406 ? -20.975 17.240 25.327 1.00 68.94 406 MET A O 1
ATOM 3269 N N . LEU A 1 407 ? -20.244 16.887 23.224 1.00 70.88 407 LEU A N 1
ATOM 3270 C CA . LEU A 1 407 ? -18.968 16.230 23.549 1.00 70.88 407 LEU A CA 1
ATOM 3271 C C . LEU A 1 407 ? -17.730 17.087 23.254 1.00 70.88 407 LEU A C 1
ATOM 3273 O O . LEU A 1 407 ? -16.637 16.749 23.696 1.00 70.88 407 LEU A O 1
ATOM 3277 N N . GLY A 1 408 ? -17.865 18.169 22.478 1.00 68.31 408 GLY A N 1
ATOM 3278 C CA . GLY A 1 408 ? -16.735 19.016 22.078 1.00 68.31 408 GLY A CA 1
ATOM 3279 C C . GLY A 1 408 ? -15.892 18.493 20.912 1.00 68.31 408 GLY A C 1
ATOM 3280 O O . GLY A 1 408 ? -14.862 19.086 20.575 1.00 68.31 408 GLY A O 1
ATOM 3281 N N . PHE A 1 409 ? -16.307 17.393 20.288 1.00 74.56 409 PHE A N 1
ATOM 3282 C CA . PHE A 1 409 ? -15.683 16.818 19.099 1.00 74.56 409 PHE A CA 1
ATOM 3283 C C . PHE A 1 409 ? -16.711 16.025 18.281 1.00 74.56 409 PHE A C 1
ATOM 3285 O O . PHE A 1 409 ? -17.756 15.625 18.796 1.00 74.56 409 PHE A O 1
ATOM 3292 N N . ASP A 1 410 ? -16.407 15.786 17.006 1.00 81.94 410 ASP A N 1
ATOM 3293 C CA . ASP A 1 410 ? -17.194 14.890 16.159 1.00 81.94 410 ASP A CA 1
ATOM 3294 C C . ASP A 1 410 ? -16.789 13.430 16.437 1.00 81.94 410 ASP A C 1
ATOM 3296 O O . ASP A 1 410 ? -15.623 13.046 16.298 1.00 81.94 410 ASP A O 1
ATOM 3300 N N . ILE A 1 411 ? -17.758 12.613 16.862 1.00 85.69 411 ILE A N 1
ATOM 3301 C CA . ILE A 1 411 ? -17.538 11.208 17.253 1.00 85.69 411 ILE A CA 1
ATOM 3302 C C . ILE A 1 411 ? -17.053 10.372 16.066 1.00 85.69 411 ILE A C 1
ATOM 3304 O O . ILE A 1 411 ? -16.263 9.446 16.237 1.00 85.69 411 ILE A O 1
ATOM 3308 N N . GLN A 1 412 ? -17.528 10.678 14.861 1.00 87.12 412 GLN A N 1
ATOM 3309 C CA . GLN A 1 412 ? -17.222 9.912 13.663 1.00 87.12 412 GLN A CA 1
ATOM 3310 C C . GLN A 1 412 ? -15.803 10.206 13.170 1.00 87.12 412 GLN A C 1
ATOM 3312 O O . GLN A 1 412 ? -15.079 9.274 12.819 1.00 87.12 412 GLN A O 1
ATOM 3317 N N . GLU A 1 413 ? -15.363 11.464 13.215 1.00 83.75 413 GLU A N 1
ATOM 3318 C CA . GLU A 1 413 ? -13.968 11.835 12.950 1.00 83.75 413 GLU A CA 1
ATOM 3319 C C . GLU A 1 413 ? -13.010 11.259 13.998 1.00 83.75 413 GLU A C 1
ATOM 3321 O O . GLU A 1 413 ? -11.931 10.776 13.652 1.00 83.75 413 GLU A O 1
ATOM 3326 N N . ALA A 1 414 ? -13.407 11.240 15.272 1.00 82.38 414 ALA A N 1
ATOM 3327 C CA . ALA A 1 414 ? -12.618 10.606 16.325 1.00 82.38 414 ALA A CA 1
ATOM 3328 C C . ALA A 1 414 ? -12.512 9.079 16.132 1.00 82.38 414 ALA A C 1
ATOM 3330 O O . ALA A 1 414 ? -11.424 8.521 16.267 1.00 82.38 414 ALA A O 1
ATOM 3331 N N . PHE A 1 415 ? -13.596 8.408 15.726 1.00 87.81 415 PHE A N 1
ATOM 3332 C CA . PHE A 1 415 ? -13.581 6.973 15.422 1.00 87.81 415 PHE A CA 1
ATOM 3333 C C . PHE A 1 415 ? -12.663 6.611 14.252 1.00 87.81 415 PHE A C 1
ATOM 3335 O O . PHE A 1 415 ? -11.973 5.596 14.314 1.00 87.81 415 PHE A O 1
ATOM 3342 N N . LYS A 1 416 ? -12.597 7.440 13.200 1.00 85.62 416 LYS A N 1
ATOM 3343 C CA . LYS A 1 416 ? -11.699 7.195 12.054 1.00 85.62 416 LYS A CA 1
ATOM 3344 C C . LYS A 1 416 ? -10.226 7.090 12.456 1.00 85.62 416 LYS A C 1
ATOM 3346 O O . LYS A 1 416 ? -9.461 6.439 11.753 1.00 85.62 416 LYS A O 1
ATOM 3351 N N . LYS A 1 417 ? -9.832 7.717 13.570 1.00 82.81 417 LYS A N 1
ATOM 3352 C CA . LYS A 1 417 ? -8.460 7.686 14.101 1.00 82.81 417 LYS A CA 1
ATOM 3353 C C . LYS A 1 417 ? -8.170 6.456 14.966 1.00 82.81 417 LYS A C 1
ATOM 3355 O O . LYS A 1 417 ? -7.024 6.245 15.361 1.00 82.81 417 LYS A O 1
ATOM 3360 N N . LEU A 1 418 ? -9.184 5.650 15.287 1.00 84.31 418 LEU A N 1
ATOM 3361 C CA . LEU A 1 418 ? -9.029 4.479 16.138 1.00 84.31 418 LEU A CA 1
ATOM 3362 C C . LEU A 1 418 ? -8.213 3.402 15.407 1.00 84.31 418 LEU A C 1
ATOM 3364 O O . LEU A 1 418 ? -8.631 2.877 14.377 1.00 84.31 418 LEU A O 1
ATOM 3368 N N . ARG A 1 419 ? -7.050 3.055 15.965 1.00 81.50 419 ARG A N 1
ATOM 3369 C CA . ARG A 1 419 ? -6.105 2.115 15.337 1.00 81.50 419 ARG A CA 1
ATOM 3370 C C . ARG A 1 419 ? -6.503 0.650 15.495 1.00 81.50 419 ARG A C 1
ATOM 3372 O O . ARG A 1 419 ? -6.170 -0.162 14.645 1.00 81.50 419 ARG A O 1
ATOM 3379 N N . SER A 1 420 ? -7.217 0.313 16.568 1.00 88.62 420 SER A N 1
ATOM 3380 C CA . SER A 1 420 ? -7.581 -1.069 16.882 1.00 88.62 420 SER A CA 1
ATOM 3381 C C . SER A 1 420 ? -8.981 -1.161 17.463 1.00 88.62 420 SER A C 1
ATOM 3383 O O . SER A 1 420 ? -9.337 -0.399 18.364 1.00 88.62 420 SER A O 1
ATOM 3385 N N . ILE A 1 421 ? -9.741 -2.159 17.011 1.00 91.94 421 ILE A N 1
ATOM 3386 C CA . ILE A 1 421 ? -11.069 -2.481 17.539 1.00 91.94 421 ILE A CA 1
ATOM 3387 C C . ILE A 1 421 ? -11.052 -2.772 19.046 1.00 91.94 421 ILE A C 1
ATOM 3389 O O . ILE A 1 421 ? -12.024 -2.480 19.736 1.00 91.94 421 ILE A O 1
ATOM 3393 N N . ALA A 1 422 ? -9.944 -3.291 19.584 1.00 88.56 422 ALA A N 1
ATOM 3394 C CA . ALA A 1 422 ? -9.822 -3.603 21.008 1.00 88.56 422 ALA A CA 1
ATOM 3395 C C . ALA A 1 422 ? -9.909 -2.351 21.901 1.00 88.56 422 ALA A C 1
ATOM 3397 O O . ALA A 1 422 ? -10.312 -2.441 23.058 1.00 88.56 422 ALA A O 1
ATOM 3398 N N . LEU A 1 423 ? -9.567 -1.176 21.362 1.00 87.56 423 LEU A N 1
ATOM 3399 C CA . LEU A 1 423 ? -9.655 0.102 22.071 1.00 87.56 423 LEU A CA 1
ATOM 3400 C C . LEU A 1 423 ? -11.076 0.683 22.060 1.00 87.56 423 LEU A C 1
ATOM 3402 O O . LEU A 1 423 ? -11.379 1.570 22.858 1.00 87.56 423 LEU A O 1
ATOM 3406 N N . PHE A 1 424 ? -11.951 0.187 21.180 1.00 91.19 424 PHE A N 1
ATOM 3407 C CA . PHE A 1 424 ? -13.271 0.763 20.940 1.00 91.19 424 PHE A CA 1
ATOM 3408 C C . PHE A 1 424 ? -14.169 0.802 22.191 1.00 91.19 424 PHE A C 1
ATOM 3410 O O . PHE A 1 424 ? -14.697 1.879 22.468 1.00 91.19 424 PHE A O 1
ATOM 3417 N N . PRO A 1 425 ? -14.320 -0.276 22.996 1.00 89.38 425 PRO A N 1
ATOM 3418 C CA . PRO A 1 425 ? -15.176 -0.241 24.188 1.00 89.38 425 PRO A CA 1
ATOM 3419 C C . PRO A 1 425 ? -14.740 0.817 25.211 1.00 89.38 425 PRO A C 1
ATOM 3421 O O . PRO A 1 425 ? -15.566 1.556 25.746 1.00 89.38 425 PRO A O 1
ATOM 3424 N N . ASN A 1 426 ? -13.429 0.940 25.440 1.00 84.88 426 ASN A N 1
ATOM 3425 C CA . ASN A 1 426 ? -12.872 1.918 26.377 1.00 84.88 426 ASN A CA 1
ATOM 3426 C C . ASN A 1 426 ? -13.016 3.351 25.856 1.00 84.88 426 ASN A C 1
ATOM 3428 O O . ASN A 1 426 ? -13.293 4.266 26.629 1.00 84.88 426 ASN A O 1
ATOM 3432 N N . TRP A 1 427 ? -12.847 3.541 24.547 1.00 89.44 427 TRP A N 1
ATOM 3433 C CA . TRP A 1 427 ? -13.000 4.837 23.895 1.00 89.44 427 TRP A CA 1
ATOM 3434 C C . TRP A 1 427 ? -14.460 5.314 23.878 1.00 89.44 427 TRP A C 1
ATOM 3436 O O . TRP A 1 427 ? -14.732 6.479 24.164 1.00 89.44 427 TRP A O 1
ATOM 3446 N N . VAL A 1 428 ? -15.414 4.421 23.596 1.00 88.75 428 VAL A N 1
ATOM 3447 C CA . VAL A 1 428 ? -16.842 4.769 23.508 1.00 88.75 428 VAL A CA 1
ATOM 3448 C C . VAL A 1 428 ? -17.520 4.851 24.880 1.00 88.75 428 VAL A C 1
ATOM 3450 O O . VAL A 1 428 ? -18.557 5.496 25.014 1.00 88.75 428 VAL A O 1
ATOM 3453 N N . GLY A 1 429 ? -16.939 4.251 25.922 1.00 85.62 429 GLY A N 1
ATOM 3454 C CA . GLY A 1 429 ? -17.507 4.224 27.273 1.00 85.62 429 GLY A CA 1
ATOM 3455 C C . GLY A 1 429 ? -17.886 5.582 27.862 1.00 85.62 429 GLY A C 1
ATOM 3456 O O . GLY A 1 429 ? -19.037 5.745 28.276 1.00 85.62 429 GLY A O 1
ATOM 3457 N N . PRO A 1 430 ? -16.989 6.585 27.856 1.00 79.44 430 PRO A N 1
ATOM 3458 C CA . PRO A 1 430 ? -17.335 7.939 28.276 1.00 79.44 430 PRO A CA 1
ATOM 3459 C C . PRO A 1 430 ? -18.510 8.518 27.477 1.00 79.44 430 PRO A C 1
ATOM 3461 O O . PRO A 1 430 ? -19.399 9.130 28.060 1.00 79.44 430 PRO A O 1
ATOM 3464 N N . ILE A 1 431 ? -18.554 8.270 26.163 1.00 85.44 431 ILE A N 1
ATOM 3465 C CA . ILE A 1 431 ? -19.614 8.752 25.266 1.00 85.44 431 ILE A CA 1
ATOM 3466 C C . ILE A 1 431 ? -20.960 8.136 25.651 1.00 85.44 431 ILE A C 1
ATOM 3468 O O . ILE A 1 431 ? -21.934 8.860 25.846 1.00 85.44 431 ILE A O 1
ATOM 3472 N N . VAL A 1 432 ? -21.004 6.814 25.828 1.00 87.81 432 VAL A N 1
ATOM 3473 C CA . VAL A 1 432 ? -22.204 6.087 26.267 1.00 87.81 432 VAL A CA 1
ATOM 3474 C C . VAL A 1 432 ? -22.707 6.625 27.604 1.00 87.81 432 VAL A C 1
ATOM 3476 O O . VAL A 1 432 ? -23.904 6.858 27.748 1.00 87.81 432 VAL A O 1
ATOM 3479 N N . GLN A 1 433 ? -21.809 6.891 28.558 1.00 82.56 433 GLN A N 1
ATOM 3480 C CA . GLN A 1 433 ? -22.187 7.443 29.859 1.00 82.56 433 GLN A CA 1
ATOM 3481 C C . GLN A 1 433 ? -22.860 8.823 29.734 1.00 82.56 433 GLN A C 1
ATOM 3483 O O . GLN A 1 433 ? -23.886 9.070 30.366 1.00 82.56 433 GLN A O 1
ATOM 3488 N N . ILE A 1 434 ? -22.331 9.709 28.888 1.00 77.06 434 ILE A N 1
ATOM 3489 C CA . ILE A 1 434 ? -22.890 11.055 28.670 1.00 77.06 434 ILE A CA 1
ATOM 3490 C C . ILE A 1 434 ? -24.254 10.988 27.974 1.00 77.06 434 ILE A C 1
ATOM 3492 O O . ILE A 1 434 ? -25.175 11.726 28.328 1.00 77.06 434 ILE A O 1
ATOM 3496 N N . VAL A 1 435 ? -24.380 10.102 26.984 1.00 82.25 435 VAL A N 1
ATOM 3497 C CA . VAL A 1 435 ? -25.598 9.930 26.184 1.00 82.25 435 VAL A CA 1
ATOM 3498 C C . VAL A 1 435 ? -26.720 9.276 26.997 1.00 82.25 435 VAL A C 1
ATOM 3500 O O . VAL A 1 435 ? -27.874 9.683 26.866 1.00 82.25 435 VAL A O 1
ATOM 3503 N N . ALA A 1 436 ? -26.398 8.310 27.860 1.00 79.00 436 ALA A N 1
ATOM 3504 C CA . ALA A 1 436 ? -27.370 7.607 28.695 1.00 79.00 436 ALA A CA 1
ATOM 3505 C C . ALA A 1 436 ? -27.878 8.450 29.884 1.00 79.00 436 ALA A C 1
ATOM 3507 O O . ALA A 1 436 ? -29.046 8.351 30.250 1.00 79.00 436 ALA A O 1
ATOM 3508 N N . GLU A 1 437 ? -27.050 9.320 30.475 1.00 70.00 437 GLU A N 1
ATOM 3509 C CA . GLU A 1 437 ? -27.407 10.117 31.666 1.00 70.00 437 GLU A CA 1
ATOM 3510 C C . GLU A 1 437 ? -28.191 11.423 31.351 1.00 70.00 437 GLU A C 1
ATOM 3512 O O . GLU A 1 437 ? -28.063 12.421 32.063 1.00 70.00 437 GLU A O 1
ATOM 3517 N N . ASN A 1 438 ? -29.033 11.442 30.307 1.00 62.94 438 ASN A N 1
ATOM 3518 C CA . ASN A 1 438 ? -29.850 12.600 29.891 1.00 62.94 438 ASN A CA 1
ATOM 3519 C C . ASN A 1 438 ? -29.051 13.911 29.737 1.00 62.94 438 ASN A C 1
ATOM 3521 O O . ASN A 1 438 ? -29.327 14.902 30.417 1.00 62.94 438 ASN A O 1
ATOM 3525 N N . GLY A 1 439 ? -28.089 13.940 28.808 1.00 54.25 439 GLY A N 1
ATOM 3526 C CA . GLY A 1 439 ? -27.555 15.161 28.185 1.00 54.25 439 GLY A CA 1
ATOM 3527 C C . GLY A 1 439 ? -26.869 16.158 29.126 1.00 54.25 439 GLY A C 1
ATOM 3528 O O . GLY A 1 439 ? -25.647 16.255 29.150 1.00 54.25 439 GLY A O 1
ATOM 3529 N N . GLN A 1 440 ? -27.643 16.921 29.903 1.00 50.12 440 GLN A N 1
ATOM 3530 C CA . GLN A 1 440 ? -27.149 17.964 30.805 1.00 50.12 440 GLN A CA 1
ATOM 3531 C C . GLN A 1 440 ? -26.470 17.418 32.069 1.00 50.12 440 GLN A C 1
ATOM 3533 O O . GLN A 1 440 ? -25.429 17.942 32.460 1.00 50.12 440 GLN A O 1
ATOM 3538 N N . VAL A 1 441 ? -27.005 16.361 32.694 1.00 52.03 441 VAL A N 1
ATOM 3539 C CA . VAL A 1 441 ? -26.394 15.768 33.903 1.00 52.03 441 VAL A CA 1
ATOM 3540 C C . VAL A 1 441 ? -25.147 14.960 33.534 1.00 52.03 441 VAL A C 1
ATOM 3542 O O . VAL A 1 441 ? -24.117 15.079 34.199 1.00 52.03 441 VAL A O 1
ATOM 3545 N N . GLY A 1 442 ? -25.212 14.210 32.428 1.00 53.25 442 GLY A N 1
ATOM 3546 C CA . GLY A 1 442 ? -24.074 13.488 31.854 1.00 53.25 442 GLY A CA 1
ATOM 3547 C C . GLY A 1 442 ? -22.934 14.410 31.410 1.00 53.25 442 GLY A C 1
ATOM 3548 O O . GLY A 1 442 ? -21.783 14.147 31.756 1.00 53.25 442 GLY A O 1
ATOM 3549 N N . LYS A 1 443 ? -23.235 15.526 30.724 1.00 56.28 443 LYS A N 1
ATOM 3550 C CA . LYS A 1 443 ? -22.228 16.530 30.343 1.00 56.28 443 LYS A CA 1
ATOM 3551 C C . LYS A 1 443 ? -21.598 17.195 31.561 1.00 56.28 443 LYS A C 1
ATOM 3553 O O . LYS A 1 443 ? -20.384 17.260 31.633 1.00 56.28 443 LYS A O 1
ATOM 3558 N N . PHE A 1 444 ? -22.389 17.605 32.554 1.00 59.69 444 PHE A N 1
ATOM 3559 C CA . PHE A 1 444 ? -21.849 18.216 33.771 1.00 59.69 444 PHE A CA 1
ATOM 3560 C C . PHE A 1 444 ? -20.926 17.259 34.546 1.00 59.69 444 PHE A C 1
ATOM 3562 O O . PHE A 1 444 ? -19.844 17.651 34.971 1.00 59.69 444 PHE A O 1
ATOM 3569 N N . LYS A 1 445 ? -21.297 15.979 34.687 1.00 58.78 445 LYS A N 1
ATOM 3570 C CA . LYS A 1 445 ? -20.423 14.972 35.314 1.00 58.78 445 LYS A CA 1
ATOM 3571 C C . LYS A 1 445 ? -19.189 14.643 34.483 1.00 58.78 445 LYS A C 1
ATOM 3573 O O . LYS A 1 445 ? -18.147 14.358 35.066 1.00 58.78 445 LYS A O 1
ATOM 3578 N N . LEU A 1 446 ? -19.294 14.626 33.156 1.00 62.69 446 LEU A N 1
ATOM 3579 C CA . LEU A 1 446 ? -18.137 14.443 32.287 1.00 62.69 446 LEU A CA 1
ATOM 3580 C C . LEU A 1 446 ? -17.198 15.635 32.393 1.00 62.69 446 LEU A C 1
ATOM 3582 O O . LEU A 1 446 ? -16.011 15.421 32.586 1.00 62.69 446 LEU A O 1
ATOM 3586 N N . ASP A 1 447 ? -17.725 16.852 32.307 1.00 68.56 447 ASP A N 1
ATOM 3587 C CA . ASP A 1 447 ? -16.973 18.089 32.467 1.00 68.56 447 ASP A CA 1
ATOM 3588 C C . ASP A 1 447 ? -16.228 18.064 33.816 1.00 68.56 447 ASP A C 1
ATOM 3590 O O . ASP A 1 447 ? -15.035 18.343 33.848 1.00 68.56 447 ASP A O 1
ATOM 3594 N N . ILE A 1 448 ? -16.869 17.593 34.899 1.00 69.75 448 ILE A N 1
ATOM 3595 C CA . ILE A 1 448 ? -16.217 17.360 36.202 1.00 69.75 448 ILE A CA 1
ATOM 3596 C C . ILE A 1 448 ? -15.140 16.262 36.129 1.00 69.75 448 ILE A C 1
ATOM 3598 O O . ILE A 1 448 ? -14.002 16.507 36.511 1.00 69.75 448 ILE A O 1
ATOM 3602 N N . LYS A 1 449 ? -15.445 15.062 35.615 1.00 67.62 449 LYS A N 1
ATOM 3603 C CA . LYS A 1 449 ? -14.478 13.944 35.537 1.00 67.62 449 LYS A CA 1
ATOM 3604 C C . LYS A 1 449 ? -13.275 14.263 34.645 1.00 67.62 449 LYS A C 1
ATOM 3606 O O . LYS A 1 449 ? -12.158 13.838 34.933 1.00 67.62 449 LYS A O 1
ATOM 3611 N N . LEU A 1 450 ? -13.503 14.948 33.528 1.00 73.00 450 LEU A N 1
ATOM 3612 C CA . LEU A 1 450 ? -12.459 15.416 32.627 1.00 73.00 450 LEU A CA 1
ATOM 3613 C C . LEU A 1 450 ? -11.654 16.515 33.305 1.00 73.00 450 LEU A C 1
ATOM 3615 O O . LEU A 1 450 ? -10.435 16.448 33.247 1.00 73.00 450 LEU A O 1
ATOM 3619 N N . GLN A 1 451 ? -12.294 17.454 34.008 1.00 78.50 451 GLN A N 1
ATOM 3620 C CA . GLN A 1 451 ? -11.582 18.455 34.799 1.00 78.50 451 GLN A CA 1
ATOM 3621 C C . GLN A 1 451 ? -10.697 17.806 35.872 1.00 78.50 451 GLN A C 1
ATOM 3623 O O . GLN A 1 451 ? -9.549 18.212 36.016 1.00 78.50 451 GLN A O 1
ATOM 3628 N N . ASP A 1 452 ? -11.171 16.772 36.569 1.00 75.25 452 ASP A N 1
ATOM 3629 C CA . ASP A 1 452 ? -10.377 16.044 37.565 1.00 75.25 452 ASP A CA 1
ATOM 3630 C C . ASP A 1 452 ? -9.153 15.373 36.928 1.00 75.25 452 ASP A C 1
ATOM 3632 O O . ASP A 1 452 ? -8.035 15.522 37.422 1.00 75.25 452 ASP A O 1
ATOM 3636 N N . LYS A 1 453 ? -9.331 14.697 35.783 1.00 75.94 453 LYS A N 1
ATOM 3637 C CA . LYS A 1 453 ? -8.215 14.100 35.032 1.00 75.94 453 LYS A CA 1
ATOM 3638 C C . LYS A 1 453 ? -7.243 15.149 34.492 1.00 75.94 453 LYS A C 1
ATOM 3640 O O . LYS A 1 453 ? -6.036 14.926 34.531 1.00 75.94 453 LYS A O 1
ATOM 3645 N N . ILE A 1 454 ? -7.748 16.285 34.007 1.00 82.50 454 ILE A N 1
ATOM 3646 C CA . ILE A 1 454 ? -6.927 17.414 33.555 1.00 82.50 454 ILE A CA 1
ATOM 3647 C C . ILE A 1 454 ? -6.115 17.961 34.734 1.00 82.50 454 ILE A C 1
ATOM 3649 O O . ILE A 1 454 ? -4.907 18.133 34.604 1.00 82.50 454 ILE A O 1
ATOM 3653 N N . ASN A 1 455 ? -6.743 18.191 35.890 1.00 81.00 455 ASN A N 1
ATOM 3654 C CA . ASN A 1 455 ? -6.074 18.698 37.087 1.00 81.00 455 ASN A CA 1
ATOM 3655 C C . ASN A 1 455 ? -4.987 17.727 37.569 1.00 81.00 455 ASN A C 1
ATOM 3657 O O . ASN A 1 455 ? -3.858 18.151 37.800 1.00 81.00 455 ASN A O 1
ATOM 3661 N N . GLN A 1 456 ? -5.286 16.425 37.633 1.00 79.69 456 GLN A N 1
ATOM 3662 C CA . GLN A 1 456 ? -4.314 15.393 38.003 1.00 79.69 456 GLN A CA 1
ATOM 3663 C C . GLN A 1 456 ? -3.129 15.354 37.028 1.00 79.69 456 GLN A C 1
ATOM 3665 O O . GLN A 1 456 ? -1.973 15.269 37.443 1.00 79.69 456 GLN A O 1
ATOM 3670 N N . PHE A 1 457 ? -3.398 15.453 35.725 1.00 81.12 457 PHE A N 1
ATOM 3671 C CA . PHE A 1 457 ? -2.353 15.475 34.709 1.00 81.12 457 PHE A CA 1
ATOM 3672 C C . PHE A 1 457 ? -1.472 16.729 34.808 1.00 81.12 457 PHE A C 1
ATOM 3674 O O . PHE A 1 457 ? -0.250 16.619 34.696 1.00 81.12 457 PHE A O 1
ATOM 3681 N N . ILE A 1 458 ? -2.069 17.903 35.056 1.00 83.12 458 ILE A N 1
ATOM 3682 C CA . ILE A 1 458 ? -1.338 19.153 35.304 1.00 83.12 458 ILE A CA 1
ATOM 3683 C C . ILE A 1 458 ? -0.460 19.004 36.550 1.00 83.12 458 ILE A C 1
ATOM 3685 O O . ILE A 1 458 ? 0.717 19.341 36.493 1.00 83.12 458 ILE A O 1
ATOM 3689 N N . GLU A 1 459 ? -0.985 18.467 37.655 1.00 78.06 459 GLU A N 1
ATOM 3690 C CA . GLU A 1 459 ? -0.235 18.318 38.909 1.00 78.06 459 GLU A CA 1
ATOM 3691 C C . GLU A 1 459 ? 1.013 17.438 38.775 1.00 78.06 459 GLU A C 1
ATOM 3693 O O . GLU A 1 459 ? 2.080 17.783 39.297 1.00 78.06 459 GLU A O 1
ATOM 3698 N N . VAL A 1 460 ? 0.889 16.329 38.042 1.00 78.56 460 VAL A N 1
ATOM 3699 C CA . VAL A 1 460 ? 1.989 15.388 37.781 1.00 78.56 460 VAL A CA 1
ATOM 3700 C C . VAL A 1 460 ? 3.026 15.980 36.819 1.00 78.56 460 VAL A C 1
ATOM 3702 O O . VAL A 1 460 ? 4.214 15.705 36.961 1.00 78.56 460 VAL A O 1
ATOM 3705 N N . ASN A 1 461 ? 2.606 16.829 35.875 1.00 78.44 461 ASN A N 1
ATOM 3706 C CA . ASN A 1 461 ? 3.458 17.356 34.801 1.00 78.44 461 ASN A CA 1
ATOM 3707 C C . ASN A 1 461 ? 3.802 18.851 34.937 1.00 78.44 461 ASN A C 1
ATOM 3709 O O . ASN A 1 461 ? 4.278 19.4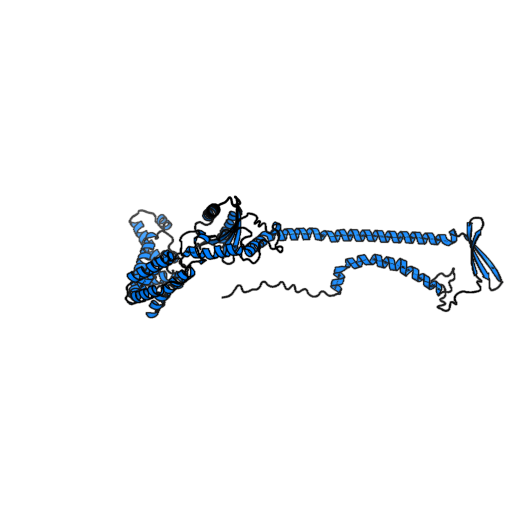59 33.982 1.00 78.44 461 ASN A O 1
ATOM 3713 N N . LEU A 1 462 ? 3.600 19.456 36.112 1.00 73.56 462 LEU A N 1
ATOM 3714 C CA . LEU A 1 462 ? 3.838 20.888 36.368 1.00 73.56 462 LEU A CA 1
ATOM 3715 C C . LEU A 1 462 ? 5.248 21.371 36.009 1.00 73.56 462 LEU A C 1
ATOM 3717 O O . LEU A 1 462 ? 5.389 22.516 35.576 1.00 73.56 462 LEU A O 1
ATOM 3721 N N . ASN A 1 463 ? 6.244 20.498 36.177 1.00 68.31 463 ASN A N 1
ATOM 3722 C CA . ASN A 1 463 ? 7.664 20.772 35.936 1.00 68.31 463 ASN A CA 1
ATOM 3723 C C . ASN A 1 463 ? 8.076 20.565 34.462 1.00 68.31 463 ASN A C 1
ATOM 3725 O O . ASN A 1 463 ? 9.214 20.836 34.098 1.00 68.31 463 ASN A O 1
ATOM 3729 N N . ASN A 1 464 ? 7.171 20.062 33.615 1.00 73.25 464 ASN A N 1
ATOM 3730 C CA . ASN A 1 464 ? 7.395 19.860 32.183 1.00 73.25 464 ASN A CA 1
ATOM 3731 C C . ASN A 1 464 ? 6.691 20.961 31.374 1.00 73.25 464 ASN A C 1
ATOM 3733 O O . ASN A 1 464 ? 5.796 21.645 31.875 1.00 73.25 464 ASN A O 1
ATOM 3737 N N . GLN A 1 465 ? 7.051 21.131 30.097 1.00 70.12 465 GLN A N 1
ATOM 3738 C CA . GLN A 1 465 ? 6.318 22.028 29.195 1.00 70.12 465 GLN A CA 1
ATOM 3739 C C . GLN A 1 465 ? 4.888 21.507 28.976 1.00 70.12 465 GLN A C 1
ATOM 3741 O O . GLN A 1 465 ? 4.672 20.507 28.299 1.00 70.12 465 GLN A O 1
ATOM 3746 N N . LEU A 1 466 ? 3.910 22.195 29.568 1.00 77.56 466 LEU A N 1
ATOM 3747 C CA . LEU A 1 466 ? 2.489 21.881 29.447 1.00 77.56 466 LEU A CA 1
ATOM 3748 C C . LEU A 1 466 ? 1.861 22.709 28.324 1.00 77.56 466 LEU A C 1
ATOM 3750 O O . LEU A 1 466 ? 1.908 23.940 28.355 1.00 77.56 466 LEU A O 1
ATOM 3754 N N . SER A 1 467 ? 1.216 22.039 27.371 1.00 80.62 467 SER A N 1
ATOM 3755 C CA . SER A 1 467 ? 0.384 22.670 26.344 1.00 80.62 467 SER A CA 1
ATOM 3756 C C . SER A 1 467 ? -1.033 22.096 26.367 1.00 80.62 467 SER A C 1
ATOM 3758 O O . SER A 1 467 ? -1.262 20.975 26.825 1.00 80.62 467 SER A O 1
ATOM 3760 N N . LEU A 1 468 ? -1.995 22.876 25.865 1.00 75.38 468 LEU A N 1
ATOM 3761 C CA . LEU A 1 468 ? -3.377 22.419 25.686 1.00 75.38 468 LEU A CA 1
ATOM 3762 C C . LEU A 1 468 ? -3.449 21.184 24.782 1.00 75.38 468 LEU A C 1
ATOM 3764 O O . LEU A 1 468 ? -4.233 20.279 25.052 1.00 75.38 468 LEU A O 1
ATOM 3768 N N . ASP A 1 469 ? -2.605 21.135 23.752 1.00 75.62 469 ASP A N 1
ATOM 3769 C CA . ASP A 1 469 ? -2.568 20.035 22.790 1.00 75.62 469 ASP A CA 1
ATOM 3770 C C . ASP A 1 469 ? -2.087 18.734 23.440 1.00 75.62 469 ASP A C 1
ATOM 3772 O O . ASP A 1 469 ? -2.690 17.689 23.229 1.00 75.62 469 ASP A O 1
ATOM 3776 N N . LEU A 1 470 ? -1.093 18.810 24.328 1.00 76.50 470 LEU A N 1
ATOM 3777 C CA . LEU A 1 470 ? -0.554 17.649 25.038 1.00 76.50 470 LEU A CA 1
ATOM 3778 C C . LEU A 1 470 ? -1.562 17.057 26.043 1.00 76.50 470 LEU A C 1
ATOM 3780 O O . LEU A 1 470 ? -1.671 15.841 26.191 1.00 76.50 470 LEU A O 1
ATOM 3784 N N . VAL A 1 471 ? -2.357 17.907 26.703 1.00 77.50 471 VAL A N 1
ATOM 3785 C CA . VAL A 1 471 ? -3.458 17.458 27.580 1.00 77.50 471 VAL A CA 1
ATOM 3786 C C . VAL A 1 471 ? -4.596 16.840 26.765 1.00 77.50 471 VAL A C 1
ATOM 3788 O O . VAL A 1 471 ? -5.161 15.815 27.148 1.00 77.50 471 VAL A O 1
ATOM 3791 N N . ALA A 1 472 ? -4.935 17.467 25.641 1.00 74.50 472 ALA A N 1
ATOM 3792 C CA . ALA A 1 472 ? -5.961 17.001 24.721 1.00 74.50 472 ALA A CA 1
ATOM 3793 C C . ALA A 1 472 ? -5.619 15.624 24.134 1.00 74.50 472 ALA A C 1
ATOM 3795 O O . ALA A 1 472 ? -6.474 14.741 24.101 1.00 74.50 472 ALA A O 1
ATOM 3796 N N . GLU A 1 473 ? -4.356 15.420 23.766 1.00 73.06 473 GLU A N 1
ATOM 3797 C CA . GLU A 1 473 ? -3.818 14.151 23.286 1.00 73.06 473 GLU A CA 1
ATOM 3798 C C . GLU A 1 473 ? -3.887 13.059 24.361 1.00 73.06 473 GLU A C 1
ATOM 3800 O O . GLU A 1 473 ? -4.456 11.995 24.123 1.00 73.06 473 GLU A O 1
ATOM 3805 N N . HIS A 1 474 ? -3.424 13.344 25.585 1.00 70.50 474 HIS A N 1
ATOM 3806 C CA . HIS A 1 474 ? -3.463 12.377 26.688 1.00 70.50 474 HIS A CA 1
ATOM 3807 C C . HIS A 1 474 ? -4.887 11.899 27.023 1.00 70.50 474 HIS A C 1
ATOM 3809 O O . HIS A 1 474 ? -5.102 10.755 27.427 1.00 70.50 474 HIS A O 1
ATOM 3815 N N . LEU A 1 475 ? -5.874 12.777 26.844 1.00 66.06 475 LEU A N 1
ATOM 3816 C CA . LEU A 1 475 ? -7.281 12.500 27.123 1.00 66.06 475 LEU A CA 1
ATOM 3817 C C . LEU A 1 475 ? -8.079 12.079 25.878 1.00 66.06 475 LEU A C 1
ATOM 3819 O O . LEU A 1 475 ? -9.268 11.788 26.009 1.00 66.06 475 LEU A O 1
ATOM 3823 N N . ASN A 1 476 ? -7.444 12.003 24.701 1.00 60.62 476 ASN A N 1
ATOM 3824 C CA . ASN A 1 476 ? -8.071 11.720 23.404 1.00 60.62 476 ASN A CA 1
ATOM 3825 C C . ASN A 1 476 ? -9.277 12.629 23.078 1.00 60.62 476 ASN A C 1
ATOM 3827 O O . ASN A 1 476 ? -10.283 12.177 22.528 1.00 60.62 476 ASN A O 1
ATOM 3831 N N . ILE A 1 477 ? -9.186 13.917 23.414 1.00 71.06 477 ILE A N 1
ATOM 3832 C CA . ILE A 1 477 ? -10.217 14.936 23.149 1.00 71.06 477 ILE A CA 1
ATOM 3833 C C . ILE A 1 477 ? -9.629 16.115 22.370 1.00 71.06 477 ILE A C 1
ATOM 3835 O O . ILE A 1 477 ? -8.423 16.220 22.192 1.00 71.06 477 ILE A O 1
ATOM 3839 N N . SER A 1 478 ? -10.471 17.016 21.854 1.00 68.75 478 SER A N 1
ATOM 3840 C CA . SER A 1 478 ? -9.980 18.174 21.097 1.00 68.75 478 SER A CA 1
ATOM 3841 C C . SER A 1 478 ? -9.396 19.256 22.019 1.00 68.75 478 SER A C 1
ATOM 3843 O O . SER A 1 478 ? -9.986 19.602 23.043 1.00 68.75 478 SER A O 1
ATOM 3845 N N . SER A 1 479 ? -8.277 19.868 21.617 1.00 74.62 479 SER A N 1
ATOM 3846 C CA . SER A 1 479 ? -7.652 21.012 22.315 1.00 74.62 479 SER A CA 1
ATOM 3847 C C . SER A 1 479 ? -8.623 22.189 22.494 1.00 74.62 479 SER A C 1
ATOM 3849 O O . SER A 1 479 ? -8.657 22.863 23.526 1.00 74.62 479 SER A O 1
ATOM 3851 N N . ASN A 1 480 ? -9.529 22.364 21.529 1.00 69.19 480 ASN A N 1
ATOM 3852 C CA . ASN A 1 480 ? -10.572 23.381 21.578 1.00 69.19 480 ASN A CA 1
ATOM 3853 C C . ASN A 1 480 ? -11.640 23.082 22.652 1.00 69.19 480 ASN A C 1
ATOM 3855 O O . ASN A 1 480 ? -12.125 24.001 23.315 1.00 69.19 480 ASN A O 1
ATOM 3859 N N . TYR A 1 481 ? -11.993 21.808 22.856 1.00 68.44 481 TYR A N 1
ATOM 3860 C CA . TYR A 1 481 ? -12.888 21.398 23.936 1.00 68.44 481 TYR A CA 1
ATOM 3861 C C . TYR A 1 481 ? -12.219 21.518 25.301 1.00 68.44 481 TYR A C 1
ATOM 3863 O O . TYR A 1 481 ? -12.833 22.092 26.192 1.00 68.44 481 TYR A O 1
ATOM 3871 N N . VAL A 1 482 ? -10.955 21.098 25.444 1.00 72.31 482 VAL A N 1
ATOM 3872 C CA . VAL A 1 482 ? -10.179 21.309 26.681 1.00 72.31 482 VAL A CA 1
ATOM 3873 C C . VAL A 1 482 ? -10.153 22.793 27.039 1.00 72.31 482 VAL A C 1
ATOM 3875 O O . VAL A 1 482 ? -10.496 23.157 28.156 1.00 72.31 482 VAL A O 1
ATOM 3878 N N . SER A 1 483 ? -9.841 23.669 26.080 1.00 76.12 483 SER A N 1
ATOM 3879 C CA . SER A 1 483 ? -9.812 25.121 26.291 1.00 76.12 483 SER A CA 1
ATOM 3880 C C . SER A 1 483 ? -11.167 25.686 26.744 1.00 76.12 483 SER A C 1
ATOM 3882 O O . SER A 1 483 ? -11.239 26.455 27.708 1.00 76.12 483 SER A O 1
ATOM 3884 N N . LYS A 1 484 ? -12.266 25.271 26.095 1.00 70.12 484 LYS A N 1
ATOM 3885 C CA . LYS A 1 484 ? -13.629 25.682 26.471 1.00 70.12 484 LYS A CA 1
ATOM 3886 C C . LYS A 1 484 ? -14.042 25.148 27.840 1.00 70.12 484 LYS A C 1
ATOM 3888 O O . LYS A 1 484 ? -14.570 25.918 28.641 1.00 70.12 484 LYS A O 1
ATOM 3893 N N . LEU A 1 485 ? -13.805 23.866 28.101 1.00 73.50 485 LEU A N 1
ATOM 3894 C CA . LEU A 1 485 ? -14.110 23.198 29.362 1.00 73.50 485 LEU A CA 1
ATOM 3895 C C . LEU A 1 485 ? -13.391 23.900 30.514 1.00 73.50 485 LEU A C 1
ATOM 3897 O O . LEU A 1 485 ? -14.027 24.379 31.450 1.00 73.50 485 LEU A O 1
ATOM 3901 N N . PHE A 1 486 ? -12.081 24.079 30.368 1.00 77.56 486 PHE A N 1
ATOM 3902 C CA . PHE A 1 486 ? -11.227 24.676 31.382 1.00 77.56 486 PHE A CA 1
ATOM 3903 C C . PHE A 1 486 ? -11.637 26.115 31.715 1.00 77.56 486 PHE A C 1
ATOM 3905 O O . PHE A 1 486 ? -11.728 26.495 32.882 1.00 77.56 486 PHE A O 1
ATOM 3912 N N . LYS A 1 487 ? -11.966 26.915 30.692 1.00 76.62 487 LYS A N 1
ATOM 3913 C CA . LYS A 1 487 ? -12.454 28.288 30.878 1.00 76.62 487 LYS A CA 1
ATOM 3914 C C . LYS A 1 487 ? -13.833 28.338 31.537 1.00 76.62 487 LYS A C 1
ATOM 3916 O O . LYS A 1 487 ? -14.096 29.249 32.317 1.00 76.62 487 LYS A O 1
ATOM 3921 N N . THR A 1 488 ? -14.704 27.381 31.225 1.00 70.31 488 THR A N 1
ATOM 3922 C CA . THR A 1 488 ? -16.070 27.313 31.766 1.00 70.31 488 THR A CA 1
ATOM 3923 C C . THR A 1 488 ? -16.069 26.904 33.238 1.00 70.31 488 THR A C 1
ATOM 3925 O O . THR A 1 488 ? -16.819 27.478 34.021 1.00 70.31 488 THR A O 1
ATOM 3928 N N . VAL A 1 489 ? -15.209 25.957 33.622 1.00 72.81 489 VAL A N 1
ATOM 3929 C CA . VAL A 1 489 ? -15.143 25.432 34.994 1.00 72.81 489 VAL A CA 1
ATOM 3930 C C . VAL A 1 489 ? -14.288 26.320 35.905 1.00 72.81 489 VAL A C 1
ATOM 3932 O O . VAL A 1 489 ? -14.704 26.629 37.020 1.00 72.81 489 VAL A O 1
ATOM 3935 N N . ASN A 1 490 ? -13.127 26.794 35.434 1.00 77.12 490 ASN A N 1
ATOM 3936 C CA . ASN A 1 490 ? -12.164 27.518 36.277 1.00 77.12 490 ASN A CA 1
ATOM 3937 C C . ASN A 1 490 ? -12.264 29.048 36.135 1.00 77.12 490 ASN A C 1
ATOM 3939 O O . ASN A 1 490 ? -11.587 29.779 36.860 1.00 77.12 490 ASN A O 1
ATOM 3943 N N . GLY A 1 491 ? -13.056 29.551 35.180 1.00 74.19 491 GLY A N 1
ATOM 3944 C CA . GLY A 1 491 ? -13.225 30.985 34.908 1.00 74.19 491 GLY A CA 1
ATOM 3945 C C . GLY A 1 491 ? -11.983 31.690 34.343 1.00 74.19 491 GLY A C 1
ATOM 3946 O O . GLY A 1 491 ? -12.009 32.902 34.135 1.00 74.19 491 GLY A O 1
ATOM 3947 N N . LYS A 1 492 ? -10.898 30.949 34.094 1.00 81.44 492 LYS A N 1
ATOM 3948 C CA . LYS A 1 492 ? -9.590 31.435 33.631 1.00 81.44 492 LYS A CA 1
ATOM 3949 C C . LYS A 1 492 ? -9.098 30.581 32.469 1.00 81.44 492 LYS A C 1
ATOM 3951 O O . LYS A 1 492 ? -9.536 29.444 32.295 1.00 81.44 492 LYS A O 1
ATOM 3956 N N . THR A 1 493 ? -8.194 31.116 31.658 1.00 83.62 493 THR A N 1
ATOM 3957 C CA . THR A 1 493 ? -7.573 30.335 30.579 1.00 83.62 493 THR A CA 1
ATOM 3958 C C . THR A 1 493 ? -6.620 29.277 31.144 1.00 83.62 493 THR A C 1
ATOM 3960 O O . THR A 1 493 ? -6.086 29.422 32.245 1.00 83.62 493 THR A O 1
ATOM 3963 N N . PHE A 1 494 ? -6.384 28.208 30.381 1.00 80.75 494 PHE A N 1
ATOM 3964 C CA . PHE A 1 494 ? -5.469 27.129 30.770 1.00 80.75 494 PHE A CA 1
ATOM 3965 C C . PHE A 1 494 ? -4.063 27.652 31.108 1.00 80.75 494 PHE A C 1
ATOM 3967 O O . PHE A 1 494 ? -3.496 27.306 32.141 1.00 80.75 494 PHE A O 1
ATOM 3974 N N . THR A 1 495 ? -3.532 28.555 30.281 1.00 82.75 495 THR A N 1
ATOM 3975 C CA . THR A 1 495 ? -2.220 29.184 30.482 1.00 82.75 495 THR A CA 1
ATOM 3976 C C . THR A 1 495 ? -2.156 30.015 31.760 1.00 82.75 495 THR A C 1
ATOM 3978 O O . THR A 1 495 ? -1.181 29.910 32.500 1.00 82.75 495 THR A O 1
ATOM 3981 N N . GLU A 1 496 ? -3.192 30.804 32.06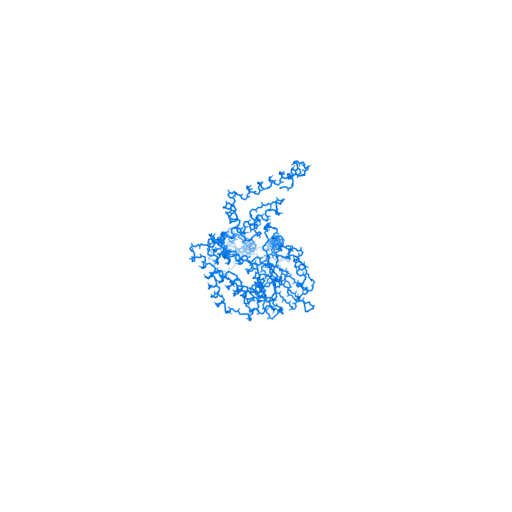3 1.00 81.31 496 GLU A N 1
ATOM 3982 C CA . GLU A 1 496 ? -3.258 31.594 33.303 1.00 81.31 496 GLU A CA 1
ATOM 3983 C C . GLU A 1 496 ? -3.267 30.689 34.536 1.00 81.31 496 GLU A C 1
ATOM 3985 O O . GLU A 1 496 ? -2.544 30.946 35.496 1.00 81.31 496 GLU A O 1
ATOM 3990 N N . TYR A 1 497 ? -4.040 29.604 34.497 1.00 83.38 497 TYR A N 1
ATOM 3991 C CA . TYR A 1 497 ? -4.142 28.672 35.615 1.00 83.38 497 TYR A CA 1
ATOM 3992 C C . TYR A 1 497 ? -2.838 27.917 35.871 1.00 83.38 497 TYR A C 1
ATOM 3994 O O . TYR A 1 497 ? -2.387 27.871 37.012 1.00 83.38 497 TYR A O 1
ATOM 4002 N N . VAL A 1 498 ? -2.202 27.368 34.829 1.00 82.62 498 VAL A N 1
ATOM 4003 C CA . VAL A 1 498 ? -0.907 26.679 34.968 1.00 82.62 498 VAL A CA 1
ATOM 4004 C C . VAL A 1 498 ? 0.157 27.646 35.488 1.00 82.62 498 VAL A C 1
ATOM 4006 O O . VAL A 1 498 ? 0.917 27.290 36.385 1.00 82.62 498 VAL A O 1
ATOM 4009 N N . THR A 1 499 ? 0.167 28.890 35.000 1.00 82.75 499 THR A N 1
ATOM 4010 C CA . THR A 1 499 ? 1.095 29.930 35.475 1.00 82.75 499 THR A CA 1
ATOM 4011 C C . THR A 1 499 ? 0.872 30.248 36.954 1.00 82.75 499 THR A C 1
ATOM 4013 O O . THR A 1 499 ? 1.826 30.300 37.727 1.00 82.75 499 THR A O 1
ATOM 4016 N N . GLU A 1 500 ? -0.383 30.413 37.380 1.00 82.75 500 GLU A N 1
ATOM 4017 C CA . GLU A 1 500 ? -0.724 30.662 38.784 1.00 82.75 500 GLU A CA 1
ATOM 4018 C C . GLU A 1 500 ? -0.327 29.482 39.681 1.00 82.75 500 GLU A C 1
ATOM 4020 O O . GLU A 1 500 ? 0.171 29.680 40.790 1.00 82.75 500 GLU A O 1
ATOM 4025 N N . LEU A 1 501 ? -0.512 28.252 39.203 1.00 81.00 501 LEU A N 1
ATOM 4026 C CA . LEU A 1 501 ? -0.186 27.046 39.956 1.00 81.00 501 LEU A CA 1
ATOM 4027 C C . LEU A 1 501 ? 1.332 26.833 40.066 1.00 81.00 501 LEU A C 1
ATOM 4029 O O . LEU A 1 501 ? 1.820 26.496 41.146 1.00 81.00 501 LEU A O 1
ATOM 4033 N N . ARG A 1 502 ? 2.092 27.134 39.002 1.00 82.31 502 ARG A N 1
ATOM 4034 C CA . ARG A 1 502 ? 3.564 27.193 39.031 1.00 82.31 502 ARG A CA 1
ATOM 4035 C C . ARG A 1 502 ? 4.067 28.252 40.007 1.00 82.31 502 ARG A C 1
ATOM 4037 O O . ARG A 1 502 ? 4.930 27.953 40.824 1.00 82.31 502 ARG A O 1
ATOM 4044 N N . LEU A 1 503 ? 3.485 29.453 39.992 1.00 80.00 503 LEU A N 1
ATOM 4045 C CA . LEU A 1 503 ? 3.822 30.526 40.935 1.00 80.00 503 LEU A CA 1
ATOM 4046 C C . LEU A 1 503 ? 3.523 30.136 42.389 1.00 80.00 503 LEU A C 1
ATOM 4048 O O . LEU A 1 503 ? 4.346 30.381 43.267 1.00 80.00 503 LEU A O 1
ATOM 4052 N N . LYS A 1 504 ? 2.381 29.491 42.658 1.00 81.38 504 LYS A N 1
ATOM 4053 C CA . LYS A 1 504 ? 2.053 28.975 43.998 1.00 81.38 504 LYS A CA 1
ATOM 4054 C C . LYS A 1 504 ? 3.038 27.903 44.451 1.00 81.38 504 LYS A C 1
ATOM 4056 O O . LYS A 1 504 ? 3.481 27.943 45.593 1.00 81.38 504 LYS A O 1
ATOM 4061 N N . ARG A 1 505 ? 3.415 26.976 43.569 1.00 75.06 505 ARG A N 1
ATOM 4062 C CA . ARG A 1 505 ? 4.391 25.926 43.888 1.00 75.06 505 ARG A CA 1
ATOM 4063 C C . ARG A 1 505 ? 5.788 26.504 44.121 1.00 75.06 505 ARG A C 1
ATOM 4065 O O . ARG A 1 505 ? 6.434 26.114 45.084 1.00 75.06 505 ARG A O 1
ATOM 4072 N N . ALA A 1 506 ? 6.199 27.495 43.330 1.00 75.12 506 ALA A N 1
ATOM 4073 C CA . ALA A 1 506 ? 7.432 28.249 43.547 1.00 75.12 506 ALA A CA 1
ATOM 4074 C C . ALA A 1 506 ? 7.428 28.989 44.896 1.00 75.12 506 ALA A C 1
ATOM 4076 O O . ALA A 1 506 ? 8.434 28.981 45.596 1.00 75.12 506 ALA A O 1
ATOM 4077 N N . LEU A 1 507 ? 6.295 29.578 45.302 1.00 72.88 507 LEU A N 1
ATOM 4078 C CA . LEU A 1 507 ? 6.142 30.197 46.626 1.00 72.88 507 LEU A CA 1
ATOM 4079 C C . LEU A 1 507 ? 6.264 29.175 47.763 1.00 72.88 507 LEU A C 1
ATOM 4081 O O . LEU A 1 507 ? 6.944 29.454 48.743 1.00 72.88 507 LEU A O 1
ATOM 4085 N N . VAL A 1 508 ? 5.651 27.995 47.631 1.00 74.94 508 VAL A N 1
ATOM 4086 C CA . VAL A 1 508 ? 5.779 26.911 48.622 1.00 74.94 508 VAL A CA 1
ATOM 4087 C C . VAL A 1 508 ? 7.227 26.421 48.707 1.00 74.94 508 VAL A C 1
ATOM 4089 O O . VAL A 1 508 ? 7.774 26.338 49.80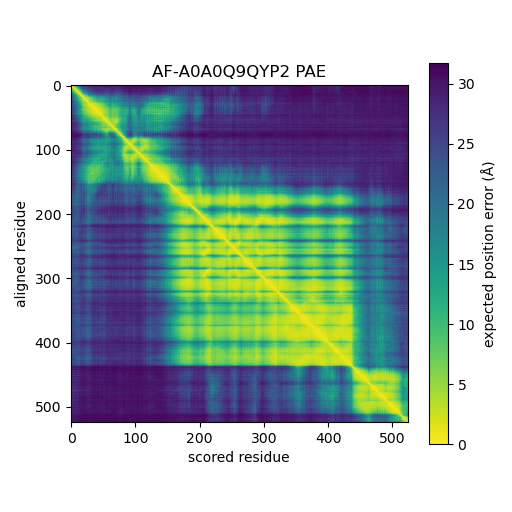1 1.00 74.94 508 VAL A O 1
ATOM 4092 N N . MET A 1 509 ? 7.888 26.208 47.566 1.00 69.69 509 MET A N 1
ATOM 4093 C CA . MET A 1 509 ? 9.303 25.822 47.508 1.00 69.69 509 MET A CA 1
ATOM 4094 C C . MET A 1 509 ? 10.222 26.880 48.137 1.00 69.69 509 MET A C 1
ATOM 4096 O O . MET A 1 509 ? 11.155 26.519 48.840 1.00 69.69 509 MET A O 1
ATOM 4100 N N . LEU A 1 510 ? 9.929 28.177 47.968 1.00 69.75 510 LEU A N 1
ATOM 4101 C CA . LEU A 1 510 ? 10.653 29.279 48.626 1.00 69.75 510 LEU A CA 1
ATOM 4102 C C . LEU A 1 510 ? 10.439 29.332 50.149 1.00 69.75 510 LEU A C 1
ATOM 4104 O O . LEU A 1 510 ? 11.272 29.889 50.865 1.00 69.75 510 LEU A O 1
ATOM 4108 N N . MET A 1 511 ? 9.308 28.818 50.642 1.00 68.62 511 MET A N 1
ATOM 4109 C CA . MET A 1 511 ? 8.979 28.790 52.071 1.00 68.62 511 MET A CA 1
ATOM 4110 C C . MET A 1 511 ? 9.511 27.531 52.771 1.00 68.62 511 MET A C 1
ATOM 4112 O O . MET A 1 511 ? 9.855 27.607 53.951 1.00 68.62 511 MET A O 1
ATOM 4116 N N . GLU A 1 512 ? 9.592 26.398 52.068 1.00 65.62 512 GLU A N 1
ATOM 4117 C CA . GLU A 1 512 ? 10.011 25.101 52.621 1.00 65.62 512 GLU A CA 1
ATOM 4118 C C . GLU A 1 512 ? 11.497 24.784 52.387 1.00 65.62 512 GLU A C 1
ATOM 4120 O O . GLU A 1 512 ? 12.144 24.205 53.262 1.00 65.62 512 GLU A O 1
ATOM 4125 N N . GLU A 1 513 ? 12.079 25.209 51.263 1.00 58.38 513 GLU A N 1
ATOM 4126 C CA . GLU A 1 513 ? 13.471 24.934 50.908 1.00 58.38 513 GLU A CA 1
ATOM 4127 C C . GLU A 1 513 ? 14.252 26.248 50.759 1.00 58.38 513 GLU A C 1
ATOM 4129 O O . GLU A 1 513 ? 13.840 27.181 50.075 1.00 58.38 513 GLU A O 1
ATOM 4134 N N . ARG A 1 514 ? 15.426 26.346 51.402 1.00 52.34 514 ARG A N 1
ATOM 4135 C CA . ARG A 1 514 ? 16.358 27.486 51.258 1.00 52.34 514 ARG A CA 1
ATOM 4136 C C . ARG A 1 514 ? 17.044 27.482 49.879 1.00 52.34 514 ARG A C 1
ATOM 4138 O O . ARG A 1 514 ? 18.271 27.504 49.805 1.00 52.34 514 ARG A O 1
ATOM 4145 N N . LEU A 1 515 ? 16.277 27.400 48.798 1.00 56.91 515 LEU A N 1
ATOM 4146 C CA . LEU A 1 515 ? 16.769 27.436 47.424 1.00 56.91 515 LEU A CA 1
ATOM 4147 C C . LEU A 1 515 ? 16.839 28.876 46.911 1.00 56.91 515 LEU A C 1
ATOM 4149 O O . LEU A 1 515 ? 16.038 29.735 47.285 1.00 56.91 515 LEU A O 1
ATOM 4153 N N . SER A 1 516 ? 17.837 29.154 46.070 1.00 58.47 516 SER A N 1
ATOM 4154 C CA . SER A 1 516 ? 18.011 30.477 45.478 1.00 58.47 516 SER A CA 1
ATOM 4155 C C . SER A 1 516 ? 16.985 30.700 44.361 1.00 58.47 516 SER A C 1
ATOM 4157 O O . SER A 1 516 ? 16.586 29.769 43.664 1.00 58.47 516 SER A O 1
ATOM 4159 N N . VAL A 1 517 ? 16.577 31.956 44.150 1.00 56.69 517 VAL A N 1
ATOM 4160 C CA . VAL A 1 517 ? 15.594 32.347 43.116 1.00 56.69 517 VAL A CA 1
ATOM 4161 C C . VAL A 1 517 ? 16.016 31.897 41.703 1.00 56.69 517 VAL A C 1
ATOM 4163 O O . VAL A 1 517 ? 15.161 31.715 40.839 1.00 56.69 517 VAL A O 1
ATOM 4166 N N . GLN A 1 518 ? 17.317 31.680 41.463 1.00 52.22 518 GLN A N 1
ATOM 4167 C CA . GLN A 1 518 ? 17.843 31.207 40.178 1.00 52.22 518 GLN A CA 1
ATOM 4168 C C . GLN A 1 518 ? 17.586 29.716 39.921 1.00 52.22 518 GLN A C 1
ATOM 4170 O O . GLN A 1 518 ? 17.316 29.352 38.778 1.00 52.22 518 GLN A O 1
ATOM 4175 N N . ASP A 1 519 ? 17.595 28.869 40.951 1.00 55.97 519 ASP A N 1
ATOM 4176 C CA . ASP A 1 519 ? 17.427 27.419 40.779 1.00 55.97 519 ASP A CA 1
ATOM 4177 C C . ASP A 1 519 ? 15.967 27.064 40.446 1.00 55.97 519 ASP A C 1
ATOM 4179 O O . ASP A 1 519 ? 15.698 26.202 39.611 1.00 55.97 519 ASP A O 1
ATOM 4183 N N . ILE A 1 520 ? 15.014 27.826 40.992 1.00 54.81 520 ILE A N 1
ATOM 4184 C CA . ILE A 1 520 ? 13.568 27.637 40.782 1.00 54.81 520 ILE A CA 1
ATOM 4185 C C . ILE A 1 520 ? 13.135 28.017 39.355 1.00 54.81 520 ILE A C 1
ATOM 4187 O O . ILE A 1 520 ? 12.226 27.403 38.802 1.00 54.81 520 ILE A O 1
ATOM 4191 N N . PHE A 1 521 ? 13.803 28.985 38.717 1.00 50.22 521 PHE A N 1
ATOM 4192 C CA . PHE A 1 521 ? 13.470 29.416 37.351 1.00 50.22 521 PHE A CA 1
ATOM 4193 C C . PHE A 1 521 ? 13.919 28.415 36.272 1.00 50.22 521 PHE A C 1
ATOM 4195 O O . PHE A 1 521 ? 13.416 28.454 35.154 1.00 50.22 521 PHE A O 1
ATOM 4202 N N . SER A 1 522 ? 14.863 27.527 36.600 1.00 49.03 522 SER A N 1
ATOM 4203 C CA . SER A 1 522 ? 15.388 26.509 35.678 1.00 49.03 522 SER A CA 1
ATOM 4204 C C . SER A 1 522 ? 14.635 25.171 35.725 1.00 49.03 522 SER A C 1
ATOM 4206 O O . SER A 1 522 ? 14.834 24.334 34.849 1.00 49.03 522 SER A O 1
ATOM 4208 N N . ALA A 1 523 ? 13.747 24.987 36.709 1.00 46.47 523 ALA A N 1
ATOM 4209 C CA . ALA A 1 523 ? 12.950 23.774 36.915 1.00 46.47 523 ALA A CA 1
ATOM 4210 C C . ALA A 1 523 ? 11.450 23.930 36.558 1.00 46.47 523 ALA A C 1
ATOM 4212 O O . ALA A 1 523 ? 10.665 23.024 36.845 1.00 46.47 523 ALA A O 1
ATOM 4213 N N . GLY A 1 524 ? 11.043 25.075 35.988 1.00 40.69 524 GLY A N 1
ATOM 4214 C CA . GLY A 1 524 ? 9.642 25.455 35.737 1.00 40.69 524 GLY A CA 1
ATOM 4215 C C . GLY A 1 524 ? 9.248 25.610 34.276 1.00 40.69 524 GLY A C 1
ATOM 4216 O O . GLY A 1 524 ? 10.118 25.886 33.425 1.00 40.69 524 GLY A O 1
#

Secondary structure (DSSP, 8-state):
-------------------HHHHHHHTHHHHHHHHHHHHHHIIIIIHHHGGGGGGGB---TTTHHHHSPB-GGG-----S--SEEEEEEEETTEEEEEEEEE-TTT--EEEEEEEHHHHHHHHHHHHHHHHHHHHHHHHHHHHHHHHHHHHHHHHHHHHHHHHHHHHHHHHHHHHHHHHHHHHTTSS-TT-TTSPPHHHH-----SSEEEEEEEEEPP-TT--HHHHHHHHHHHHHHHHH--SSEEEEEEE-TTS-EEEEEEE-TTS-HHHHHHHHHHHHHHHH-S-EEEEE---EETTTS-HHHHHHHHHHHGGGGGT---SEEEHHHHTGGG-BS--SHHHHHHHHHHHHHTT-HHHHHHHHHHHHHHHHHTTB-HHHHHHHHHHHHHHHHHHHHHTT--HHHHHSS-HHHHHHT---GGGHHHHHHHHHHHHHTTTHHHHHHHHHHHHHHHHHHHHHHTTS---HHHHHHHTTS-HHHHHHHHHHHHSS-HHHHHHHHHHHHHHHHHHHS---HHHHHT--

Solvent-accessible surface area (backbone atoms only — not comparable to full-atom values): 29720 Å² total; per-residue (Å²): 137,88,82,90,80,72,72,78,75,74,82,74,74,81,71,72,82,70,52,74,68,57,56,53,60,75,45,47,66,61,55,61,66,45,47,62,59,54,50,49,45,49,56,70,57,54,45,58,55,60,60,60,56,53,81,30,31,62,73,41,88,91,49,41,90,89,62,30,59,77,58,51,92,72,66,73,79,93,71,92,81,77,62,55,51,80,45,82,46,72,57,94,90,38,62,22,38,36,40,37,39,52,41,91,88,76,70,48,72,50,73,47,80,42,47,44,65,74,72,45,47,67,56,53,53,52,52,53,51,52,52,52,51,53,53,51,54,52,52,53,50,52,51,51,51,52,53,48,52,58,59,64,58,54,61,54,58,58,51,51,52,49,50,49,51,53,48,60,73,41,24,65,60,52,25,48,54,48,53,52,28,32,42,68,54,78,41,62,96,85,51,86,90,54,81,53,50,93,60,43,74,63,81,87,81,44,60,29,33,32,15,36,32,31,41,72,52,90,64,87,94,61,58,69,69,58,54,52,50,45,53,51,51,47,41,54,54,50,45,66,51,57,83,71,32,46,37,47,65,38,74,50,97,84,72,26,48,30,33,42,41,27,26,40,93,89,53,56,67,67,62,52,49,56,49,53,48,53,54,43,45,75,71,62,48,96,42,52,39,40,10,25,19,50,80,39,43,73,86,76,55,61,60,23,55,22,33,50,37,3,60,66,24,46,63,46,44,33,72,39,92,58,51,66,32,51,27,76,82,63,50,64,94,77,37,38,78,75,75,80,53,66,61,55,52,52,52,38,53,53,29,43,71,74,38,38,36,72,59,34,49,52,54,50,42,52,50,51,54,46,51,66,71,62,50,48,35,61,67,41,49,53,49,54,53,47,50,55,50,48,52,53,48,53,54,43,46,73,72,76,41,50,52,45,76,66,71,41,41,54,64,68,68,54,52,72,70,58,68,37,59,84,52,44,56,72,66,45,43,64,54,44,42,25,61,17,45,63,55,65,58,17,34,52,52,45,54,48,54,50,46,51,51,51,51,53,50,46,68,77,41,60,62,49,95,79,50,61,58,60,55,12,58,78,68,75,48,42,40,69,30,50,51,51,50,42,29,69,75,68,74,40,52,65,68,59,50,54,52,52,51,51,52,50,49,51,52,50,45,60,74,75,39,101,65,57,79,70,63,59,66,75,55,90

Nearest PDB structures (foldseek):
  3lsg-assembly2_D  TM=8.943E-01  e=2.620E-02  Fusobacterium nucleatum subsp. nucleatum
  6nuk-assembly1_A  TM=4.715E-01  e=2.927E-01  synthetic construct
  1yz6-assembly1_A  TM=4.784E-01  e=4.377E-01  Pyrococcus abyssi
  6vkt-assembly1_C  TM=5.758E-01  e=1.323E+00  Neisseria gonorrhoeae
  1yz7-assembly1_A  TM=4.124E-01  e=7.609E-01  Pyrococcus abyssi

Foldseek 3Di:
DDDPPDDDPPPPPPPPPDDPVRVVVVVVLVVVLCVLVVVCCCCPVVVCVLVVQVVQFPDDPVLDPVRTDGNGPPPDDDDDDDQWDWDWDQDPNATWIWIWHQDPPPRDIDIDIGGPCRVCVVVVVVVVVVVVVVVVSVVVSVVSVVVVVVVVVVVVVVVVVVVVVVLVVCLVVLLQVVFVCLQQVVDFPPDPVHDPCVRNVDDQDAFKKKKKKKDFADDPPDDPVVVVVLLVVLQVLLQPPPVQWGWHWHQDPVRIIITMIHGYPVDDPVNSVVVSVVSCCVRRNLRMAMFMFDMDTSPGDRSNNSSVQSVQQRLCCQLPVDSYGYSVVLVLVPADLDDPLVVLLVVLLVCLVQLPLVVNLVSLVVVLVCCSPVRHGSVSVLVSVVSVLVSLQVLCVVLVHGCCRQPVDHPVVLVVPRSYSVCSSVVCSLSSNCSSVRRPVSSVVSLVVLVVLLVVVCVVCLQDDDDLVVSCVVVSHDSRVSQVSCCVVVVDGPVVVSVVVLVVVLVVCVVPPVDDPVVSVNRD

pLDDT: mean 76.93, std 13.27, range [30.03, 95.12]

Sequence (524 aa):
MSVFGKTVPALVVNAKKKSIWEQYWEHKYLFIMLLPVLLYYAIFHYGPMYGVLIAFQDYKLLLGVSGSPWVGLRQKLLGADKQEGLLYATVNGKSSILSYSLSEMNHWRYVSVMPVDAFFGKTIEIRNWLIAIAGMLLFVNLLVAYWMTRRANKPIGTEIDELKLNLERNKPIIRHNYILRLLTGKVQLNDQSLPNERVTGVQIDLPYYCCFVVHLLPQDNIPYELVMMQVYNLVQALENDTINCRLFAVQDEDEHISGIVNFDETTSLDAILARMTTIMDTQLNPSYTLSVGETYAINESDISDGYREAKEALPYAFLYPDTIMKYGELSIPHRKESGPILKCLQQMEDELRDGFAEQTLKTIQGLVDDLRNGQYTVAFCKSALTDVITVLRKRIHAHGQTSEEMLGFDIQEAFKKLRSIALFPNWVGPIVQIVAENGQVGKFKLDIKLQDKINQFIEVNLNNQLSLDLVAEHLNISSNYVSKLFKTVNGKTFTEYVTELRLKRALVMLMEERLSVQDIFSAG

Mean predicted aligned error: 18.69 Å

Radius of gyration: 50.63 Å; Cα contacts (8 Å, |Δi|>4): 526; chains: 1; bounding box: 94×56×165 Å